Protein AF-A0A925AHK9-F1 (afdb_monomer)

Sequence (657 aa):
MMTKLSAFVFCALLFSAISLSAQVKKGFKLLDKKEYDKAFACFQKDANSPDKSIAAGYGSLKAAAGASERSSWIEALGGYEKTLKDYNAADKKAQKKLLSEYKITKSAIEQAYNNLFSKTLVSIEKSKSPGAIRDSFVEAATVIPKQYKGRFNKLMILQSSPIAAPREKMDVSKKSNKKPVYVERTPPAGSKLEVVKGINTKGSESIPVLSSDGKIMYFVGSSRDDNFAGEDVFYTERNADGSWTEPKLEEFLSGYSNEAVMSISADGNNLILFISGEPHLSTRTVTGWSEPARIVLQKKFDWVCMANITRNGEALIFEAKETASSDIDLYIALRKKNGGWDMPFEIGSPLNTNSDERTPFLHSDFKTLYFSSSGHGGQGSLDVFKTTRLDDTWKNWSPPENLGKGVNTPKDEYGFCIPPSGNVAYLATRIDGLHDLDIMRIPLDSAAQPDAQVIITGTLMDGSGKTMSGEIIVEDADSKKVVQTVATRPDGKYSFSVSKTAKINYYATGDSLISTKKTFVDASTYKNEVAEEKVAIVTVKEAEQEHTSIELSLFFDFAKYDLRPDGKSELQRIYADIKGYNWAIEIGGHTDNVGTEQSNLELSTRRAQAVRDFFVEQGYPAEKISFKGYGQSKPLDVNDTESGRAKNRRVEIKVKK

Secondary structure (DSSP, 8-state):
--SSHHHHHHHGGG--SS---HHHHHHHTTS-HHHHHHHHHHHHHHHT-HHHHHHHHHHHHHHHHH-S-SHHHHHHHHTHHHHHHHHHHS-HHHHHHHHHHH---HHHHHHHHHHHHHHHHHHHHT-S-HHHHHHHHHHH--S--GGGHHHHHHHHSTTS----PPPPP---TTS--SPP--EEP-PPTT---EE-TTT--SSEEEEEEE-TTSSEEEEEEES-TT-SSSEEEEEEEB-TTSPBPPPEE-TTT--SSBEEEEEE-TTS-EEEEEETTEEEEEEEETTEEPPPEEP--SS--SEEEEEEE-TTSSEEEEEEE-TT-SS-EEEEEEBPTTSSBPPPEE--TTT--SS-EEEEEE-TTSSEEEEEESSS--SSSBEEEEEEB-STTSS-BPPPEE--BTTB-SSB-EEEE--TTSSEEEEEE--TTS-SSEEEEEEPPTTT----EEEEEEEEE-TTS-B---EEEEEETTT--EEEEEEPPTTSEEEEEEETT-EEEEEEESTTEE---PEEEEGGG-SSSEEEEEEE-EEHHHHHHHT-EEEE--SS-TT--SPPHHHHHHHHHHHHHHTTS--EEEEEEE--SSS-HHHHHHHHHHHHHHHHHHHHHTT--GGGEEEEE-TTSS-SS-TTSHHHHHHHSEEEEEEE-

Nearest PDB structures (foldseek):
  6jfw-assembly2_B  TM=9.572E-01  e=8.705E-10  Pseudomonas aeruginosa PAO1
  6ikj-assembly1_B  TM=9.535E-01  e=2.413E-08  Pseudomonas aeruginosa PAO1
  5wtp-assembly2_B  TM=8.897E-01  e=1.678E-08  Capnocytophaga gingivalis ATCC 33624
  4g4x-assembly1_A  TM=9.238E-01  e=7.179E-08  Acinetobacter baumannii TCDC-AB0715
  5jir-assembly3_A  TM=8.476E-01  e=2.628E-07  Treponema pallidum subsp. pallidum str. Nichols

Solvent-accessible surface area (backbone atoms only — not comparable to full-atom values): 35352 Å² total; per-residue (Å²): 131,89,74,67,65,65,60,56,57,61,66,58,74,72,81,81,87,91,65,83,49,74,66,54,55,50,59,52,68,74,43,57,74,69,59,36,54,51,52,50,52,53,46,56,56,47,67,69,32,70,54,54,43,34,51,49,40,48,47,38,26,51,49,27,60,71,50,90,57,65,71,49,40,35,57,30,46,48,41,43,64,59,29,53,51,51,54,72,70,45,52,75,68,45,48,50,44,32,36,73,78,69,67,46,47,73,67,55,47,54,50,34,46,51,55,33,51,53,53,51,52,56,51,45,77,71,42,97,62,44,65,75,57,45,56,55,41,58,77,17,50,86,73,73,57,76,94,45,41,68,67,51,51,56,67,70,60,81,79,81,74,84,78,86,78,85,87,79,90,75,82,84,88,85,72,78,90,65,78,71,61,63,46,86,43,81,51,67,92,83,50,50,67,38,77,45,69,60,68,60,63,83,18,29,28,34,37,47,32,58,38,49,86,49,43,35,38,35,27,25,36,26,77,39,95,82,50,88,44,60,27,20,22,30,34,29,44,49,46,96,88,70,48,53,41,72,64,42,76,38,70,88,70,29,71,82,44,43,22,31,60,41,24,51,18,47,51,63,45,35,36,29,29,37,50,71,63,38,47,22,40,24,42,57,52,91,90,43,73,44,82,71,40,74,59,71,64,74,59,82,57,78,34,47,45,41,36,29,49,36,59,77,59,49,37,36,40,26,24,35,25,46,77,82,53,94,41,30,36,44,32,40,27,43,47,40,96,88,59,63,48,39,73,58,42,70,51,44,73,68,77,39,61,93,29,41,31,39,39,51,29,72,42,90,65,79,34,37,36,33,32,18,26,46,48,76,57,76,65,26,60,22,22,48,27,40,32,38,51,74,59,92,80,76,65,47,61,48,63,31,29,38,55,24,67,38,76,34,45,76,38,49,53,37,24,51,38,63,45,51,70,28,49,42,38,36,30,12,33,58,49,94,92,63,54,48,34,34,44,29,33,31,69,45,54,80,87,74,33,57,71,44,34,28,32,43,30,36,45,34,23,35,80,88,68,49,59,35,65,40,32,36,43,32,21,37,57,84,82,61,47,76,74,48,68,41,72,32,36,80,70,5,39,35,38,52,67,43,50,32,80,38,48,31,30,34,36,54,41,46,94,59,38,40,55,61,63,69,48,74,44,60,39,65,74,54,90,57,46,67,44,84,46,79,52,80,31,42,30,48,70,51,30,56,72,67,54,39,70,34,70,45,56,76,33,50,57,90,99,47,48,61,74,36,72,72,29,49,55,52,50,51,50,53,45,68,62,46,70,90,53,90,47,34,37,40,24,40,8,28,23,38,77,81,73,53,71,67,59,27,30,52,49,11,29,46,36,14,44,46,54,51,51,49,44,38,74,77,65,44,64,62,93,35,53,48,64,43,42,51,6,50,79,71,57,82,45,59,66,91,40,71,72,25,25,50,63,14,28,26,34,35,42,30,39,34,103

Foldseek 3Di:
DPDPLVVVVLVQLQDDDDDRPPVNVVSLVVDDPVRSVVVVVVVVVQCPDLLSVLLSLLVLLQVLLVDPDLVSLLSSLLSLVVSLVSQVVDDPVSVVCSCPPVVDDSVSSVVSNVSSLVVLLVVLVPDPDNVVSLVSNVVRNPDDDPVCPLSNVLSVPVPPDDDDDDDDDDDDPDADPDAQDAAEDDFPPPWAWDFQPQEDDQWAWFQWEAAQQRFKTKIWTAPDPPDPAGIFIWMWGADPVRHTHHIDTPVLQGDQHHKGQLYAQNFRFWTFMDHPQFTWIWGAAPVGTDRTHTADAPADFPGKGSWYAYNQRFKIWTWTHHVNQPEIFIWMWGADPVGHTDHIDTLGPSQDDSHYKANWDQDQANFKIKIWAQRNDAQARTFIWIWTDPDDPSNDIDRTYGQHPNRGHNWHWHNWDDHLQQFKIWTWTDDPPGHHTGIIMTTGDPVSGDQRKAKEKEFEAAPVRQGDWFKKFKAQPPVRDGPHIWTAHRSRITMGMDGQQTWIWMFTDDDFWDQLDTDIDGSVPDPDSYDYDYRYTHGNVNLAPPQDKRKFQPQADVLDQDGDPVNLVVLVSRCVRDVVDPKAKEKEFFAAPPDDQVSQQVSRQSNSVNSLVSSVVVPDDSVSYHYGYPGHVDQPADRPDPVSRSSRGIMMMTIYD

Structure (mmCIF, N/CA/C/O backbone):
data_AF-A0A925AHK9-F1
#
_entry.id   AF-A0A925AHK9-F1
#
loop_
_atom_site.group_PDB
_atom_site.id
_atom_site.type_symbol
_atom_site.label_atom_id
_atom_site.label_alt_id
_atom_site.label_comp_id
_atom_site.label_asym_id
_atom_site.label_entity_id
_atom_site.label_seq_id
_atom_site.pdbx_PDB_ins_code
_atom_site.Cartn_x
_atom_site.Cartn_y
_atom_site.Cartn_z
_atom_site.occupancy
_atom_site.B_iso_or_equiv
_atom_site.auth_seq_id
_atom_site.auth_comp_id
_atom_site.auth_asym_id
_atom_site.auth_atom_id
_atom_site.pdbx_PDB_model_num
ATOM 1 N N . MET A 1 1 ? 73.274 -14.540 23.935 1.00 32.12 1 MET A N 1
ATOM 2 C CA . MET A 1 1 ? 72.616 -15.765 23.410 1.00 32.12 1 MET A CA 1
ATOM 3 C C . MET A 1 1 ? 71.094 -15.766 23.593 1.00 32.12 1 MET A C 1
ATOM 5 O O . MET A 1 1 ? 70.412 -16.472 22.866 1.00 32.12 1 MET A O 1
ATOM 9 N N . MET A 1 2 ? 70.544 -14.927 24.480 1.00 35.97 2 MET A N 1
ATOM 10 C CA . MET A 1 2 ? 69.160 -14.443 24.419 1.00 35.97 2 MET A CA 1
ATOM 11 C C . MET A 1 2 ? 69.010 -13.452 23.256 1.00 35.97 2 MET A C 1
ATOM 13 O O . MET A 1 2 ? 69.664 -12.422 23.315 1.00 35.97 2 MET A O 1
ATOM 17 N N . THR A 1 3 ? 68.213 -13.769 22.229 1.00 41.66 3 THR A N 1
ATOM 18 C CA . THR A 1 3 ? 67.483 -12.795 21.367 1.00 41.66 3 THR A CA 1
ATOM 19 C C . THR A 1 3 ? 66.724 -13.451 20.206 1.00 41.66 3 THR A C 1
ATOM 21 O O . THR A 1 3 ? 65.855 -12.807 19.635 1.00 41.66 3 THR A O 1
ATOM 24 N N . LYS A 1 4 ? 66.952 -14.730 19.871 1.00 36.25 4 LYS A N 1
ATOM 25 C CA . LYS A 1 4 ? 66.174 -15.417 18.811 1.00 36.25 4 LYS A CA 1
ATOM 26 C C . LYS A 1 4 ? 65.188 -16.480 19.312 1.00 36.25 4 LYS A C 1
ATOM 28 O O . LYS A 1 4 ? 64.191 -16.734 18.647 1.00 36.25 4 LYS A O 1
ATOM 33 N N . LEU A 1 5 ? 65.399 -17.038 20.508 1.00 32.28 5 LEU A N 1
ATOM 34 C CA . LEU A 1 5 ? 64.505 -18.054 21.085 1.00 32.28 5 LEU A CA 1
ATOM 35 C C . LEU A 1 5 ? 63.239 -17.440 21.715 1.00 32.28 5 LEU A C 1
ATOM 37 O O . LEU A 1 5 ? 62.159 -18.015 21.632 1.00 32.28 5 LEU A O 1
ATOM 41 N N . SER A 1 6 ? 63.346 -16.228 22.267 1.00 36.75 6 SER A N 1
ATOM 42 C CA . SER A 1 6 ? 62.234 -15.494 22.885 1.00 36.75 6 SER A CA 1
ATOM 43 C C . SER A 1 6 ? 61.168 -15.074 21.870 1.00 36.75 6 SER A C 1
ATOM 45 O O . SER A 1 6 ? 59.987 -15.105 22.190 1.00 36.75 6 SER A O 1
ATOM 47 N N . ALA A 1 7 ? 61.563 -14.749 20.635 1.00 35.31 7 ALA A N 1
ATOM 48 C CA . ALA A 1 7 ? 60.625 -14.419 19.561 1.00 35.31 7 ALA A CA 1
ATOM 49 C C . ALA A 1 7 ? 59.839 -15.653 19.080 1.00 35.31 7 ALA A C 1
ATOM 51 O O . ALA A 1 7 ? 58.661 -15.550 18.757 1.00 35.31 7 ALA A O 1
ATOM 52 N N . PHE A 1 8 ? 60.459 -16.838 19.105 1.00 34.56 8 PHE A N 1
ATOM 53 C CA . PHE A 1 8 ? 59.808 -18.085 18.696 1.00 34.56 8 PHE A CA 1
ATOM 54 C C . PHE A 1 8 ? 58.818 -18.600 19.754 1.00 34.56 8 PHE A C 1
ATOM 56 O O . PHE A 1 8 ? 57.746 -19.095 19.417 1.00 34.56 8 PHE A O 1
ATOM 63 N N . VAL A 1 9 ? 59.139 -18.419 21.041 1.00 37.44 9 VAL A N 1
ATOM 64 C CA . VAL A 1 9 ? 58.234 -18.732 22.162 1.00 37.44 9 VAL A CA 1
ATOM 65 C C . VAL A 1 9 ? 57.074 -17.733 22.246 1.00 37.44 9 VAL A C 1
ATOM 67 O O . VAL A 1 9 ? 55.969 -18.120 22.610 1.00 37.44 9 VAL A O 1
ATOM 70 N N . PHE A 1 10 ? 57.273 -16.476 21.836 1.00 39.69 10 PHE A N 1
ATOM 71 C CA . PHE A 1 10 ? 56.188 -15.492 21.773 1.00 39.69 10 PHE A CA 1
ATOM 72 C C . PHE A 1 10 ? 55.195 -15.784 20.634 1.00 39.69 10 PHE A C 1
ATOM 74 O O . PHE A 1 10 ? 54.000 -15.578 20.802 1.00 39.69 10 PHE A O 1
ATOM 81 N N . CYS A 1 11 ? 55.647 -16.362 19.514 1.00 36.28 11 CYS A N 1
ATOM 82 C CA . CYS A 1 11 ? 54.742 -16.877 18.476 1.00 36.28 11 CYS A CA 1
ATOM 83 C C . CYS A 1 11 ? 54.014 -18.173 18.890 1.00 36.28 11 CYS A C 1
ATOM 85 O O . CYS A 1 11 ? 52.968 -18.491 18.333 1.00 36.28 11 CYS A O 1
ATOM 87 N N . ALA A 1 12 ? 54.521 -18.911 19.885 1.00 37.38 12 ALA A N 1
ATOM 88 C CA . ALA A 1 12 ? 53.872 -20.113 20.420 1.00 37.38 12 ALA A CA 1
ATOM 89 C C . ALA A 1 12 ? 52.673 -19.814 21.350 1.00 37.38 12 ALA A C 1
ATOM 91 O O . ALA A 1 12 ? 52.011 -20.746 21.805 1.00 37.38 12 ALA A O 1
ATOM 92 N N . LEU A 1 13 ? 52.369 -18.534 21.603 1.00 44.50 13 LEU A N 1
ATOM 93 C CA . LEU A 1 13 ? 51.263 -18.056 22.447 1.00 44.50 13 LEU A CA 1
ATOM 94 C C . LEU A 1 13 ? 49.856 -18.213 21.826 1.00 44.50 13 LEU A C 1
ATOM 96 O O . LEU A 1 13 ? 48.895 -17.702 22.394 1.00 44.50 13 LEU A O 1
ATOM 100 N N . LEU A 1 14 ? 49.707 -18.901 20.688 1.00 44.06 14 LEU A N 1
ATOM 101 C CA . LEU A 1 14 ? 48.459 -18.905 19.910 1.00 44.06 14 LEU A CA 1
ATOM 102 C C . LEU A 1 14 ? 47.452 -20.034 20.211 1.00 44.06 14 LEU A C 1
ATOM 104 O O . LEU A 1 14 ? 46.272 -19.862 19.947 1.00 44.06 14 LEU A O 1
ATOM 108 N N . PHE A 1 15 ? 47.822 -21.155 20.833 1.00 41.03 15 PHE A N 1
ATOM 109 C CA . PHE A 1 15 ? 46.914 -22.315 20.850 1.00 41.03 15 PHE A CA 1
ATOM 110 C C . PHE A 1 15 ? 46.147 -22.486 22.168 1.00 41.03 15 PHE A C 1
ATOM 112 O O . PHE A 1 15 ? 46.667 -23.073 23.120 1.00 41.03 15 PHE A O 1
ATOM 119 N N . SER A 1 16 ? 44.875 -22.072 22.203 1.00 35.50 16 SER A N 1
ATOM 120 C CA . SER A 1 16 ? 43.916 -22.548 23.211 1.00 35.50 16 SER A CA 1
ATOM 121 C C . SER A 1 16 ? 42.854 -23.471 22.604 1.00 35.50 16 SER A C 1
ATOM 123 O O . SER A 1 16 ? 42.163 -23.085 21.670 1.00 35.50 16 SER A O 1
ATOM 125 N N . ALA A 1 17 ? 42.726 -24.644 23.239 1.00 37.31 17 ALA A N 1
ATOM 126 C CA . ALA A 1 17 ? 41.745 -25.728 23.086 1.00 37.31 17 ALA A CA 1
ATOM 127 C C . ALA A 1 17 ? 41.925 -26.717 21.902 1.00 37.31 17 ALA A C 1
ATOM 129 O O . ALA A 1 17 ? 41.330 -26.596 20.844 1.00 37.31 17 ALA A O 1
ATOM 130 N N . ILE A 1 18 ? 42.678 -27.793 22.196 1.00 43.94 18 ILE A N 1
ATOM 131 C CA . ILE A 1 18 ? 42.718 -29.119 21.530 1.00 43.94 18 ILE A CA 1
ATOM 132 C C . ILE A 1 18 ? 43.387 -29.188 20.140 1.00 43.94 18 ILE A C 1
ATOM 134 O O . ILE A 1 18 ? 42.858 -29.707 19.171 1.00 43.94 18 ILE A O 1
ATOM 138 N N . SER A 1 19 ? 44.648 -28.775 20.060 1.00 38.31 19 SER A N 1
ATOM 139 C CA . SER A 1 19 ? 45.795 -29.666 19.803 1.00 38.31 19 SER A CA 1
ATOM 140 C C . SER A 1 19 ? 47.042 -28.783 19.759 1.00 38.31 19 SER A C 1
ATOM 142 O O . SER A 1 19 ? 47.069 -27.773 19.065 1.00 38.31 19 SER A O 1
ATOM 144 N N . LEU A 1 20 ? 48.083 -29.104 20.536 1.00 47.12 20 LEU A N 1
ATOM 145 C CA . LEU A 1 20 ? 49.363 -28.409 20.371 1.00 47.12 20 LEU A CA 1
ATOM 146 C C . LEU A 1 20 ? 49.789 -28.573 18.902 1.00 47.12 20 LEU A C 1
ATOM 148 O O . LEU A 1 20 ? 49.971 -29.717 18.461 1.00 47.12 20 LEU A O 1
ATOM 152 N N . SER A 1 21 ? 49.967 -27.466 18.176 1.00 45.84 21 SER A N 1
ATOM 153 C CA . SER A 1 21 ? 50.405 -27.524 16.783 1.00 45.84 21 SER A CA 1
ATOM 154 C C . SER A 1 21 ? 51.722 -28.298 16.673 1.00 45.84 21 SER A C 1
ATOM 156 O O . SER A 1 21 ? 52.558 -28.307 17.588 1.00 45.84 21 SER A O 1
ATOM 158 N N . ALA A 1 22 ? 51.919 -28.988 15.549 1.00 42.94 22 ALA A N 1
ATOM 159 C CA . ALA A 1 22 ? 53.095 -29.829 15.341 1.00 42.94 22 ALA A CA 1
ATOM 160 C C . ALA A 1 22 ? 54.417 -29.052 15.512 1.00 42.94 22 ALA A C 1
ATOM 162 O O . ALA A 1 22 ? 55.408 -29.632 15.955 1.00 42.94 22 ALA A O 1
ATOM 163 N N . GLN A 1 23 ? 54.421 -27.743 15.231 1.00 42.34 23 GLN A N 1
ATOM 164 C CA . GLN A 1 23 ? 55.571 -26.850 15.400 1.00 42.34 23 GLN A CA 1
ATOM 165 C C . GLN A 1 23 ? 55.857 -26.506 16.869 1.00 42.34 23 GLN A C 1
ATOM 167 O O . GLN A 1 23 ? 57.018 -26.542 17.274 1.00 42.34 23 GLN A O 1
ATOM 172 N N . VAL A 1 24 ? 54.828 -26.271 17.694 1.00 47.16 24 VAL A N 1
ATOM 173 C CA . VAL A 1 24 ? 54.991 -26.021 19.139 1.00 47.16 24 VAL A CA 1
ATOM 174 C C . VAL A 1 24 ? 55.505 -27.280 19.843 1.00 47.16 24 VAL A C 1
ATOM 176 O O . VAL A 1 24 ? 56.465 -27.211 20.610 1.00 47.16 24 VAL A O 1
ATOM 179 N N . LYS A 1 25 ? 54.973 -28.465 19.498 1.00 48.03 25 LYS A N 1
ATOM 180 C CA . LYS A 1 25 ? 55.530 -29.747 19.981 1.00 48.03 25 LYS A CA 1
ATOM 181 C C . LYS A 1 25 ? 56.986 -29.935 19.556 1.00 48.03 25 LYS A C 1
ATOM 183 O O . LYS A 1 25 ? 57.762 -30.508 20.313 1.00 48.03 25 LYS A O 1
ATOM 188 N N . LYS A 1 26 ? 57.367 -29.470 18.361 1.00 47.72 26 LYS A N 1
ATOM 189 C CA . LYS A 1 26 ? 58.750 -29.534 17.863 1.00 47.72 26 LYS A CA 1
ATOM 190 C C . LYS A 1 26 ? 59.685 -28.615 18.653 1.00 47.72 26 LYS A C 1
ATOM 192 O O . LYS A 1 26 ? 60.773 -29.053 18.992 1.00 47.72 26 LYS A O 1
ATOM 197 N N . GLY A 1 27 ? 59.249 -27.396 18.982 1.00 52.19 27 GLY A N 1
ATOM 198 C CA . GLY A 1 27 ? 60.026 -26.432 19.771 1.00 52.19 27 GLY A CA 1
ATOM 199 C C . GLY A 1 27 ? 60.267 -26.892 21.208 1.00 52.19 27 GLY A C 1
ATOM 200 O O . GLY A 1 27 ? 61.386 -26.831 21.702 1.00 52.19 27 GLY A O 1
ATOM 201 N N . PHE A 1 28 ? 59.243 -27.448 21.852 1.00 49.78 28 PHE A N 1
ATOM 202 C CA . PHE A 1 28 ? 59.375 -28.010 23.194 1.00 49.78 28 PHE A CA 1
ATOM 203 C C . PHE A 1 28 ? 60.218 -29.297 23.248 1.00 49.78 28 PHE A C 1
ATOM 205 O O . PHE A 1 28 ? 60.887 -29.539 24.245 1.00 49.78 28 PHE A O 1
ATOM 212 N N . LYS A 1 29 ? 60.230 -30.104 22.176 1.00 50.97 29 LYS A N 1
ATOM 213 C CA . LYS A 1 29 ? 61.096 -31.293 22.046 1.00 50.97 29 LYS A CA 1
ATOM 214 C C . LYS A 1 29 ? 62.593 -30.964 21.926 1.00 50.97 29 LYS A C 1
ATOM 216 O O . LYS A 1 29 ? 63.398 -31.888 21.965 1.00 50.97 29 LYS A O 1
ATOM 221 N N . LEU A 1 30 ? 62.955 -29.690 21.748 1.00 51.91 30 LEU A N 1
ATOM 222 C CA . LEU A 1 30 ? 64.346 -29.220 21.721 1.00 51.91 30 LEU A CA 1
ATOM 223 C C . LEU A 1 30 ? 64.876 -28.837 23.112 1.00 51.91 30 LEU A C 1
ATOM 225 O O . LEU A 1 30 ? 66.060 -28.539 23.233 1.00 51.91 30 LEU A O 1
ATOM 229 N N . LEU A 1 31 ? 64.019 -28.823 24.138 1.00 53.59 31 LEU A N 1
ATOM 230 C CA . LEU A 1 31 ? 64.399 -28.548 25.522 1.00 53.59 31 LEU A CA 1
ATOM 231 C C . LEU A 1 31 ? 64.732 -29.853 26.244 1.00 53.59 31 LEU A C 1
ATOM 233 O O . LEU A 1 31 ? 64.122 -30.892 25.974 1.00 53.59 31 LEU A O 1
ATOM 237 N N . ASP A 1 32 ? 65.661 -29.801 27.198 1.00 67.81 32 ASP A N 1
ATOM 238 C CA . ASP A 1 32 ? 65.817 -30.922 28.118 1.00 67.81 32 ASP A CA 1
ATOM 239 C C . ASP A 1 32 ? 64.561 -31.075 29.001 1.00 67.81 32 ASP A C 1
ATOM 241 O O . ASP A 1 32 ? 63.747 -30.158 29.144 1.00 67.81 32 ASP A O 1
ATOM 245 N N . LYS A 1 33 ? 64.373 -32.256 29.600 1.00 56.22 33 LYS A N 1
ATOM 246 C CA . LYS A 1 33 ? 63.152 -32.583 30.356 1.00 56.22 33 LYS A CA 1
ATOM 247 C C . LYS A 1 33 ? 62.873 -31.592 31.500 1.00 56.22 33 LYS A C 1
ATOM 249 O O . LYS A 1 33 ? 61.720 -31.279 31.773 1.00 56.22 33 LYS A O 1
ATOM 254 N N . LYS A 1 34 ? 63.916 -31.066 32.147 1.00 60.50 34 LYS A N 1
ATOM 255 C CA . LYS A 1 34 ? 63.802 -30.170 33.306 1.00 60.50 34 LYS A CA 1
ATOM 256 C C . LYS A 1 34 ? 63.459 -28.742 32.880 1.00 60.50 34 LYS A C 1
ATOM 258 O O . LYS A 1 34 ? 62.723 -28.047 33.583 1.00 60.50 34 LYS A O 1
ATOM 263 N N . GLU A 1 35 ? 63.987 -28.301 31.745 1.00 54.44 35 GLU A N 1
ATOM 264 C CA . GLU A 1 35 ? 63.652 -27.024 31.117 1.00 54.44 35 GLU A CA 1
ATOM 265 C C . GLU A 1 35 ? 62.243 -27.042 30.521 1.00 54.44 35 GLU A C 1
ATOM 267 O O . GLU A 1 35 ? 61.499 -26.074 30.696 1.00 54.44 35 GLU A O 1
ATOM 272 N N . TYR A 1 36 ? 61.842 -28.163 29.914 1.00 60.56 36 TYR A N 1
ATOM 273 C CA . TYR A 1 36 ? 60.478 -28.396 29.444 1.00 60.56 36 TYR A CA 1
ATOM 274 C C . TYR A 1 36 ? 59.467 -28.279 30.590 1.00 60.56 36 TYR A C 1
ATOM 276 O O . TYR A 1 36 ? 58.547 -27.467 30.504 1.00 60.56 36 TYR A O 1
ATOM 284 N N . ASP A 1 37 ? 59.670 -29.012 31.690 1.00 54.66 37 ASP A N 1
ATOM 285 C CA . ASP A 1 37 ? 58.734 -29.032 32.822 1.00 54.66 37 ASP A CA 1
ATOM 286 C C . ASP A 1 37 ? 58.587 -27.642 33.471 1.00 54.66 37 ASP A C 1
ATOM 288 O O . ASP A 1 37 ? 57.481 -27.216 33.809 1.00 54.66 37 ASP A O 1
ATOM 292 N N . LYS A 1 38 ? 59.685 -26.878 33.589 1.00 61.19 38 LYS A N 1
ATOM 293 C CA . LYS A 1 38 ? 59.654 -25.499 34.110 1.00 61.19 38 LYS A CA 1
ATOM 294 C C . LYS A 1 38 ? 58.958 -24.524 33.166 1.00 61.19 38 LYS A C 1
ATOM 296 O O . LYS A 1 38 ? 58.155 -23.708 33.622 1.00 61.19 38 LYS A O 1
ATOM 301 N N . ALA A 1 39 ? 59.268 -24.586 31.873 1.00 53.31 39 ALA A N 1
ATOM 302 C CA . ALA A 1 39 ? 58.641 -23.732 30.872 1.00 53.31 39 ALA A CA 1
ATOM 303 C C . ALA A 1 39 ? 57.137 -24.025 30.771 1.00 53.31 39 ALA A C 1
ATOM 305 O O . ALA A 1 39 ? 56.330 -23.098 30.726 1.00 53.31 39 ALA A O 1
ATOM 306 N N . PHE A 1 40 ? 56.757 -25.302 30.831 1.00 52.06 40 PHE A N 1
ATOM 307 C CA . PHE A 1 40 ? 55.370 -25.747 30.803 1.00 52.06 40 PHE A CA 1
ATOM 308 C C . PHE A 1 40 ? 54.597 -25.352 32.072 1.00 52.06 40 PHE A C 1
ATOM 310 O O . PHE A 1 40 ? 53.474 -24.867 31.970 1.00 52.06 40 PHE A O 1
ATOM 317 N N . ALA A 1 41 ? 55.201 -25.454 33.262 1.00 58.53 41 ALA A N 1
ATOM 318 C CA . ALA A 1 41 ? 54.579 -25.002 34.511 1.00 58.53 41 ALA A CA 1
ATOM 319 C C . ALA A 1 41 ? 54.391 -23.473 34.564 1.00 58.53 41 ALA A C 1
ATOM 321 O O . ALA A 1 41 ? 53.356 -22.985 35.020 1.00 58.53 41 ALA A O 1
ATOM 322 N N . CYS A 1 42 ? 55.367 -22.701 34.070 1.00 57.62 42 CYS A N 1
ATOM 323 C CA . CYS A 1 42 ? 55.248 -21.244 33.958 1.00 57.62 42 CYS A CA 1
ATOM 324 C C . CYS A 1 42 ? 54.157 -20.854 32.946 1.00 57.62 42 CYS A C 1
ATOM 326 O O . CYS A 1 42 ? 53.336 -19.981 33.220 1.00 57.62 42 CYS A O 1
ATOM 328 N N . PHE A 1 43 ? 54.087 -21.574 31.822 1.00 55.97 43 PHE A N 1
ATOM 329 C CA . PHE A 1 43 ? 53.034 -21.434 30.819 1.00 55.97 43 PHE A CA 1
ATOM 330 C C . PHE A 1 43 ? 51.641 -21.728 31.392 1.00 55.97 43 PHE A C 1
ATOM 332 O O . PHE A 1 43 ? 50.741 -20.912 31.232 1.00 55.97 43 PHE A O 1
ATOM 339 N N . GLN A 1 44 ? 51.458 -22.838 32.115 1.00 49.56 44 GLN A N 1
ATOM 340 C CA . GLN A 1 44 ? 50.180 -23.161 32.761 1.00 49.56 44 GLN A CA 1
ATOM 341 C C . GLN A 1 44 ? 49.770 -22.100 33.789 1.00 49.56 44 GLN A C 1
ATOM 343 O O . GLN A 1 44 ? 48.600 -21.732 33.870 1.00 49.56 44 GLN A O 1
ATOM 348 N N . LYS A 1 45 ? 50.728 -21.578 34.561 1.00 61.00 45 LYS A N 1
ATOM 349 C CA . LYS A 1 45 ? 50.478 -20.512 35.536 1.00 61.00 45 LYS A CA 1
ATOM 350 C C . LYS A 1 45 ? 50.021 -19.214 34.865 1.00 61.00 45 LYS A C 1
ATOM 352 O O . LYS A 1 45 ? 49.088 -18.581 35.352 1.00 61.00 45 LYS A O 1
ATOM 357 N N . ASP A 1 46 ? 50.648 -18.835 33.756 1.00 60.66 46 ASP A N 1
ATOM 358 C CA . ASP A 1 46 ? 50.319 -17.609 33.027 1.00 60.66 46 ASP A CA 1
ATOM 359 C C . ASP A 1 46 ? 49.033 -17.739 32.197 1.00 60.66 46 ASP A C 1
ATOM 361 O O . ASP A 1 46 ? 48.256 -16.787 32.144 1.00 60.66 46 ASP A O 1
ATOM 365 N N . ALA A 1 47 ? 48.751 -18.923 31.643 1.00 52.53 47 ALA A N 1
ATOM 366 C CA . ALA A 1 47 ? 47.500 -19.238 30.949 1.00 52.53 47 ALA A CA 1
ATOM 367 C C . ALA A 1 47 ? 46.269 -19.181 31.874 1.00 52.53 47 ALA A C 1
ATOM 369 O O . ALA A 1 47 ? 45.168 -18.883 31.420 1.00 52.53 47 ALA A O 1
ATOM 370 N N . ASN A 1 48 ? 46.461 -19.418 33.175 1.00 58.44 48 ASN A N 1
ATOM 371 C CA . ASN A 1 48 ? 45.407 -19.356 34.189 1.00 58.44 48 ASN A CA 1
ATOM 372 C C . ASN A 1 48 ? 45.245 -17.961 34.831 1.00 58.44 48 ASN A C 1
ATOM 374 O O . ASN A 1 48 ? 44.397 -17.796 35.706 1.00 58.44 48 ASN A O 1
ATOM 378 N N . SER A 1 49 ? 46.039 -16.958 34.432 1.00 71.25 49 SER A N 1
ATOM 379 C CA . SER A 1 49 ? 45.935 -15.582 34.940 1.00 71.25 49 SER A CA 1
ATOM 380 C C . SER A 1 49 ? 44.968 -14.769 34.063 1.00 71.25 49 SER A C 1
ATOM 382 O O . SER A 1 49 ? 45.289 -14.525 32.895 1.00 71.25 49 SER A O 1
ATOM 384 N N . PRO A 1 50 ? 43.806 -14.315 34.579 1.00 69.25 50 PRO A N 1
ATOM 385 C CA . PRO A 1 50 ? 42.781 -13.663 33.756 1.00 69.25 50 PRO A CA 1
ATOM 386 C C . PRO A 1 50 ? 43.286 -12.412 33.022 1.00 69.25 50 PRO A C 1
ATOM 388 O O . PRO A 1 50 ? 43.051 -12.248 31.829 1.00 69.25 50 PRO A O 1
ATOM 391 N N . ASP A 1 51 ? 44.056 -11.563 33.706 1.00 73.62 51 ASP A N 1
ATOM 392 C CA . ASP A 1 51 ? 44.678 -10.356 33.149 1.00 73.62 51 ASP A CA 1
ATOM 393 C C . ASP A 1 51 ? 45.676 -10.668 32.020 1.00 73.62 51 ASP A C 1
ATOM 395 O O . ASP A 1 51 ? 45.652 -10.016 30.977 1.00 73.62 51 ASP A O 1
ATOM 399 N N . LYS A 1 52 ? 46.520 -11.693 32.178 1.00 76.06 52 LYS A N 1
ATOM 400 C CA . LYS A 1 52 ? 47.485 -12.085 31.139 1.00 76.06 52 LYS A CA 1
ATOM 401 C C . LYS A 1 52 ? 46.809 -12.731 29.932 1.00 76.06 52 LYS A C 1
ATOM 403 O O . LYS A 1 52 ? 47.210 -12.445 28.808 1.00 76.06 52 LYS A O 1
ATOM 408 N N . SER A 1 53 ? 45.765 -13.537 30.142 1.00 75.62 53 SER A N 1
ATOM 409 C CA . SER A 1 53 ? 44.968 -14.117 29.051 1.00 75.62 53 SER A CA 1
ATOM 410 C C . SER A 1 53 ? 44.272 -13.030 28.223 1.00 75.62 53 SER A C 1
ATOM 412 O O . SER A 1 53 ? 44.293 -13.078 26.995 1.00 75.62 53 SER A O 1
ATOM 414 N N . ILE A 1 54 ? 43.697 -12.014 28.875 1.00 80.56 54 ILE A N 1
ATOM 415 C CA . ILE A 1 54 ? 43.070 -10.868 28.196 1.00 80.56 54 ILE A CA 1
ATOM 416 C C . ILE A 1 54 ? 44.116 -10.043 27.435 1.00 80.56 54 ILE A C 1
ATOM 418 O O . ILE A 1 54 ? 43.890 -9.657 26.286 1.00 80.56 54 ILE A O 1
ATOM 422 N N . ALA A 1 55 ? 45.275 -9.786 28.053 1.00 78.06 55 ALA A N 1
ATOM 423 C CA . ALA A 1 55 ? 46.362 -9.056 27.410 1.00 78.06 55 ALA A CA 1
ATOM 424 C C . ALA A 1 55 ? 46.918 -9.792 26.183 1.00 78.06 55 ALA A C 1
ATOM 426 O O . ALA A 1 55 ? 47.199 -9.155 25.167 1.00 78.06 55 ALA A O 1
ATOM 427 N N . ALA A 1 56 ? 47.011 -11.122 26.250 1.00 73.88 56 ALA A N 1
ATOM 428 C CA . ALA A 1 56 ? 47.392 -11.962 25.123 1.00 73.88 56 ALA A CA 1
ATOM 429 C C . ALA A 1 56 ? 46.361 -11.888 23.986 1.00 73.88 56 ALA A C 1
ATOM 431 O O . ALA A 1 56 ? 46.742 -11.610 22.853 1.00 73.88 56 ALA A O 1
ATOM 432 N N . GLY A 1 57 ? 45.063 -12.033 24.282 1.00 74.94 57 GLY A N 1
ATOM 433 C CA . GLY A 1 57 ? 43.996 -11.930 23.278 1.00 74.94 57 GLY A CA 1
ATOM 434 C C . GLY A 1 57 ? 43.965 -10.574 22.562 1.00 74.94 57 GLY A C 1
ATOM 435 O O . GLY A 1 57 ? 43.915 -10.507 21.333 1.00 74.94 57 GLY A O 1
ATOM 436 N N . TYR A 1 58 ? 44.102 -9.477 23.313 1.00 77.81 58 TYR A N 1
ATOM 437 C CA . TYR A 1 58 ? 44.233 -8.134 22.738 1.00 77.81 58 TYR A CA 1
ATOM 438 C C . TYR A 1 58 ? 45.509 -7.975 21.893 1.00 77.81 58 TYR A C 1
ATOM 440 O O . TYR A 1 58 ? 45.473 -7.390 20.808 1.00 77.81 58 TYR A O 1
ATOM 448 N N . GLY A 1 59 ? 46.636 -8.517 22.366 1.00 72.75 59 GLY A N 1
ATOM 449 C CA . GLY A 1 59 ? 47.898 -8.542 21.630 1.00 72.75 59 GLY A CA 1
ATOM 450 C C . GLY A 1 59 ? 47.786 -9.278 20.295 1.00 72.75 59 GLY A C 1
ATOM 451 O O . GLY A 1 59 ? 48.254 -8.756 19.283 1.00 72.75 59 GLY A O 1
ATOM 452 N N . SER A 1 60 ? 47.103 -10.425 20.268 1.00 73.69 60 SER A N 1
ATOM 453 C CA . SER A 1 60 ? 46.855 -11.214 19.056 1.00 73.69 60 SER A CA 1
ATOM 454 C C . SER A 1 60 ? 46.040 -10.441 18.021 1.00 73.69 60 SER A C 1
ATOM 456 O O . SER A 1 60 ? 46.434 -10.404 16.857 1.00 73.69 60 SER A O 1
ATOM 458 N N . LEU A 1 61 ? 44.976 -9.738 18.432 1.00 74.38 61 LEU A N 1
ATOM 459 C CA . LEU A 1 61 ? 44.186 -8.885 17.531 1.00 74.38 61 LEU A CA 1
ATOM 460 C C . LEU A 1 61 ? 45.050 -7.803 16.862 1.00 74.38 61 LEU A C 1
ATOM 462 O O . LEU A 1 61 ? 44.970 -7.591 15.650 1.00 74.38 61 LEU A O 1
ATOM 466 N N . LYS A 1 62 ? 45.926 -7.140 17.631 1.00 76.88 62 LYS A N 1
ATOM 467 C CA . LYS A 1 62 ? 46.824 -6.104 17.091 1.00 76.88 62 LYS A CA 1
ATOM 468 C C . LYS A 1 62 ? 47.937 -6.677 16.218 1.00 76.88 62 LYS A C 1
ATOM 470 O O . LYS A 1 62 ? 48.258 -6.086 15.188 1.00 76.88 62 LYS A O 1
ATOM 475 N N . ALA A 1 63 ? 48.535 -7.796 16.620 1.00 69.44 63 ALA A N 1
ATOM 476 C CA . ALA A 1 63 ? 49.613 -8.438 15.875 1.00 69.44 63 ALA A CA 1
ATOM 477 C C . ALA A 1 63 ? 49.109 -8.978 14.530 1.00 69.44 63 ALA A C 1
ATOM 479 O O . ALA A 1 63 ? 49.728 -8.728 13.496 1.00 69.44 63 ALA A O 1
ATOM 480 N N . ALA A 1 64 ? 47.940 -9.623 14.521 1.00 73.38 64 ALA A N 1
ATOM 481 C CA . ALA A 1 64 ? 47.289 -10.094 13.305 1.00 73.38 64 ALA A CA 1
ATOM 482 C C . ALA A 1 64 ? 46.976 -8.940 12.340 1.00 73.38 64 ALA A C 1
ATOM 484 O O . ALA A 1 64 ? 47.222 -9.055 11.139 1.00 73.38 64 ALA A O 1
ATOM 485 N N . ALA A 1 65 ? 46.550 -7.781 12.853 1.00 68.44 65 ALA A N 1
ATOM 486 C CA . ALA A 1 65 ? 46.325 -6.597 12.023 1.00 68.44 65 ALA A CA 1
ATOM 487 C C . ALA A 1 65 ? 47.602 -6.112 11.302 1.00 68.44 65 ALA A C 1
ATOM 489 O O . ALA A 1 65 ? 47.502 -5.523 10.224 1.00 68.44 65 ALA A O 1
ATOM 490 N N . GLY A 1 66 ? 48.795 -6.404 11.833 1.00 66.00 66 GLY A N 1
ATOM 491 C CA . GLY A 1 66 ? 50.092 -6.131 11.199 1.00 66.00 66 GLY A CA 1
ATOM 492 C C . GLY A 1 66 ? 50.662 -7.280 10.355 1.00 66.00 66 GLY A C 1
ATOM 493 O O . GLY A 1 66 ? 51.578 -7.054 9.569 1.00 66.00 66 GLY A O 1
ATOM 494 N N . ALA A 1 67 ? 50.127 -8.497 10.476 1.00 70.12 67 ALA A N 1
ATOM 495 C CA . ALA A 1 67 ? 50.644 -9.678 9.790 1.00 70.12 67 ALA A CA 1
ATOM 496 C C . ALA A 1 67 ? 50.250 -9.723 8.302 1.00 70.12 67 ALA A C 1
ATOM 498 O O . ALA A 1 67 ? 49.193 -9.217 7.906 1.00 70.12 67 ALA A O 1
ATOM 499 N N . SER A 1 68 ? 51.096 -10.364 7.489 1.00 66.25 68 SER A N 1
ATOM 500 C CA . SER A 1 68 ? 50.845 -10.686 6.075 1.00 66.25 68 SER A CA 1
ATOM 501 C C . SER A 1 68 ? 50.174 -12.052 5.877 1.00 66.25 68 SER A C 1
ATOM 503 O O . SER A 1 68 ? 49.562 -12.286 4.835 1.00 66.25 68 SER A O 1
ATOM 505 N N . GLU A 1 69 ? 50.268 -12.946 6.865 1.00 69.06 69 GLU A N 1
ATOM 506 C CA . GLU A 1 69 ? 49.696 -14.293 6.818 1.00 69.06 69 GLU A CA 1
ATOM 507 C C . GLU A 1 69 ? 48.222 -14.299 7.242 1.00 69.06 69 GLU A C 1
ATOM 509 O O . GLU A 1 69 ? 47.863 -13.831 8.322 1.00 69.06 69 GLU A O 1
ATOM 514 N N . ARG A 1 70 ? 47.362 -14.857 6.381 1.00 66.75 70 ARG A N 1
ATOM 515 C CA . ARG A 1 70 ? 45.898 -14.856 6.554 1.00 66.75 70 ARG A CA 1
ATOM 516 C C . ARG A 1 70 ? 45.408 -15.799 7.655 1.00 66.75 70 ARG A C 1
ATOM 518 O O . ARG A 1 70 ? 44.412 -15.494 8.303 1.00 66.75 70 ARG A O 1
ATOM 525 N N . SER A 1 71 ? 46.103 -16.913 7.886 1.00 64.75 71 SER A N 1
ATOM 526 C CA . SER A 1 71 ? 45.809 -17.852 8.983 1.00 64.75 71 SER A CA 1
ATOM 527 C C . SER A 1 71 ? 45.819 -17.149 10.340 1.00 6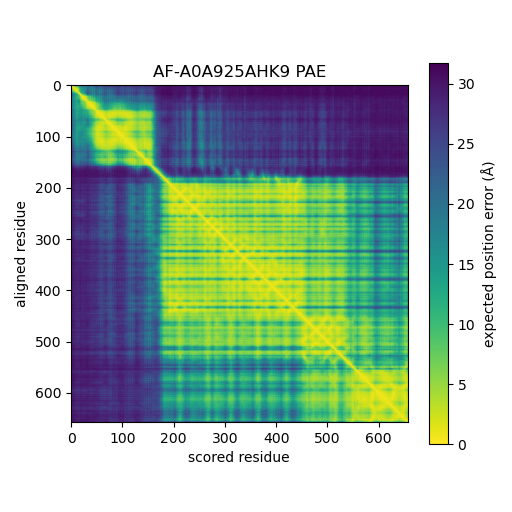4.75 71 SER A C 1
ATOM 529 O O . SER A 1 71 ? 44.933 -17.369 11.160 1.00 64.75 71 SER A O 1
ATOM 531 N N . SER A 1 72 ? 46.753 -16.214 10.521 1.00 66.31 72 SER A N 1
ATOM 532 C CA . SER A 1 72 ? 46.896 -15.414 11.737 1.00 66.31 72 SER A CA 1
ATOM 533 C C . SER A 1 72 ? 45.736 -14.436 11.954 1.00 66.31 72 SER A C 1
ATOM 535 O O . SER A 1 72 ? 45.492 -14.020 13.082 1.00 66.31 72 SER A O 1
ATOM 537 N N . TRP A 1 73 ? 45.014 -14.045 10.897 1.00 73.75 73 TRP A N 1
ATOM 538 C CA . TRP A 1 73 ? 43.846 -13.161 11.004 1.00 73.75 73 TRP A CA 1
ATOM 539 C C . TRP A 1 73 ? 42.612 -13.930 11.468 1.00 73.75 73 TRP A C 1
ATOM 541 O O . TRP A 1 73 ? 41.915 -13.476 12.368 1.00 73.75 73 TRP A O 1
ATOM 551 N N . ILE A 1 74 ? 42.382 -15.106 10.879 1.00 69.50 74 ILE A N 1
ATOM 552 C CA . ILE A 1 74 ? 41.256 -15.997 11.189 1.00 69.50 74 ILE A CA 1
ATOM 553 C C . ILE A 1 74 ? 41.312 -16.427 12.659 1.00 69.50 74 ILE A C 1
ATOM 555 O O . ILE A 1 74 ? 40.350 -16.248 13.399 1.00 69.50 74 ILE A O 1
ATOM 559 N N . GLU A 1 75 ? 42.470 -16.902 13.114 1.00 68.62 75 GLU A N 1
ATOM 560 C CA . GLU A 1 75 ? 42.665 -17.328 14.503 1.00 68.62 75 GLU A CA 1
ATOM 561 C C . GLU A 1 75 ? 42.447 -16.177 15.504 1.00 68.62 75 GLU A C 1
ATOM 563 O O . GLU A 1 75 ? 41.784 -16.344 16.529 1.00 68.62 75 GLU A O 1
ATOM 568 N N . ALA A 1 76 ? 42.933 -14.973 15.181 1.00 76.25 76 ALA A N 1
ATOM 569 C CA . ALA A 1 76 ? 42.762 -13.802 16.036 1.00 76.25 76 ALA A CA 1
ATOM 570 C C . ALA A 1 76 ? 41.305 -13.308 16.103 1.00 76.25 76 ALA A C 1
ATOM 572 O O . ALA A 1 76 ? 40.870 -12.866 17.167 1.00 76.25 76 ALA A O 1
ATOM 573 N N . LEU A 1 77 ? 40.542 -13.401 15.006 1.00 78.50 77 LEU A N 1
ATOM 574 C CA . LEU A 1 77 ? 39.113 -13.068 14.989 1.00 78.50 77 LEU A CA 1
ATOM 575 C C . LEU A 1 77 ? 38.299 -14.032 15.864 1.00 78.50 77 LEU A C 1
ATOM 577 O O . LEU A 1 77 ? 37.511 -13.564 16.684 1.00 78.50 77 LEU A O 1
ATOM 581 N N . GLY A 1 78 ? 38.560 -15.342 15.780 1.00 73.19 78 GLY A N 1
ATOM 582 C CA . GLY A 1 78 ? 37.893 -16.349 16.621 1.00 73.19 78 GLY A CA 1
ATOM 583 C C . GLY A 1 78 ? 38.177 -16.191 18.120 1.00 73.19 78 GLY A C 1
ATOM 584 O O . GLY A 1 78 ? 37.353 -16.541 18.964 1.00 73.19 78 GLY A O 1
ATOM 585 N N . GLY A 1 79 ? 39.319 -15.597 18.479 1.00 77.00 79 GLY A N 1
ATOM 586 C CA . GLY A 1 79 ? 39.679 -15.297 19.868 1.00 77.00 79 GLY A CA 1
ATOM 587 C C . GLY A 1 79 ? 38.988 -14.067 20.479 1.00 77.00 79 GLY A C 1
ATOM 588 O O . GLY A 1 79 ? 39.091 -13.851 21.694 1.00 77.00 79 GLY A O 1
ATOM 589 N N . TYR A 1 80 ? 38.294 -13.245 19.681 1.00 83.81 80 TYR A N 1
ATOM 590 C CA . TYR A 1 80 ? 37.719 -11.972 20.134 1.00 83.81 80 TYR A CA 1
ATOM 591 C C . TYR A 1 80 ? 36.650 -12.147 21.216 1.00 83.81 80 TYR A C 1
ATOM 593 O O . TYR A 1 80 ? 36.749 -11.522 22.274 1.00 83.81 80 TYR A O 1
ATOM 601 N N . GLU A 1 81 ? 35.658 -13.014 20.992 1.00 78.38 81 GLU A N 1
ATOM 602 C CA . GLU A 1 81 ? 34.552 -13.210 21.940 1.00 78.38 81 GLU A CA 1
ATOM 603 C C . GLU A 1 81 ? 35.042 -13.650 23.309 1.00 78.38 81 GLU A C 1
ATOM 605 O O . GLU A 1 81 ? 34.626 -13.102 24.331 1.00 78.38 81 GLU A O 1
ATOM 610 N N . LYS A 1 82 ? 35.967 -14.614 23.330 1.00 81.62 82 LYS A N 1
ATOM 611 C CA . LYS A 1 82 ? 36.579 -15.085 24.567 1.00 81.62 82 LYS A CA 1
ATOM 612 C C . LYS A 1 82 ? 37.297 -13.939 25.278 1.00 81.62 82 LYS A C 1
ATOM 614 O O . LYS A 1 82 ? 37.088 -13.739 26.468 1.00 81.62 82 LYS A O 1
ATOM 619 N N . THR A 1 83 ? 38.079 -13.146 24.547 1.00 82.88 83 THR A N 1
ATOM 620 C CA . THR A 1 83 ? 38.817 -12.001 25.106 1.00 82.88 83 THR A CA 1
ATOM 621 C C . THR A 1 83 ? 37.875 -10.960 25.714 1.00 82.88 83 THR A C 1
ATOM 623 O O . THR A 1 83 ? 38.119 -10.465 26.815 1.00 82.88 83 THR A O 1
ATOM 626 N N . LEU A 1 84 ? 36.774 -10.641 25.029 1.00 85.19 84 LEU A N 1
ATOM 627 C CA . LEU A 1 84 ? 35.786 -9.678 25.510 1.00 85.19 84 LEU A CA 1
ATOM 628 C C . LEU A 1 84 ? 34.998 -10.217 26.713 1.00 85.19 84 LEU A C 1
ATOM 630 O O . LEU A 1 84 ? 34.758 -9.484 27.675 1.00 85.19 84 LEU A O 1
ATOM 634 N N . LYS A 1 85 ? 34.617 -11.498 26.681 1.00 83.56 85 LYS A N 1
ATOM 635 C CA . LYS A 1 85 ? 33.944 -12.187 27.788 1.00 83.56 85 LYS A CA 1
ATOM 636 C C . LYS A 1 85 ? 34.823 -12.213 29.035 1.00 83.56 85 LYS A C 1
ATOM 638 O O . LYS A 1 85 ? 34.353 -11.832 30.105 1.00 83.56 85 LYS A O 1
ATOM 643 N N . ASP A 1 86 ? 36.091 -12.585 28.883 1.00 84.00 86 ASP A N 1
ATOM 644 C CA . ASP A 1 86 ? 37.067 -12.623 29.972 1.00 84.00 86 ASP A CA 1
ATOM 645 C C . ASP A 1 86 ? 37.294 -11.209 30.544 1.00 84.00 86 ASP A C 1
ATOM 647 O O . ASP A 1 86 ? 37.311 -11.037 31.762 1.00 84.00 86 ASP A O 1
ATOM 651 N N . TYR A 1 87 ? 37.365 -10.170 29.695 1.00 88.50 87 TYR A N 1
ATOM 652 C CA . TYR A 1 87 ? 37.460 -8.772 30.144 1.00 88.50 87 TYR A CA 1
ATOM 653 C C . TYR A 1 87 ? 36.247 -8.331 30.974 1.00 88.50 87 TYR A C 1
ATOM 655 O O . TYR A 1 87 ? 36.408 -7.708 32.026 1.00 88.50 87 TYR A O 1
ATOM 663 N N . ASN A 1 88 ? 35.033 -8.662 30.524 1.00 88.50 88 ASN A N 1
ATOM 664 C CA . ASN A 1 88 ? 33.801 -8.307 31.233 1.00 88.50 88 ASN A CA 1
ATOM 665 C C . ASN A 1 88 ? 33.637 -9.083 32.551 1.00 88.50 88 ASN A C 1
ATOM 667 O O . ASN A 1 88 ? 33.035 -8.561 33.486 1.00 88.50 88 ASN A O 1
ATOM 671 N N . ALA A 1 89 ? 34.173 -10.305 32.632 1.00 85.75 89 ALA A N 1
ATOM 672 C CA . ALA A 1 89 ? 34.157 -11.133 33.837 1.00 85.75 89 ALA A CA 1
ATOM 673 C C . ALA A 1 89 ? 35.283 -10.793 34.834 1.00 85.75 89 ALA A C 1
ATOM 675 O O . ALA A 1 89 ? 35.219 -11.204 35.993 1.00 85.75 89 ALA A O 1
ATOM 676 N N . ALA A 1 90 ? 36.315 -10.058 34.405 1.00 85.94 90 ALA A N 1
ATOM 677 C CA . ALA A 1 90 ? 37.433 -9.668 35.255 1.00 85.94 90 ALA A CA 1
ATOM 678 C C . ALA A 1 90 ? 37.002 -8.681 36.353 1.00 85.94 90 ALA A C 1
ATOM 680 O O . ALA A 1 90 ? 36.258 -7.730 36.110 1.00 85.94 90 ALA A O 1
ATOM 681 N N . ASP A 1 91 ? 37.521 -8.871 37.567 1.00 88.69 91 ASP A N 1
ATOM 682 C CA . ASP A 1 91 ? 37.243 -7.964 38.679 1.00 88.69 91 ASP A CA 1
ATOM 683 C C . ASP A 1 91 ? 37.881 -6.569 38.483 1.00 88.69 91 ASP A C 1
ATOM 685 O O . ASP A 1 91 ? 38.755 -6.341 37.637 1.00 88.69 91 ASP A O 1
ATOM 689 N N . LYS A 1 92 ? 37.471 -5.602 39.314 1.00 87.06 92 LYS A N 1
ATOM 690 C CA . LYS A 1 92 ? 37.963 -4.214 39.238 1.00 87.06 92 LYS A CA 1
ATOM 691 C C . LYS A 1 92 ? 39.482 -4.097 39.427 1.00 87.06 92 LYS A C 1
ATOM 693 O O . LYS A 1 92 ? 40.086 -3.161 38.902 1.00 87.06 92 LYS A O 1
ATOM 698 N N . LYS A 1 93 ? 40.114 -5.009 40.176 1.00 87.38 93 LYS A N 1
ATOM 699 C CA . LYS A 1 93 ? 41.564 -4.997 40.423 1.00 87.38 93 LYS A CA 1
ATOM 700 C C . LYS A 1 93 ? 42.315 -5.447 39.169 1.00 87.38 93 LYS A C 1
ATOM 702 O O . LYS A 1 93 ? 43.277 -4.789 38.775 1.00 87.38 93 LYS A O 1
ATOM 707 N N . ALA A 1 94 ? 41.839 -6.500 38.512 1.00 82.25 94 ALA A N 1
ATOM 708 C CA . ALA A 1 94 ? 42.355 -6.999 37.245 1.00 82.25 94 ALA A CA 1
ATOM 709 C C . ALA A 1 94 ? 42.150 -5.987 36.106 1.00 82.25 94 ALA A C 1
ATOM 711 O O . ALA A 1 94 ? 43.096 -5.693 35.378 1.00 82.25 94 ALA A O 1
ATOM 712 N N . GLN A 1 95 ? 40.971 -5.363 35.998 1.00 87.25 95 GLN A N 1
ATOM 713 C CA . GLN A 1 95 ? 40.713 -4.316 34.998 1.00 87.25 95 GLN A CA 1
ATOM 714 C C . GLN A 1 95 ? 41.592 -3.072 35.205 1.00 87.25 95 GLN A C 1
ATOM 716 O O . GLN A 1 95 ? 42.118 -2.517 34.238 1.00 87.25 95 GLN A O 1
ATOM 721 N N . LYS A 1 96 ? 41.824 -2.651 36.459 1.00 87.88 96 LYS A N 1
ATOM 722 C CA . LYS A 1 96 ? 42.739 -1.538 36.763 1.00 87.88 96 LYS A CA 1
ATOM 723 C C . LYS A 1 96 ? 44.175 -1.863 36.352 1.00 87.88 96 LYS A C 1
ATOM 725 O O . LYS A 1 96 ? 44.850 -0.993 35.810 1.00 87.88 96 LYS A O 1
ATOM 730 N N . LYS A 1 97 ? 44.613 -3.108 36.561 1.00 87.12 97 LYS A N 1
ATOM 731 C CA . LYS A 1 97 ? 45.934 -3.594 36.145 1.00 87.12 97 LYS A CA 1
ATOM 732 C C . LYS A 1 97 ? 46.075 -3.658 34.619 1.00 87.12 97 LYS A C 1
ATOM 734 O O . LYS A 1 97 ? 47.058 -3.158 34.078 1.00 87.12 97 LYS A O 1
ATOM 739 N N . LEU A 1 98 ? 45.062 -4.182 33.921 1.00 85.94 98 LEU A N 1
ATOM 740 C CA . LEU A 1 98 ? 44.957 -4.172 32.454 1.00 85.94 98 LEU A CA 1
ATOM 741 C C . LEU A 1 98 ? 45.093 -2.758 31.878 1.00 85.94 98 LEU A C 1
ATOM 743 O O . LEU A 1 98 ? 45.837 -2.542 30.921 1.00 85.94 98 LEU A O 1
ATOM 747 N N . LEU A 1 99 ? 44.439 -1.779 32.503 1.00 88.62 99 LEU A N 1
ATOM 748 C CA . LEU A 1 99 ? 44.559 -0.379 32.116 1.00 88.62 99 LEU A CA 1
ATOM 749 C C . LEU A 1 99 ? 45.943 0.203 32.440 1.00 88.62 99 LEU A C 1
ATOM 751 O O . LEU A 1 99 ? 46.535 0.865 31.591 1.00 88.62 99 LEU A O 1
ATOM 755 N N . SER A 1 100 ? 46.473 0.005 33.649 1.00 82.69 100 SER A N 1
ATOM 756 C CA . SER A 1 100 ? 47.705 0.677 34.079 1.00 82.69 100 SER A CA 1
ATOM 757 C C . SER A 1 100 ? 48.957 0.117 33.409 1.00 82.69 100 SER A C 1
ATOM 759 O O . SER A 1 100 ? 49.779 0.906 32.934 1.00 82.69 100 SER A O 1
ATOM 761 N N . GLU A 1 101 ? 49.079 -1.212 33.348 1.00 83.25 101 GLU A N 1
ATOM 762 C CA . GLU A 1 101 ? 50.270 -1.924 32.862 1.00 83.25 101 GLU A CA 1
ATOM 763 C C . GLU A 1 101 ? 50.220 -2.178 31.353 1.00 83.25 101 GLU A C 1
ATOM 765 O O . GLU A 1 101 ? 51.220 -1.984 30.668 1.00 83.25 101 GLU A O 1
ATOM 770 N N . TYR A 1 102 ? 49.052 -2.550 30.819 1.00 79.25 102 TYR A N 1
ATOM 771 C CA . TYR A 1 102 ? 48.917 -2.980 29.422 1.00 79.25 102 TYR A CA 1
ATOM 772 C C . TYR A 1 102 ? 48.186 -1.966 28.529 1.00 79.25 102 TYR A C 1
ATOM 774 O O . TYR A 1 102 ? 48.131 -2.146 27.313 1.00 79.25 102 TYR A O 1
ATOM 782 N N . LYS A 1 103 ? 47.638 -0.886 29.110 1.00 86.81 103 LYS A N 1
ATOM 783 C CA . LYS A 1 103 ? 46.821 0.130 28.414 1.00 86.81 103 LYS A CA 1
ATOM 784 C C . LYS A 1 103 ? 45.602 -0.469 27.696 1.00 86.81 103 LYS A C 1
ATOM 786 O O . LYS A 1 103 ? 45.224 -0.012 26.619 1.00 86.81 103 LYS A O 1
ATOM 791 N N . ILE A 1 104 ? 44.986 -1.493 28.290 1.00 87.44 104 ILE A N 1
ATOM 792 C CA . ILE A 1 104 ? 43.857 -2.226 27.704 1.00 87.44 104 ILE A CA 1
ATOM 793 C C . ILE A 1 104 ? 42.543 -1.767 28.330 1.00 87.44 104 ILE A C 1
ATOM 795 O O . ILE A 1 104 ? 42.339 -1.867 29.541 1.00 87.44 104 ILE A O 1
ATOM 799 N N . THR A 1 105 ? 41.625 -1.314 27.480 1.00 91.12 105 THR A N 1
ATOM 800 C CA . THR A 1 105 ? 40.224 -1.035 27.818 1.00 91.12 105 THR A CA 1
ATOM 801 C C . THR A 1 105 ? 39.299 -1.882 26.950 1.00 91.12 105 THR A C 1
ATOM 803 O O . THR A 1 105 ? 39.710 -2.364 25.894 1.00 91.12 105 THR A O 1
ATOM 806 N N . LYS A 1 106 ? 38.027 -2.009 27.347 1.00 89.25 106 LYS A N 1
ATOM 807 C CA . LYS A 1 106 ? 36.988 -2.622 26.504 1.00 89.25 106 LYS A CA 1
ATOM 808 C C . LYS A 1 106 ? 36.949 -2.005 25.098 1.00 89.25 106 LYS A C 1
ATOM 810 O O . LYS A 1 106 ? 37.020 -2.726 24.109 1.00 89.25 106 LYS A O 1
ATOM 815 N N . SER A 1 107 ? 36.938 -0.671 25.023 1.00 85.38 107 SER A N 1
ATOM 816 C CA . SER A 1 107 ? 36.924 0.059 23.750 1.00 85.38 107 SER A CA 1
ATOM 817 C C . SER A 1 107 ? 38.175 -0.210 22.906 1.00 85.38 107 SER A C 1
ATOM 819 O O . SER A 1 107 ? 38.070 -0.347 21.691 1.00 85.38 107 SER A O 1
ATOM 821 N N . ALA A 1 108 ? 39.349 -0.361 23.529 1.00 83.38 108 ALA A N 1
ATOM 822 C CA . ALA A 1 108 ? 40.569 -0.705 22.803 1.00 83.38 108 ALA A CA 1
ATOM 823 C C . ALA A 1 108 ? 40.481 -2.105 22.166 1.00 83.38 108 ALA A C 1
ATOM 825 O O . ALA A 1 108 ? 40.899 -2.281 21.022 1.00 83.38 108 ALA A O 1
ATOM 826 N N . ILE A 1 109 ? 39.900 -3.084 22.871 1.00 83.69 109 ILE A N 1
ATOM 827 C CA . ILE A 1 109 ? 39.671 -4.444 22.352 1.00 83.69 109 ILE A CA 1
ATOM 828 C C . ILE A 1 109 ? 38.697 -4.410 21.163 1.00 83.69 109 ILE A C 1
ATOM 830 O O . ILE A 1 109 ? 38.982 -4.993 20.119 1.00 83.69 109 ILE A O 1
ATOM 834 N N . GLU A 1 110 ? 37.586 -3.681 21.286 1.00 86.19 110 GLU A N 1
ATOM 835 C CA . GLU A 1 110 ? 36.593 -3.504 20.213 1.00 86.19 110 GLU A CA 1
ATOM 836 C C . GLU A 1 110 ? 37.182 -2.794 18.983 1.00 86.19 110 GLU A C 1
ATOM 838 O O . GLU A 1 110 ? 36.945 -3.204 17.847 1.00 86.19 110 GLU A O 1
ATOM 843 N N . GLN A 1 111 ? 38.009 -1.765 19.184 1.00 82.50 111 GLN A N 1
ATOM 844 C CA . GLN A 1 111 ? 38.672 -1.056 18.090 1.00 82.50 111 GLN A CA 1
ATOM 845 C C . GLN A 1 111 ? 39.691 -1.947 17.364 1.00 82.50 111 GLN A C 1
ATOM 847 O O . GLN A 1 111 ? 39.757 -1.933 16.133 1.00 82.50 111 GLN A O 1
ATOM 852 N N . ALA A 1 112 ? 40.470 -2.743 18.104 1.00 79.81 112 ALA A N 1
ATOM 853 C CA . ALA A 1 112 ? 41.408 -3.697 17.515 1.00 79.81 112 ALA A CA 1
ATOM 854 C C . ALA A 1 112 ? 40.682 -4.759 16.674 1.00 79.81 112 ALA A C 1
ATOM 856 O O . ALA A 1 112 ? 41.125 -5.066 15.566 1.00 79.81 112 ALA A O 1
ATOM 857 N N . TYR A 1 113 ? 39.538 -5.250 17.159 1.00 84.69 113 TYR A N 1
ATOM 858 C CA . TYR A 1 113 ? 38.671 -6.159 16.415 1.00 84.69 113 TYR A CA 1
ATOM 859 C C . TYR A 1 113 ? 38.138 -5.530 15.124 1.00 84.69 113 TYR A C 1
ATOM 861 O O . TYR A 1 113 ? 38.320 -6.096 14.050 1.00 84.69 113 TYR A O 1
ATOM 869 N N . ASN A 1 114 ? 37.564 -4.325 15.200 1.00 80.88 114 ASN A N 1
ATOM 870 C CA . ASN A 1 114 ? 37.021 -3.623 14.033 1.00 80.88 114 ASN A CA 1
ATOM 871 C C . ASN A 1 114 ? 38.077 -3.391 12.943 1.00 80.88 114 ASN A C 1
ATOM 873 O O . ASN A 1 114 ? 37.798 -3.578 11.758 1.00 80.88 114 ASN A O 1
ATOM 877 N N . ASN A 1 115 ? 39.301 -3.028 13.335 1.00 79.00 115 ASN A N 1
ATOM 878 C CA . ASN A 1 115 ? 40.406 -2.829 12.400 1.00 79.00 115 ASN A CA 1
ATOM 879 C C . ASN A 1 115 ? 40.799 -4.134 11.691 1.00 79.00 115 ASN A C 1
ATOM 881 O O . ASN A 1 115 ? 40.976 -4.145 10.470 1.00 79.00 115 ASN A O 1
ATOM 885 N N . LEU A 1 116 ? 40.910 -5.239 12.437 1.00 80.25 116 LEU A N 1
ATOM 886 C CA . LEU A 1 116 ? 41.229 -6.551 11.872 1.00 80.25 116 LEU A CA 1
ATOM 887 C C . LEU A 1 116 ? 40.097 -7.076 10.975 1.00 80.25 116 LEU A C 1
ATOM 889 O O . LEU A 1 116 ? 40.362 -7.570 9.877 1.00 80.25 116 LEU A O 1
ATOM 893 N N . PHE A 1 117 ? 38.844 -6.918 11.405 1.00 82.88 117 PHE A N 1
ATOM 894 C CA . PHE A 1 117 ? 37.654 -7.313 10.652 1.00 82.88 117 PHE A CA 1
ATOM 895 C C . PHE A 1 117 ? 37.578 -6.569 9.315 1.00 82.88 117 PHE A C 1
ATOM 897 O O . PHE A 1 117 ? 37.475 -7.195 8.263 1.00 82.88 117 PHE A O 1
ATOM 904 N N . SER A 1 118 ? 37.732 -5.241 9.338 1.00 80.25 118 SER A N 1
ATOM 905 C CA . SER A 1 118 ? 37.752 -4.395 8.137 1.00 80.25 118 SER A CA 1
ATOM 906 C C . SER A 1 118 ? 38.859 -4.803 7.156 1.00 80.25 118 SER A C 1
ATOM 908 O O . SER A 1 118 ? 38.609 -4.976 5.962 1.00 80.25 118 SER A O 1
ATOM 910 N N . LYS A 1 119 ? 40.082 -5.040 7.654 1.00 78.00 119 LYS A N 1
ATOM 911 C CA . LYS A 1 119 ? 41.215 -5.489 6.827 1.00 78.00 119 LYS A CA 1
ATOM 912 C C . LYS A 1 119 ? 40.945 -6.847 6.173 1.00 78.00 119 LYS A C 1
ATOM 914 O O . LYS A 1 119 ? 41.259 -7.041 4.997 1.00 78.00 119 LYS A O 1
ATOM 919 N N . THR A 1 120 ? 40.358 -7.772 6.926 1.00 73.69 120 THR A N 1
ATOM 920 C CA . THR A 1 120 ? 40.029 -9.115 6.434 1.00 73.69 120 THR A CA 1
ATOM 921 C C . THR A 1 120 ? 38.955 -9.046 5.352 1.00 73.69 120 THR A C 1
ATOM 923 O O . THR A 1 120 ? 39.124 -9.639 4.289 1.00 73.69 120 THR A O 1
ATOM 926 N N . LEU A 1 121 ? 37.926 -8.222 5.563 1.00 74.75 121 LEU A N 1
ATOM 927 C CA . LEU A 1 121 ? 36.853 -7.969 4.604 1.00 74.75 121 LEU A CA 1
ATOM 928 C C . LEU A 1 121 ? 37.394 -7.447 3.261 1.00 74.75 121 LEU A C 1
ATOM 930 O O . LEU A 1 121 ? 37.127 -8.035 2.216 1.00 74.75 121 LEU A O 1
ATOM 934 N N . VAL A 1 122 ? 38.265 -6.429 3.295 1.00 74.12 122 VAL A N 1
ATOM 935 C CA . VAL A 1 122 ? 38.925 -5.874 2.096 1.00 74.12 122 VAL A CA 1
ATOM 936 C C . VAL A 1 122 ? 39.795 -6.914 1.379 1.00 74.12 122 VAL A C 1
ATOM 938 O O . VAL A 1 122 ? 39.901 -6.906 0.152 1.00 74.12 122 VAL A O 1
ATOM 941 N N . SER A 1 123 ? 40.438 -7.824 2.115 1.00 70.69 123 SER A N 1
ATOM 942 C CA . SER A 1 123 ? 41.232 -8.895 1.501 1.00 70.69 123 SER A CA 1
ATOM 943 C C . SER A 1 123 ? 40.377 -9.969 0.831 1.00 70.69 123 SER A C 1
ATOM 945 O O . SER A 1 123 ? 40.852 -10.571 -0.133 1.00 70.69 123 SER A O 1
ATOM 947 N N . ILE A 1 124 ? 39.173 -10.248 1.337 1.00 68.44 124 ILE A N 1
ATOM 948 C CA . ILE A 1 124 ? 38.239 -11.191 0.706 1.00 68.44 124 ILE A CA 1
ATOM 949 C C . ILE A 1 124 ? 37.711 -10.581 -0.592 1.00 68.44 124 ILE A C 1
ATOM 951 O O . ILE A 1 124 ? 37.780 -11.227 -1.636 1.00 68.44 124 ILE A O 1
ATOM 955 N N . GLU A 1 125 ? 37.291 -9.315 -0.543 1.00 66.31 125 GLU A N 1
ATOM 956 C CA . GLU A 1 125 ? 36.796 -8.553 -1.699 1.00 66.31 125 GLU A CA 1
ATOM 957 C C . GLU A 1 125 ? 37.819 -8.493 -2.853 1.00 66.31 125 GLU A C 1
ATOM 959 O O . GLU A 1 125 ? 37.440 -8.475 -4.019 1.00 66.31 125 GLU A O 1
ATOM 964 N N . LYS A 1 126 ? 39.125 -8.506 -2.549 1.00 65.00 126 LYS A N 1
ATOM 965 C CA . LYS A 1 126 ? 40.217 -8.468 -3.544 1.00 65.00 126 LYS A CA 1
ATOM 966 C C . LYS A 1 126 ? 40.747 -9.849 -3.966 1.00 65.00 126 LYS A C 1
ATOM 968 O O . LYS A 1 126 ? 41.715 -9.924 -4.727 1.00 65.00 126 LYS A O 1
ATOM 973 N N . SER A 1 127 ? 40.191 -10.948 -3.450 1.00 62.88 127 SER A N 1
ATOM 974 C CA . SER A 1 127 ? 40.692 -12.304 -3.717 1.00 62.88 127 SER A CA 1
ATOM 975 C C . SER A 1 127 ? 40.246 -12.841 -5.081 1.00 62.88 127 SER A C 1
ATOM 977 O O . SER A 1 127 ? 39.085 -12.722 -5.455 1.00 62.88 127 SER A O 1
ATOM 979 N N . LYS A 1 128 ? 41.146 -13.546 -5.784 1.00 54.88 128 LYS A N 1
ATOM 980 C CA . LYS A 1 128 ? 40.822 -14.311 -7.008 1.00 54.88 128 LYS A CA 1
ATOM 981 C C . LYS A 1 128 ? 40.045 -15.611 -6.730 1.00 54.88 128 LYS A C 1
ATOM 983 O O . LYS A 1 128 ? 39.543 -16.234 -7.658 1.00 54.88 128 LYS A O 1
ATOM 988 N N . SER A 1 129 ? 39.968 -16.033 -5.466 1.00 54.25 129 SER A N 1
ATOM 989 C CA . SER A 1 129 ? 39.247 -17.233 -5.015 1.00 54.25 129 SER A CA 1
ATOM 990 C C . SER A 1 129 ? 38.511 -16.929 -3.702 1.00 54.25 129 SER A C 1
ATOM 992 O O . SER A 1 129 ? 39.004 -17.271 -2.625 1.00 54.25 129 SER A O 1
ATOM 994 N N . PRO A 1 130 ? 37.374 -16.216 -3.759 1.00 55.69 130 PRO A N 1
ATOM 995 C CA . PRO A 1 130 ? 36.691 -15.712 -2.567 1.00 55.69 130 PRO A CA 1
ATOM 996 C C . PRO A 1 130 ? 36.063 -16.815 -1.693 1.00 55.69 130 PRO A C 1
ATOM 998 O O . PRO A 1 130 ? 36.035 -16.657 -0.478 1.00 55.69 130 PRO A O 1
ATOM 1001 N N . GLY A 1 131 ? 35.648 -17.954 -2.267 1.00 52.72 131 GLY A N 1
ATOM 1002 C CA . GLY A 1 131 ? 34.937 -19.028 -1.546 1.00 52.72 131 GLY A CA 1
ATOM 1003 C C . GLY A 1 131 ? 35.719 -19.661 -0.385 1.00 52.72 131 GLY A C 1
ATOM 1004 O O . GLY A 1 131 ? 35.258 -19.633 0.749 1.00 52.72 131 GLY A O 1
ATOM 1005 N N . ALA A 1 132 ? 36.941 -20.147 -0.629 1.00 53.25 132 ALA A N 1
ATOM 1006 C CA . ALA A 1 132 ? 37.743 -20.816 0.407 1.00 53.25 132 ALA A CA 1
ATOM 1007 C C . ALA A 1 132 ? 38.172 -19.879 1.554 1.00 53.25 132 ALA A C 1
ATOM 1009 O O . ALA A 1 132 ? 38.364 -20.319 2.681 1.00 53.25 132 ALA A O 1
ATOM 1010 N N . ILE A 1 133 ? 38.330 -18.581 1.272 1.00 55.09 133 ILE A N 1
ATOM 1011 C CA . ILE A 1 133 ? 38.714 -17.578 2.277 1.00 55.09 133 ILE A CA 1
ATOM 1012 C C . ILE A 1 133 ? 37.490 -17.135 3.088 1.00 55.09 133 ILE A C 1
ATOM 1014 O O . ILE A 1 133 ? 37.602 -16.909 4.291 1.00 55.09 133 ILE A O 1
ATOM 1018 N N . ARG A 1 134 ? 36.323 -17.040 2.441 1.00 62.09 134 ARG A N 1
ATOM 1019 C CA . ARG A 1 134 ? 35.042 -16.745 3.086 1.00 62.09 134 ARG A CA 1
ATOM 1020 C C . ARG A 1 134 ? 34.676 -17.822 4.103 1.00 62.09 134 ARG A C 1
ATOM 1022 O O . ARG A 1 134 ? 34.357 -17.466 5.227 1.00 62.09 134 ARG A O 1
ATOM 1029 N N . ASP A 1 135 ? 34.763 -19.103 3.751 1.00 60.75 135 ASP A N 1
ATOM 1030 C CA . ASP A 1 135 ? 34.305 -20.188 4.634 1.00 60.75 135 ASP A CA 1
ATOM 1031 C C . ASP A 1 135 ? 35.110 -20.235 5.945 1.00 60.75 135 ASP A C 1
ATOM 1033 O O . ASP A 1 135 ? 34.529 -20.282 7.027 1.00 60.75 135 ASP A O 1
ATOM 1037 N N . SER A 1 136 ? 36.436 -20.070 5.875 1.00 59.06 136 SER A N 1
ATOM 1038 C CA . SER A 1 136 ? 37.277 -19.963 7.076 1.00 59.06 136 SER A CA 1
ATOM 1039 C C . SER A 1 136 ? 37.072 -18.657 7.859 1.00 59.06 136 SER A C 1
ATOM 1041 O O . SER A 1 136 ? 37.293 -18.623 9.066 1.00 59.06 136 SER A O 1
ATOM 1043 N N . PHE A 1 137 ? 36.659 -17.569 7.202 1.00 65.75 137 PHE A N 1
ATOM 1044 C CA . PHE A 1 137 ? 36.335 -16.301 7.864 1.00 65.75 137 PHE A CA 1
ATOM 1045 C C . PHE A 1 137 ? 34.980 -16.351 8.582 1.00 65.75 137 PHE A C 1
ATOM 1047 O O . PHE A 1 137 ? 34.864 -15.814 9.677 1.00 65.75 137 PHE A O 1
ATOM 1054 N N . VAL A 1 138 ? 33.983 -17.028 8.008 1.00 63.09 138 VAL A N 1
ATOM 1055 C CA . VAL A 1 138 ? 32.649 -17.230 8.600 1.00 63.09 138 VAL A CA 1
ATOM 1056 C C . VAL A 1 138 ? 32.722 -18.109 9.841 1.00 63.09 138 VAL A C 1
ATOM 1058 O O . VAL A 1 138 ? 32.082 -17.803 10.840 1.00 63.09 138 VAL A O 1
ATOM 1061 N N . GLU A 1 139 ? 33.536 -19.164 9.801 1.00 62.22 139 GLU A N 1
ATOM 1062 C CA . GLU A 1 139 ? 33.743 -20.048 10.951 1.00 62.22 139 GLU A CA 1
ATOM 1063 C C . GLU A 1 139 ? 34.426 -19.325 12.128 1.00 62.22 139 GLU A C 1
ATOM 1065 O O . GLU A 1 139 ? 34.178 -19.647 13.288 1.00 62.22 139 GLU A O 1
ATOM 1070 N N . ALA A 1 140 ? 35.247 -18.306 11.846 1.00 59.75 140 ALA A N 1
ATOM 1071 C CA . ALA A 1 140 ? 35.995 -17.568 12.861 1.00 59.75 140 ALA A CA 1
ATOM 1072 C C . ALA A 1 140 ? 35.342 -16.255 13.331 1.00 59.75 140 ALA A C 1
ATOM 1074 O O . ALA A 1 140 ? 35.567 -15.832 14.463 1.00 59.75 140 ALA A O 1
ATOM 1075 N N . ALA A 1 141 ? 34.566 -15.572 12.490 1.00 66.19 141 ALA A N 1
ATOM 1076 C CA . ALA A 1 141 ? 33.956 -14.285 12.814 1.00 66.19 141 ALA A CA 1
ATOM 1077 C C . ALA A 1 141 ? 32.567 -14.466 13.444 1.00 66.19 141 ALA A C 1
ATOM 1079 O O . ALA A 1 141 ? 31.538 -14.330 12.785 1.00 66.19 141 ALA A O 1
ATOM 1080 N N . THR A 1 142 ? 32.536 -14.741 14.744 1.00 62.62 142 THR A N 1
ATOM 1081 C CA . THR A 1 142 ? 31.295 -15.032 15.481 1.00 62.62 142 THR A CA 1
ATOM 1082 C C . THR A 1 142 ? 30.443 -13.785 15.789 1.00 62.62 142 THR A C 1
ATOM 1084 O O . THR A 1 142 ? 29.232 -13.896 15.974 1.00 62.62 142 THR A O 1
ATOM 1087 N N . VAL A 1 143 ? 31.033 -12.576 15.768 1.00 68.88 143 VAL A N 1
ATOM 1088 C CA . VAL A 1 143 ? 30.329 -11.284 15.939 1.00 68.88 143 VAL A CA 1
ATOM 1089 C C . VAL A 1 143 ? 30.615 -10.341 14.777 1.00 68.88 143 VAL A C 1
ATOM 1091 O O . VAL A 1 143 ? 31.736 -9.878 14.607 1.00 68.88 143 VAL A O 1
ATOM 1094 N N . ILE A 1 144 ? 29.601 -9.947 14.013 1.00 71.06 144 ILE A N 1
ATOM 1095 C CA . ILE A 1 144 ? 29.783 -9.002 12.901 1.00 71.06 144 ILE A CA 1
ATOM 1096 C C . ILE A 1 144 ? 29.563 -7.568 13.407 1.00 71.06 144 ILE A C 1
ATOM 1098 O O . ILE A 1 144 ? 28.464 -7.265 13.886 1.00 71.06 144 ILE A O 1
ATOM 1102 N N . PRO A 1 145 ? 30.546 -6.648 13.301 1.00 73.56 145 PRO A N 1
ATOM 1103 C CA . PRO A 1 145 ? 30.322 -5.256 13.676 1.00 73.56 145 PRO A CA 1
ATOM 1104 C C . PRO A 1 145 ? 29.189 -4.651 12.844 1.00 73.56 145 PRO A C 1
ATOM 1106 O O . PRO A 1 145 ? 29.184 -4.775 11.619 1.00 73.56 145 PRO A O 1
ATOM 1109 N N . LYS A 1 146 ? 28.247 -3.957 13.497 1.00 64.62 146 LYS A N 1
ATOM 1110 C CA . LYS A 1 146 ? 27.019 -3.427 12.870 1.00 64.62 146 LYS A CA 1
ATOM 1111 C C . LYS A 1 146 ? 27.292 -2.657 11.570 1.00 64.62 146 LYS A C 1
ATOM 1113 O O . LYS A 1 146 ? 26.618 -2.883 10.573 1.00 64.62 146 LYS A O 1
ATOM 1118 N N . GLN A 1 147 ? 28.325 -1.815 11.568 1.00 61.78 147 GLN A N 1
ATOM 1119 C CA . GLN A 1 147 ? 28.749 -1.001 10.419 1.00 61.78 147 GLN A CA 1
ATOM 1120 C C . GLN A 1 147 ? 29.287 -1.804 9.220 1.00 61.78 147 GLN A C 1
ATOM 1122 O O . GLN A 1 147 ? 29.394 -1.271 8.122 1.00 61.78 147 GLN A O 1
ATOM 1127 N N . TYR A 1 148 ? 29.635 -3.078 9.412 1.00 68.50 148 TYR A N 1
ATOM 1128 C CA . TYR A 1 148 ? 30.100 -3.973 8.351 1.00 68.50 148 TYR A CA 1
ATOM 1129 C C . TYR A 1 148 ? 29.089 -5.074 8.018 1.00 68.50 148 TYR A C 1
ATOM 1131 O O . TYR A 1 148 ? 29.365 -5.875 7.131 1.00 68.50 148 TYR A O 1
ATOM 1139 N N . LYS A 1 149 ? 27.920 -5.112 8.675 1.00 60.31 149 LYS A N 1
ATOM 1140 C CA . LYS A 1 149 ? 26.917 -6.175 8.494 1.00 60.31 149 LYS A CA 1
ATOM 1141 C C . LYS A 1 149 ? 26.420 -6.263 7.048 1.00 60.31 149 LYS A C 1
ATOM 1143 O O . LYS A 1 149 ? 26.408 -7.352 6.492 1.00 60.31 149 LYS A O 1
ATOM 1148 N N . GLY A 1 150 ? 26.129 -5.129 6.405 1.00 53.88 150 GLY A N 1
ATOM 1149 C CA . GLY A 1 150 ? 25.744 -5.097 4.985 1.00 53.88 150 GLY A CA 1
ATOM 1150 C C . GLY A 1 150 ? 26.845 -5.621 4.053 1.00 53.88 150 GLY A C 1
ATOM 1151 O O . GLY A 1 150 ? 26.608 -6.508 3.237 1.00 53.88 150 GLY A O 1
ATOM 1152 N N . ARG A 1 151 ? 28.093 -5.163 4.241 1.00 64.94 151 ARG A N 1
ATOM 1153 C CA . ARG A 1 151 ? 29.256 -5.635 3.461 1.00 64.94 151 ARG A CA 1
ATOM 1154 C C . ARG A 1 151 ? 29.585 -7.112 3.703 1.00 64.94 151 ARG A C 1
ATOM 1156 O O . ARG A 1 151 ? 30.018 -7.801 2.787 1.00 64.94 151 ARG A O 1
ATOM 1163 N N . PHE A 1 152 ? 29.385 -7.604 4.922 1.00 62.97 152 PHE A N 1
ATOM 1164 C CA . PHE A 1 152 ? 29.536 -9.017 5.256 1.00 62.97 152 PHE A CA 1
ATOM 1165 C C . PHE A 1 152 ? 28.443 -9.858 4.586 1.00 62.97 152 PHE A C 1
ATOM 1167 O O . PHE A 1 152 ? 28.757 -10.843 3.926 1.00 62.97 152 PHE A O 1
ATOM 1174 N N . ASN A 1 153 ? 27.178 -9.434 4.665 1.00 56.72 153 ASN A N 1
ATOM 1175 C CA . ASN A 1 153 ? 26.055 -10.111 4.012 1.00 56.72 153 ASN A CA 1
ATOM 1176 C C . ASN A 1 153 ? 26.253 -10.205 2.486 1.00 56.72 153 ASN A C 1
ATOM 1178 O O . ASN A 1 153 ? 26.011 -11.261 1.905 1.00 56.72 153 ASN A O 1
ATOM 1182 N N . LYS A 1 154 ? 26.810 -9.159 1.856 1.00 54.00 154 LYS A N 1
ATOM 1183 C CA . LYS A 1 154 ? 27.229 -9.148 0.440 1.00 54.00 154 LYS A CA 1
ATOM 1184 C C . LYS A 1 154 ? 28.198 -10.288 0.076 1.00 54.00 154 LYS A C 1
ATOM 1186 O O . LYS A 1 154 ? 28.095 -10.852 -1.008 1.00 54.00 154 LYS A O 1
ATOM 1191 N N . LEU A 1 155 ? 29.117 -10.669 0.970 1.00 57.47 155 LEU A N 1
ATOM 1192 C CA . LEU A 1 155 ? 30.049 -11.790 0.749 1.00 57.47 155 LEU A CA 1
ATOM 1193 C C . LEU A 1 155 ? 29.390 -13.168 0.910 1.00 57.47 155 LEU A C 1
ATOM 1195 O O . LEU A 1 155 ? 29.865 -14.149 0.333 1.00 57.47 155 LEU A O 1
ATOM 1199 N N . MET A 1 156 ? 28.309 -13.252 1.686 1.00 54.84 156 MET A N 1
ATOM 1200 C CA . MET A 1 156 ? 27.617 -14.510 1.983 1.00 54.84 156 MET A CA 1
ATOM 1201 C C . MET A 1 156 ? 26.700 -14.975 0.848 1.00 54.84 156 MET A C 1
ATOM 1203 O O . MET A 1 156 ? 26.499 -16.176 0.690 1.00 54.84 156 MET A O 1
ATOM 1207 N N . ILE A 1 157 ? 26.189 -14.047 0.034 1.00 50.72 157 ILE A N 1
ATOM 1208 C CA . ILE A 1 157 ? 25.139 -14.304 -0.969 1.00 50.72 157 ILE A CA 1
ATOM 1209 C C . ILE A 1 157 ? 25.703 -14.700 -2.354 1.00 50.72 157 ILE A C 1
ATOM 1211 O O . ILE A 1 157 ? 24.974 -15.212 -3.197 1.00 50.72 157 ILE A O 1
ATOM 1215 N N . LEU A 1 158 ? 27.020 -14.592 -2.584 1.00 45.84 158 LEU A N 1
ATOM 1216 C CA . LEU A 1 158 ? 27.703 -14.916 -3.857 1.00 45.84 158 LEU A CA 1
ATOM 1217 C C . LEU A 1 158 ? 27.658 -16.407 -4.298 1.00 45.84 158 LEU A C 1
ATOM 1219 O O . LEU A 1 158 ? 28.482 -16.829 -5.107 1.00 45.84 158 LEU A O 1
ATOM 1223 N N . GLN A 1 159 ? 26.737 -17.230 -3.787 1.00 43.50 159 GLN A N 1
ATOM 1224 C CA . GLN A 1 159 ? 26.673 -18.668 -4.078 1.00 43.50 159 GLN A CA 1
ATOM 1225 C C . GLN A 1 159 ? 25.334 -19.211 -4.598 1.00 43.50 159 GLN A C 1
ATOM 1227 O O . GLN A 1 159 ? 25.216 -20.427 -4.730 1.00 43.50 159 GLN A O 1
ATOM 1232 N N . SER A 1 160 ? 24.349 -18.383 -4.958 1.00 36.09 160 SER A N 1
ATOM 1233 C CA . SER A 1 160 ? 23.045 -18.908 -5.405 1.00 36.09 160 SER A CA 1
ATOM 1234 C C . SER A 1 160 ? 22.466 -18.287 -6.675 1.00 36.09 160 SER A C 1
ATOM 1236 O O . SER A 1 160 ? 21.255 -18.121 -6.757 1.00 36.09 160 SER A O 1
ATOM 1238 N N . SER A 1 161 ? 23.291 -18.039 -7.695 1.00 31.08 161 SER A N 1
ATOM 1239 C CA . SER A 1 161 ? 22.773 -17.836 -9.057 1.00 31.08 161 SER A CA 1
ATOM 1240 C C . SER A 1 161 ? 23.576 -18.664 -10.061 1.00 31.08 161 SER A C 1
ATOM 1242 O O . SER A 1 161 ? 24.764 -18.391 -10.258 1.00 31.08 161 SER A O 1
ATOM 1244 N N . PRO A 1 162 ? 22.981 -19.687 -10.703 1.00 29.53 162 PRO A N 1
ATOM 1245 C CA . PRO A 1 162 ? 23.589 -20.288 -11.873 1.00 29.53 162 PRO A CA 1
ATOM 1246 C C . PRO A 1 162 ? 23.616 -19.257 -13.004 1.00 29.53 162 PRO A C 1
ATOM 1248 O O . PRO A 1 162 ? 22.610 -18.636 -13.340 1.00 29.53 162 PRO A O 1
ATOM 1251 N N . ILE A 1 163 ? 24.805 -19.093 -13.575 1.00 31.27 163 ILE A N 1
ATOM 1252 C CA . ILE A 1 163 ? 25.065 -18.356 -14.809 1.00 31.27 163 ILE A CA 1
ATOM 1253 C C . ILE A 1 163 ? 24.164 -18.922 -15.918 1.00 31.27 163 ILE A C 1
ATOM 1255 O O . ILE A 1 163 ? 24.039 -20.139 -16.061 1.00 31.27 163 ILE A O 1
ATOM 1259 N N . ALA A 1 164 ? 23.542 -18.019 -16.677 1.00 28.14 164 ALA A N 1
ATOM 1260 C CA . ALA A 1 164 ? 22.621 -18.301 -17.771 1.00 28.14 164 ALA A CA 1
ATOM 1261 C C . ALA A 1 164 ? 23.119 -19.417 -18.713 1.00 28.14 164 ALA A C 1
ATOM 1263 O O . ALA A 1 164 ? 24.228 -19.349 -19.245 1.00 28.14 164 ALA A O 1
ATOM 1264 N N . ALA A 1 165 ? 22.269 -20.419 -18.951 1.00 26.84 165 ALA A N 1
ATOM 1265 C CA . ALA A 1 165 ? 22.457 -21.407 -20.010 1.00 26.84 165 ALA A CA 1
ATOM 1266 C C . ALA A 1 165 ? 21.936 -20.861 -21.361 1.00 26.84 165 ALA A C 1
ATOM 1268 O O . ALA A 1 165 ? 20.990 -20.066 -21.378 1.00 26.84 165 ALA A O 1
ATOM 1269 N N . PRO A 1 166 ? 22.538 -21.255 -22.499 1.00 28.58 166 PRO A N 1
ATOM 1270 C CA . PRO A 1 166 ? 22.155 -20.759 -23.816 1.00 28.58 166 PRO A CA 1
ATOM 1271 C C . PRO A 1 166 ? 20.794 -21.305 -24.276 1.00 28.58 166 PRO A C 1
ATOM 1273 O O . PRO A 1 166 ? 20.409 -22.429 -23.966 1.00 28.58 166 PRO A O 1
ATOM 1276 N N . ARG A 1 167 ? 20.085 -20.463 -25.037 1.00 28.81 167 ARG A N 1
ATOM 1277 C CA . ARG A 1 167 ? 18.718 -20.653 -25.545 1.00 28.81 167 ARG A CA 1
ATOM 1278 C C . ARG A 1 167 ? 18.593 -21.887 -26.450 1.00 28.81 167 ARG A C 1
ATOM 1280 O O . ARG A 1 167 ? 19.182 -21.903 -27.529 1.00 28.81 167 ARG A O 1
ATOM 1287 N N . GLU A 1 168 ? 17.718 -22.822 -26.092 1.00 27.91 168 GLU A N 1
ATOM 1288 C CA . GLU A 1 168 ? 17.068 -23.722 -27.053 1.00 27.91 168 GLU A CA 1
ATOM 1289 C C . GLU A 1 168 ? 15.658 -23.207 -27.370 1.00 27.91 168 GLU A C 1
ATOM 1291 O O . GLU A 1 168 ? 14.950 -22.700 -26.501 1.00 27.91 168 GLU A O 1
ATOM 1296 N N . LYS A 1 169 ? 15.264 -23.290 -28.646 1.00 33.44 169 LYS A N 1
ATOM 1297 C CA . LYS A 1 169 ? 13.913 -22.947 -29.108 1.00 33.44 169 LYS A CA 1
ATOM 1298 C C . LYS A 1 169 ? 12.988 -24.132 -28.856 1.00 33.44 169 LYS A C 1
ATOM 1300 O O . LYS A 1 169 ? 13.265 -25.209 -29.377 1.00 33.44 169 LYS A O 1
ATOM 1305 N N . MET A 1 170 ? 11.864 -23.919 -28.173 1.00 30.89 170 MET A N 1
ATOM 1306 C CA . MET A 1 170 ? 10.774 -24.895 -28.150 1.00 30.89 170 MET A CA 1
ATOM 1307 C C . MET A 1 170 ? 9.377 -24.261 -28.026 1.00 30.89 170 MET A C 1
ATOM 1309 O O . MET A 1 170 ? 9.236 -23.079 -27.740 1.00 30.89 170 MET A O 1
ATOM 1313 N N . ASP A 1 171 ? 8.410 -25.111 -28.370 1.00 32.62 171 ASP A N 1
ATOM 1314 C CA . ASP A 1 171 ? 7.027 -24.987 -28.864 1.00 32.62 171 ASP A CA 1
ATOM 1315 C C . ASP A 1 171 ? 6.053 -23.978 -28.196 1.00 32.62 171 ASP A C 1
ATOM 1317 O O . ASP A 1 171 ? 5.921 -23.931 -26.978 1.00 32.62 171 ASP A O 1
ATOM 1321 N N . VAL A 1 172 ? 5.292 -23.238 -29.024 1.00 34.75 172 VAL A N 1
ATOM 1322 C CA . VAL A 1 172 ? 4.386 -22.107 -28.682 1.00 34.75 172 VAL A CA 1
ATOM 1323 C C . VAL A 1 172 ? 2.898 -22.506 -28.753 1.00 34.75 172 VAL A C 1
ATOM 1325 O O . VAL A 1 172 ? 2.024 -21.728 -29.137 1.00 34.75 172 VAL A O 1
ATOM 1328 N N . SER A 1 173 ? 2.555 -23.751 -28.446 1.00 36.09 173 SER A N 1
ATOM 1329 C CA . SER A 1 173 ? 1.196 -24.258 -28.670 1.00 36.09 173 SER A CA 1
ATOM 1330 C C . SER A 1 173 ? 0.313 -24.206 -27.421 1.00 36.09 173 SER A C 1
ATOM 1332 O O . SER A 1 173 ? -0.092 -25.253 -26.921 1.00 36.09 173 SER A O 1
ATOM 1334 N N . LYS A 1 174 ? -0.035 -23.002 -26.920 1.00 42.06 174 LYS A N 1
ATOM 1335 C CA . LYS A 1 174 ? -1.186 -22.846 -25.991 1.00 42.06 174 LYS A CA 1
ATOM 1336 C C . LYS A 1 174 ? -1.753 -21.442 -25.727 1.00 42.06 174 LYS A C 1
ATOM 1338 O O . LYS A 1 174 ? -2.494 -21.284 -24.761 1.00 42.06 174 LYS A O 1
ATOM 1343 N N . LYS A 1 175 ? -1.529 -20.450 -26.591 1.00 49.38 175 LYS A N 1
ATOM 1344 C CA . LYS A 1 175 ? -2.233 -19.158 -26.502 1.00 49.38 175 LYS A CA 1
ATOM 1345 C C . LYS A 1 175 ? -3.017 -18.864 -27.787 1.00 49.38 175 LYS A C 1
ATOM 1347 O O . LYS A 1 175 ? -2.676 -19.324 -28.874 1.00 49.38 175 LYS A O 1
ATOM 1352 N N . SER A 1 176 ? -4.169 -18.217 -27.638 1.00 42.75 176 SER A N 1
ATOM 1353 C CA . SER A 1 176 ? -5.179 -18.072 -28.695 1.00 42.75 176 SER A CA 1
ATOM 1354 C C . SER A 1 176 ? -4.645 -17.272 -29.899 1.00 42.75 176 SER A C 1
ATOM 1356 O O . SER A 1 176 ? -4.193 -16.148 -29.734 1.00 42.75 176 SER A O 1
ATOM 1358 N N . ASN A 1 177 ? -4.810 -17.792 -31.123 1.00 44.62 177 ASN A N 1
ATOM 1359 C CA . ASN A 1 177 ? -4.501 -17.102 -32.393 1.00 44.62 177 ASN A CA 1
ATOM 1360 C C . ASN A 1 177 ? -5.463 -15.938 -32.745 1.00 44.62 177 ASN A C 1
ATOM 1362 O O . ASN A 1 177 ? -5.475 -15.463 -33.884 1.00 44.62 177 ASN A O 1
ATOM 1366 N N . LYS A 1 178 ? -6.329 -15.492 -31.825 1.00 47.59 178 LYS A N 1
ATOM 1367 C CA . LYS A 1 178 ? -7.197 -14.330 -32.071 1.00 47.59 178 LYS A CA 1
ATOM 1368 C C . LYS A 1 178 ? -6.372 -13.049 -31.971 1.00 47.59 178 LYS A C 1
ATOM 1370 O O . LYS A 1 178 ? -5.616 -12.886 -31.020 1.00 47.59 178 LYS A O 1
ATOM 1375 N N . LYS A 1 179 ? -6.553 -12.136 -32.936 1.00 51.28 179 LYS A N 1
ATOM 1376 C CA . LYS A 1 179 ? -5.983 -10.784 -32.864 1.00 51.28 179 LYS A CA 1
ATOM 1377 C C . LYS A 1 179 ? -6.350 -10.152 -31.510 1.00 51.28 179 LYS A C 1
ATOM 1379 O O . LYS A 1 179 ? -7.527 -10.246 -31.142 1.00 51.28 179 LYS A O 1
ATOM 1384 N N . PRO A 1 180 ? -5.392 -9.540 -30.796 1.00 58.31 180 PRO A N 1
ATOM 1385 C CA . PRO A 1 180 ? -5.684 -8.839 -29.556 1.00 58.31 180 PRO A CA 1
ATOM 1386 C C . PRO A 1 180 ? -6.766 -7.786 -29.801 1.00 58.31 180 PRO A C 1
ATOM 1388 O O . PRO A 1 180 ? -6.747 -7.080 -30.812 1.00 58.31 180 PRO A O 1
ATOM 1391 N N . VAL A 1 181 ? -7.751 -7.735 -28.906 1.00 64.75 181 VAL A N 1
ATOM 1392 C CA . VAL A 1 181 ? -8.837 -6.754 -28.955 1.00 64.75 181 VAL A CA 1
ATOM 1393 C C . VAL A 1 181 ? -8.484 -5.664 -27.959 1.00 64.75 181 VAL A C 1
ATOM 1395 O O . VAL A 1 181 ? -8.654 -5.856 -26.758 1.00 64.75 181 VAL A O 1
ATOM 1398 N N . TYR A 1 182 ? -7.998 -4.537 -28.469 1.00 75.06 182 TYR A N 1
ATOM 1399 C CA . TYR A 1 182 ? -7.791 -3.322 -27.691 1.00 75.06 182 TYR A CA 1
ATOM 1400 C C . TYR A 1 182 ? -8.577 -2.164 -28.308 1.00 75.06 182 TYR A C 1
ATOM 1402 O O . TYR A 1 182 ? -8.963 -2.203 -29.481 1.00 75.06 182 TYR A O 1
ATOM 1410 N N . VAL A 1 183 ? -8.822 -1.131 -27.509 1.00 78.69 183 VAL A N 1
ATOM 1411 C CA . VAL A 1 183 ? -9.437 0.120 -27.962 1.00 78.69 183 VAL A CA 1
ATOM 1412 C C . VAL A 1 183 ? -8.341 1.168 -28.127 1.00 78.69 183 VAL A C 1
ATOM 1414 O O . VAL A 1 183 ? -7.620 1.466 -27.177 1.00 78.69 183 VAL A O 1
ATOM 1417 N N . GLU A 1 184 ? -8.189 1.726 -29.328 1.00 76.31 184 GLU A N 1
ATOM 1418 C CA . GLU A 1 184 ? -7.249 2.826 -29.565 1.00 76.31 184 GLU A CA 1
ATOM 1419 C C . GLU A 1 184 ? -7.857 4.151 -29.090 1.00 76.31 184 GLU A C 1
ATOM 1421 O O . GLU A 1 184 ? -8.953 4.530 -29.512 1.00 76.31 184 GLU A O 1
ATOM 1426 N N . ARG A 1 185 ? -7.144 4.872 -28.216 1.00 78.81 185 ARG A N 1
ATOM 1427 C CA . ARG A 1 185 ? -7.548 6.209 -27.767 1.00 78.81 185 ARG A CA 1
ATOM 1428 C C . ARG A 1 185 ? -6.799 7.285 -28.543 1.00 78.81 185 ARG A C 1
ATOM 1430 O O . ARG A 1 185 ? -5.629 7.139 -28.885 1.00 78.81 185 ARG A O 1
ATOM 1437 N N . THR A 1 186 ? -7.476 8.408 -28.775 1.00 74.25 186 THR A N 1
ATOM 1438 C CA . THR A 1 186 ? -6.856 9.644 -29.270 1.00 74.25 186 THR A CA 1
ATOM 1439 C C . THR A 1 186 ? -6.809 10.653 -28.122 1.00 74.25 186 THR A C 1
ATOM 1441 O O . THR A 1 186 ? -7.856 11.210 -27.782 1.00 74.25 186 THR A O 1
ATOM 1444 N N . PRO A 1 187 ? -5.641 10.879 -27.492 1.00 73.31 187 PRO A N 1
ATOM 1445 C CA . PRO A 1 187 ? -5.512 11.862 -26.422 1.00 73.31 187 PRO A CA 1
ATOM 1446 C C . PRO A 1 187 ? -5.823 13.285 -26.907 1.00 73.31 187 PRO A C 1
ATOM 1448 O O . PRO A 1 187 ? -5.681 13.574 -28.102 1.00 73.31 187 PRO A O 1
ATOM 1451 N N . PRO A 1 188 ? -6.222 14.203 -26.007 1.00 73.06 188 PRO A N 1
ATOM 1452 C CA . PRO A 1 188 ? -6.413 15.605 -26.355 1.00 73.06 188 PRO A CA 1
ATOM 1453 C C . PRO A 1 188 ? -5.163 16.225 -26.993 1.00 73.06 188 PRO A C 1
ATOM 1455 O O . PRO A 1 188 ? -4.027 15.917 -26.625 1.00 73.06 188 PRO A O 1
ATOM 1458 N N . ALA A 1 189 ? -5.371 17.148 -27.935 1.00 64.31 189 ALA A N 1
ATOM 1459 C CA . ALA A 1 189 ? -4.279 17.857 -28.590 1.00 64.31 189 ALA A CA 1
ATOM 1460 C C . ALA A 1 189 ? -3.424 18.622 -27.561 1.00 64.31 189 ALA A C 1
ATOM 1462 O O . ALA A 1 189 ? -3.939 19.454 -26.816 1.00 64.31 189 ALA A O 1
ATOM 1463 N N . GLY A 1 190 ? -2.115 18.356 -27.546 1.00 63.47 190 GLY A N 1
ATOM 1464 C CA . GLY A 1 190 ? -1.154 19.013 -26.653 1.00 63.47 190 GLY A CA 1
ATOM 1465 C C . GLY A 1 190 ? -0.700 18.183 -25.447 1.00 63.47 190 GLY A C 1
ATOM 1466 O O . GLY A 1 190 ? 0.243 18.606 -24.777 1.00 63.47 190 GLY A O 1
ATOM 1467 N N . SER A 1 191 ? -1.286 17.006 -25.199 1.00 72.62 191 SER A N 1
ATOM 1468 C CA . SER A 1 191 ? -0.757 16.046 -24.220 1.00 72.62 191 SER A CA 1
ATOM 1469 C C . SER A 1 191 ? 0.625 15.559 -24.656 1.00 72.62 191 SER A C 1
ATOM 1471 O O . SER A 1 191 ? 0.759 14.846 -25.649 1.00 72.62 191 SER A O 1
ATOM 1473 N N . LYS A 1 192 ? 1.666 15.972 -23.931 1.00 83.62 192 LYS A N 1
ATOM 1474 C CA . LYS A 1 192 ? 3.059 15.618 -24.217 1.00 83.62 192 LYS A CA 1
ATOM 1475 C C . LYS A 1 192 ? 3.794 15.258 -22.936 1.00 83.62 192 LYS A C 1
ATOM 1477 O O . LYS A 1 192 ? 3.506 15.822 -21.880 1.00 83.62 192 LYS A O 1
ATOM 1482 N N . LEU A 1 193 ? 4.767 14.363 -23.061 1.00 90.06 193 LEU A N 1
ATOM 1483 C CA . LEU A 1 193 ? 5.702 14.060 -21.987 1.00 90.06 193 LEU A CA 1
ATOM 1484 C C . LEU A 1 193 ? 6.564 15.281 -21.666 1.00 90.06 193 LEU A C 1
ATOM 1486 O O . LEU A 1 193 ? 7.036 16.001 -22.551 1.00 90.06 193 LEU A O 1
ATOM 1490 N N . GLU A 1 194 ? 6.784 15.490 -20.377 1.00 93.12 194 GLU A N 1
ATOM 1491 C CA . GLU A 1 194 ? 7.627 16.544 -19.836 1.00 93.12 194 GLU A CA 1
ATOM 1492 C C . GLU A 1 194 ? 8.698 15.926 -18.942 1.00 93.12 194 GLU A C 1
ATOM 1494 O O . GLU A 1 194 ? 8.401 15.089 -18.092 1.00 93.12 194 GLU A O 1
ATOM 1499 N N . VAL A 1 195 ? 9.946 16.364 -19.108 1.00 92.19 195 VAL A N 1
ATOM 1500 C CA . VAL A 1 195 ? 11.058 15.919 -18.260 1.00 92.19 195 VAL A CA 1
ATOM 1501 C C . VAL A 1 195 ? 10.810 16.358 -16.819 1.00 92.19 195 VAL A C 1
ATOM 1503 O O . VAL A 1 195 ? 10.495 17.529 -16.557 1.00 92.19 195 VAL A O 1
ATOM 1506 N N . VAL A 1 196 ? 10.983 15.443 -15.865 1.00 92.50 196 VAL A N 1
ATOM 1507 C CA . VAL A 1 196 ? 10.890 15.786 -14.446 1.00 92.50 196 VAL A CA 1
ATOM 1508 C C . VAL A 1 196 ? 12.190 16.449 -13.995 1.00 92.50 196 VAL A C 1
ATOM 1510 O O . VAL A 1 196 ? 13.217 15.810 -13.783 1.00 92.50 196 VAL A O 1
ATOM 1513 N N . LYS A 1 197 ? 12.149 17.777 -13.855 1.00 89.06 197 LYS A N 1
ATOM 1514 C CA . LYS A 1 197 ? 13.310 18.576 -13.443 1.00 89.06 197 LYS A CA 1
ATOM 1515 C C . LYS A 1 197 ? 13.843 18.128 -12.078 1.00 89.06 197 LYS A C 1
ATOM 1517 O O . LYS A 1 197 ? 13.068 18.011 -11.133 1.00 89.06 197 LYS A O 1
ATOM 1522 N N . GLY A 1 198 ? 15.164 17.981 -11.986 1.00 87.50 198 GLY A N 1
ATOM 1523 C CA . GLY A 1 198 ? 15.884 17.716 -10.737 1.00 87.50 198 GLY A CA 1
ATOM 1524 C C . GLY A 1 198 ? 16.078 16.239 -10.396 1.00 87.50 198 GLY A C 1
ATOM 1525 O O . GLY A 1 198 ? 16.860 15.960 -9.499 1.00 87.50 198 GLY A O 1
ATOM 1526 N N . ILE A 1 199 ? 15.421 15.312 -11.103 1.00 93.06 199 ILE A N 1
ATOM 1527 C CA . ILE A 1 199 ? 15.569 13.866 -10.863 1.00 93.06 199 ILE A CA 1
ATOM 1528 C C . ILE A 1 199 ? 16.594 13.249 -11.815 1.00 93.06 199 ILE A C 1
ATOM 1530 O O . ILE A 1 199 ? 17.525 12.571 -11.372 1.00 93.06 199 ILE A O 1
ATOM 1534 N N . ASN A 1 200 ? 16.415 13.508 -13.112 1.00 93.94 200 ASN A N 1
ATOM 1535 C CA . ASN A 1 200 ? 17.193 12.833 -14.139 1.00 93.94 200 ASN A CA 1
ATOM 1536 C C . ASN A 1 200 ? 18.633 13.345 -14.209 1.00 93.94 200 ASN A C 1
ATOM 1538 O O . ASN A 1 200 ? 18.897 14.542 -14.037 1.00 93.94 200 ASN A O 1
ATOM 1542 N N . THR A 1 201 ? 19.554 12.435 -14.505 1.00 91.81 201 THR A N 1
ATOM 1543 C CA . THR A 1 201 ? 20.982 12.707 -14.676 1.00 91.81 201 THR A CA 1
ATOM 1544 C C . THR A 1 201 ? 21.449 12.250 -16.055 1.00 91.81 201 THR A C 1
ATOM 1546 O O . THR A 1 201 ? 20.645 12.081 -16.962 1.00 91.81 201 THR A O 1
ATOM 1549 N N . LYS A 1 202 ? 22.766 12.099 -16.245 1.00 88.75 202 LYS A N 1
ATOM 1550 C CA . LYS A 1 202 ? 23.322 11.471 -17.452 1.00 88.75 202 LYS A CA 1
ATOM 1551 C C . LYS A 1 202 ? 23.195 9.947 -17.448 1.00 88.75 202 LYS A C 1
ATOM 1553 O O . LYS A 1 202 ? 23.438 9.335 -18.486 1.00 88.75 202 LYS A O 1
ATOM 1558 N N . GLY A 1 203 ? 22.916 9.364 -16.282 1.00 89.56 203 GLY A N 1
ATOM 1559 C CA . GLY A 1 203 ? 22.648 7.944 -16.127 1.00 89.56 203 GLY A CA 1
ATOM 1560 C C . GLY A 1 203 ? 21.247 7.579 -16.611 1.00 89.56 203 GLY A C 1
ATOM 1561 O O . GLY A 1 203 ? 20.628 8.295 -17.395 1.00 89.56 203 GLY A O 1
ATOM 1562 N N . SER A 1 204 ? 20.774 6.432 -16.143 1.00 92.56 204 SER A N 1
ATOM 1563 C CA . SER A 1 204 ? 19.423 5.939 -16.370 1.00 92.56 204 SER A CA 1
ATOM 1564 C C . SER A 1 204 ? 18.623 6.062 -15.078 1.00 92.56 204 SER A C 1
ATOM 1566 O O . SER A 1 204 ? 19.015 5.516 -14.046 1.00 92.56 204 SER A O 1
ATOM 1568 N N . GLU A 1 205 ? 17.473 6.722 -15.151 1.00 95.38 205 GLU A N 1
ATOM 1569 C CA . GLU A 1 205 ? 16.462 6.782 -14.104 1.00 95.38 205 GLU A CA 1
ATOM 1570 C C . GLU A 1 205 ? 15.184 6.081 -14.575 1.00 95.38 205 GLU A C 1
ATOM 1572 O O . GLU A 1 205 ? 14.569 6.457 -15.573 1.00 95.38 205 GLU A O 1
ATOM 1577 N N . SER A 1 206 ? 14.775 5.031 -13.864 1.00 93.00 206 SER A N 1
ATOM 1578 C CA . SER A 1 206 ? 13.661 4.179 -14.284 1.00 93.00 206 SER A CA 1
ATOM 1579 C C . SER A 1 206 ? 12.775 3.726 -13.128 1.00 93.00 206 SER A C 1
ATOM 1581 O O . SER A 1 206 ? 13.115 3.914 -11.964 1.00 93.00 206 SER A O 1
ATOM 1583 N N . ILE A 1 207 ? 11.621 3.134 -13.454 1.00 92.62 207 ILE A N 1
ATOM 1584 C CA . ILE A 1 207 ? 10.684 2.531 -12.490 1.00 92.62 207 ILE A CA 1
ATOM 1585 C C . ILE A 1 207 ? 10.306 3.528 -11.372 1.00 92.62 207 ILE A C 1
ATOM 1587 O O . ILE A 1 207 ? 10.610 3.304 -10.198 1.00 92.62 207 ILE A O 1
ATOM 1591 N N . PRO A 1 208 ? 9.677 4.672 -11.708 1.00 95.56 208 PRO A N 1
ATOM 1592 C CA . PRO A 1 208 ? 9.184 5.576 -10.682 1.00 95.56 208 PRO A CA 1
ATOM 1593 C C . PRO A 1 208 ? 8.062 4.899 -9.882 1.00 95.56 208 PRO A C 1
ATOM 1595 O O . PRO A 1 208 ? 7.087 4.403 -10.444 1.00 95.56 208 PRO A O 1
ATOM 1598 N N . VAL A 1 209 ? 8.173 4.928 -8.557 1.00 93.94 209 VAL A N 1
ATOM 1599 C CA . VAL A 1 209 ? 7.157 4.446 -7.617 1.00 93.94 209 VAL A CA 1
ATOM 1600 C C . VAL A 1 209 ? 6.855 5.540 -6.609 1.00 93.94 209 VAL A C 1
ATOM 1602 O O . VAL A 1 209 ? 7.725 5.983 -5.862 1.00 93.94 209 VAL A O 1
ATOM 1605 N N . LEU A 1 210 ? 5.600 5.970 -6.558 1.00 90.75 210 LEU A N 1
ATOM 1606 C CA . LEU A 1 210 ? 5.154 7.003 -5.630 1.00 90.75 210 LEU A CA 1
ATOM 1607 C C . LEU A 1 210 ? 4.704 6.406 -4.298 1.00 90.75 210 LEU A C 1
ATOM 1609 O O . LEU A 1 210 ? 3.998 5.398 -4.266 1.00 90.75 210 LEU A O 1
ATOM 1613 N N . SER A 1 211 ? 5.047 7.079 -3.198 1.00 85.50 211 SER A N 1
ATOM 1614 C CA . SER A 1 211 ? 4.371 6.878 -1.921 1.00 85.50 211 SER A CA 1
ATOM 1615 C C . SER A 1 211 ? 2.886 7.157 -2.067 1.00 85.50 211 SER A C 1
ATOM 1617 O O . SER A 1 211 ? 2.446 7.917 -2.931 1.00 85.50 211 SER A O 1
ATOM 1619 N N . SER A 1 212 ? 2.100 6.554 -1.184 1.00 76.31 212 SER A N 1
ATOM 1620 C CA . SER A 1 212 ? 0.652 6.672 -1.253 1.00 76.31 212 SER A CA 1
ATOM 1621 C C . SER A 1 212 ? 0.166 8.106 -1.185 1.00 76.31 212 SER A C 1
ATOM 1623 O O . SER A 1 212 ? -0.739 8.449 -1.916 1.00 76.31 212 SER A O 1
ATOM 1625 N N . ASP A 1 213 ? 0.788 8.963 -0.385 1.00 76.81 213 ASP A N 1
ATOM 1626 C CA . ASP A 1 213 ? 0.475 10.391 -0.303 1.00 76.81 213 ASP A CA 1
ATOM 1627 C C . ASP A 1 213 ? 1.091 11.240 -1.433 1.00 76.81 213 ASP A C 1
ATOM 1629 O O . ASP A 1 213 ? 0.941 12.462 -1.432 1.00 76.81 213 ASP A O 1
ATOM 1633 N N . GLY A 1 214 ? 1.801 10.619 -2.381 1.00 83.38 214 GLY A N 1
ATOM 1634 C CA . GLY A 1 214 ? 2.475 11.278 -3.499 1.00 83.38 214 GLY A CA 1
ATOM 1635 C C . GLY A 1 214 ? 3.635 12.194 -3.093 1.00 83.38 214 GLY A C 1
ATOM 1636 O O . GLY A 1 214 ? 4.074 13.006 -3.910 1.00 83.38 214 GLY A O 1
ATOM 1637 N N . LYS A 1 215 ? 4.106 12.118 -1.839 1.00 86.19 215 LYS A N 1
ATOM 1638 C CA . LYS A 1 215 ? 5.168 12.990 -1.308 1.00 86.19 215 LYS A CA 1
ATOM 1639 C C . LYS A 1 215 ? 6.575 12.445 -1.513 1.00 86.19 215 LYS A C 1
ATOM 1641 O O . LYS A 1 215 ? 7.519 13.217 -1.421 1.00 86.19 215 LYS A O 1
ATOM 1646 N N . ILE A 1 216 ? 6.735 11.151 -1.758 1.00 91.44 216 ILE A N 1
ATOM 1647 C CA . ILE A 1 216 ? 8.029 10.514 -2.003 1.00 91.44 216 ILE A CA 1
ATOM 1648 C C . ILE A 1 216 ? 7.938 9.774 -3.331 1.00 91.44 216 ILE A C 1
ATOM 1650 O O . ILE A 1 216 ? 6.957 9.080 -3.583 1.00 91.44 216 ILE A O 1
ATOM 1654 N N . MET A 1 217 ? 8.960 9.905 -4.167 1.00 94.50 217 MET A N 1
ATOM 1655 C CA . MET A 1 217 ? 9.157 9.049 -5.329 1.00 94.50 217 MET A CA 1
ATOM 1656 C C . MET A 1 217 ? 10.408 8.219 -5.100 1.00 94.50 217 MET A C 1
ATOM 1658 O O . MET A 1 217 ? 11.483 8.782 -4.910 1.00 94.50 217 MET A O 1
ATOM 1662 N N . TYR A 1 218 ? 10.259 6.902 -5.129 1.00 95.31 218 TYR A N 1
ATOM 1663 C CA . TYR A 1 218 ? 11.359 5.966 -5.294 1.00 95.31 218 TYR A CA 1
ATOM 1664 C C . TYR A 1 218 ? 11.592 5.728 -6.781 1.00 95.31 218 TYR A C 1
ATOM 1666 O O . TYR A 1 218 ? 10.643 5.759 -7.562 1.00 95.31 218 TYR A O 1
ATOM 1674 N N . PHE A 1 219 ? 12.833 5.487 -7.175 1.00 95.94 219 PHE A N 1
ATOM 1675 C CA . PHE A 1 219 ? 13.168 5.096 -8.537 1.00 95.94 219 PHE A CA 1
ATOM 1676 C C . PHE A 1 219 ? 14.489 4.332 -8.574 1.00 95.94 219 PHE A C 1
ATOM 1678 O O . PHE A 1 219 ? 15.257 4.341 -7.610 1.00 95.94 219 PHE A O 1
ATOM 1685 N N . VAL A 1 220 ? 14.741 3.664 -9.692 1.00 94.81 220 VAL A N 1
ATOM 1686 C CA . VAL A 1 220 ? 15.984 2.944 -9.959 1.00 94.81 220 VAL A CA 1
ATOM 1687 C C . VAL A 1 220 ? 16.946 3.860 -10.693 1.00 94.81 220 VAL A C 1
ATOM 1689 O O . VAL A 1 220 ? 16.612 4.379 -11.758 1.00 94.81 220 VAL A O 1
ATOM 1692 N N . GLY A 1 221 ? 18.138 4.033 -10.133 1.00 92.81 221 GLY A N 1
ATOM 1693 C CA . GLY A 1 221 ? 19.254 4.706 -10.783 1.00 92.81 221 GLY A CA 1
ATOM 1694 C C . GLY A 1 221 ? 20.295 3.696 -11.248 1.00 92.81 221 GLY A C 1
ATOM 1695 O O . GLY A 1 221 ? 20.672 2.807 -10.482 1.00 92.81 221 GLY A O 1
ATOM 1696 N N . SER A 1 222 ? 20.791 3.835 -12.474 1.00 88.88 222 SER A N 1
ATOM 1697 C CA . SER A 1 222 ? 21.951 3.083 -12.960 1.00 88.88 222 SER A CA 1
ATOM 1698 C C . SER A 1 222 ? 22.878 3.969 -13.782 1.00 88.88 222 SER A C 1
ATOM 1700 O O . SER A 1 222 ? 22.455 4.930 -14.424 1.00 88.88 222 SER A O 1
ATOM 1702 N N . SER A 1 223 ? 24.177 3.666 -13.752 1.00 86.50 223 SER A N 1
ATOM 1703 C CA . SER A 1 223 ? 25.212 4.474 -14.421 1.00 86.50 223 SER A CA 1
ATOM 1704 C C . SER A 1 223 ? 25.239 5.958 -14.007 1.00 86.50 223 SER A C 1
ATOM 1706 O O . SER A 1 223 ? 25.727 6.795 -14.768 1.00 86.50 223 SER A O 1
ATOM 1708 N N . ARG A 1 224 ? 24.727 6.302 -12.819 1.00 86.75 224 ARG A N 1
ATOM 1709 C CA . ARG A 1 224 ? 24.846 7.641 -12.232 1.00 86.75 224 ARG A CA 1
ATOM 1710 C C . ARG A 1 224 ? 26.193 7.798 -11.527 1.00 86.75 224 ARG A C 1
ATOM 1712 O O . ARG A 1 224 ? 26.792 6.817 -11.089 1.00 86.75 224 ARG A O 1
ATOM 1719 N N . ASP A 1 225 ? 26.650 9.036 -11.358 1.00 85.19 225 ASP A N 1
ATOM 1720 C CA . ASP A 1 225 ? 27.906 9.326 -10.642 1.00 85.19 225 ASP A CA 1
ATOM 1721 C C . ASP A 1 225 ? 27.829 8.964 -9.142 1.00 85.19 225 ASP A C 1
ATOM 1723 O O . ASP A 1 225 ? 28.854 8.719 -8.505 1.00 85.19 225 ASP A O 1
ATOM 1727 N N . ASP A 1 226 ? 26.616 8.928 -8.584 1.00 83.88 226 ASP A N 1
ATOM 1728 C CA . ASP A 1 226 ? 26.286 8.604 -7.194 1.00 83.88 226 ASP A CA 1
ATOM 1729 C C . ASP A 1 226 ? 25.730 7.175 -7.010 1.00 83.88 226 ASP A C 1
ATOM 1731 O O . ASP A 1 226 ? 25.288 6.828 -5.913 1.00 83.88 226 ASP A O 1
ATOM 1735 N N . ASN A 1 227 ? 25.776 6.328 -8.049 1.00 78.69 227 ASN A N 1
ATOM 1736 C CA . ASN A 1 227 ? 25.466 4.902 -7.921 1.00 78.69 227 ASN A CA 1
ATOM 1737 C C . ASN A 1 227 ? 26.487 4.194 -7.018 1.00 78.69 227 ASN A C 1
ATOM 1739 O O . ASN A 1 227 ? 27.698 4.424 -7.078 1.00 78.69 227 ASN A O 1
ATOM 1743 N N . PHE A 1 228 ? 25.993 3.264 -6.213 1.00 69.50 228 PHE A N 1
ATOM 1744 C CA . PHE A 1 228 ? 26.794 2.407 -5.353 1.00 69.50 228 PHE A CA 1
ATOM 1745 C C . PHE A 1 228 ? 27.170 1.081 -6.040 1.00 69.50 228 PHE A C 1
ATOM 1747 O O . PHE A 1 228 ? 28.292 0.587 -5.871 1.00 69.50 228 PHE A O 1
ATOM 1754 N N . ALA A 1 229 ? 26.247 0.499 -6.807 1.00 67.06 229 ALA A N 1
ATOM 1755 C CA . ALA A 1 229 ? 26.398 -0.724 -7.591 1.00 67.06 229 ALA A CA 1
ATOM 1756 C C . ALA A 1 229 ? 25.550 -0.648 -8.881 1.00 67.06 229 ALA A C 1
ATOM 1758 O O . ALA A 1 229 ? 25.267 0.446 -9.352 1.00 67.06 229 ALA A O 1
ATOM 1759 N N . GLY A 1 230 ? 25.243 -1.791 -9.511 1.00 76.81 230 GLY A N 1
ATOM 1760 C CA . GLY A 1 230 ? 24.620 -1.867 -10.839 1.00 76.81 230 GLY A CA 1
ATOM 1761 C C . GLY A 1 230 ? 23.357 -1.014 -10.971 1.00 76.81 230 GLY A C 1
ATOM 1762 O O . GLY A 1 230 ? 23.381 0.009 -11.654 1.00 76.81 230 GLY A O 1
ATOM 1763 N N . GLU A 1 231 ? 22.280 -1.439 -10.315 1.00 83.62 231 GLU A N 1
ATOM 1764 C CA . GLU A 1 231 ? 21.029 -0.684 -10.200 1.00 83.62 231 GLU A CA 1
ATOM 1765 C C . GLU A 1 231 ? 20.731 -0.467 -8.717 1.00 83.62 231 GLU A C 1
ATOM 1767 O O . GLU A 1 231 ? 20.633 -1.438 -7.967 1.00 83.62 231 GLU A O 1
ATOM 1772 N N . ASP A 1 232 ? 20.590 0.789 -8.298 1.00 85.69 232 ASP A N 1
ATOM 1773 C CA . ASP A 1 232 ? 20.346 1.153 -6.901 1.00 85.69 232 ASP A CA 1
ATOM 1774 C C . ASP A 1 232 ? 19.017 1.896 -6.740 1.00 85.69 232 ASP A C 1
ATOM 1776 O O . ASP A 1 232 ? 18.503 2.523 -7.672 1.00 85.69 232 ASP A O 1
ATOM 1780 N N . VAL A 1 233 ? 18.483 1.871 -5.517 1.00 91.44 233 VAL A N 1
ATOM 1781 C CA . VAL A 1 233 ? 17.252 2.578 -5.165 1.00 91.44 233 VAL A CA 1
ATOM 1782 C C . VAL A 1 233 ? 17.584 3.997 -4.729 1.00 91.44 233 VAL A C 1
ATOM 1784 O O . VAL A 1 233 ? 18.264 4.224 -3.728 1.00 91.44 233 VAL A O 1
ATOM 1787 N N . PHE A 1 234 ? 17.016 4.962 -5.437 1.00 95.06 234 PHE A N 1
ATOM 1788 C CA . PHE A 1 234 ? 17.022 6.366 -5.059 1.00 95.06 234 PHE A CA 1
ATOM 1789 C C . PHE A 1 234 ? 15.633 6.793 -4.611 1.00 95.06 234 PHE A C 1
ATOM 1791 O O . PHE A 1 234 ? 14.621 6.187 -4.972 1.00 95.06 234 PHE A O 1
ATOM 1798 N N . TYR A 1 235 ? 15.579 7.867 -3.832 1.00 95.88 235 TYR A N 1
ATOM 1799 C CA . TYR A 1 235 ? 14.330 8.533 -3.515 1.00 95.88 235 TYR A CA 1
ATOM 1800 C C . TYR A 1 235 ? 14.459 10.052 -3.587 1.00 95.88 235 TYR A C 1
ATOM 1802 O O . TYR A 1 235 ? 15.528 10.625 -3.382 1.00 95.88 235 TYR A O 1
ATOM 1810 N N . THR A 1 236 ? 13.343 10.714 -3.862 1.00 96.50 236 THR A N 1
ATOM 1811 C CA . THR A 1 236 ? 13.203 12.169 -3.793 1.00 96.50 236 THR A CA 1
ATOM 1812 C C . THR A 1 236 ? 11.900 12.539 -3.092 1.00 96.50 236 THR A C 1
ATOM 1814 O O . THR A 1 236 ? 10.930 11.776 -3.106 1.00 96.50 236 THR A O 1
ATOM 1817 N N . GLU A 1 237 ? 11.883 13.701 -2.448 1.00 95.19 237 GLU A N 1
ATOM 1818 C CA . GLU A 1 237 ? 10.737 14.229 -1.721 1.00 95.19 237 GLU A CA 1
ATOM 1819 C C . GLU A 1 237 ? 10.086 15.368 -2.503 1.00 95.19 237 GLU A C 1
ATOM 1821 O O . GLU A 1 237 ? 10.744 16.146 -3.196 1.00 95.19 237 GLU A O 1
ATOM 1826 N N . ARG A 1 238 ? 8.765 15.475 -2.397 1.00 91.06 238 ARG A N 1
ATOM 1827 C CA . ARG A 1 238 ? 7.988 16.506 -3.068 1.00 91.06 238 ARG A CA 1
ATOM 1828 C C . ARG A 1 238 ? 7.872 17.734 -2.177 1.00 91.06 238 ARG A C 1
ATOM 1830 O O . ARG A 1 238 ? 7.316 17.677 -1.080 1.00 91.06 238 ARG A O 1
ATOM 1837 N N . ASN A 1 239 ? 8.354 18.861 -2.679 1.00 90.12 239 ASN A N 1
ATOM 1838 C CA . ASN A 1 239 ? 8.211 20.162 -2.047 1.00 90.12 239 ASN A CA 1
ATOM 1839 C C . ASN A 1 239 ? 6.752 20.642 -2.087 1.00 90.12 239 ASN A C 1
ATOM 1841 O O . ASN A 1 239 ? 5.942 20.202 -2.906 1.00 90.12 239 ASN A O 1
ATOM 1845 N N . ALA A 1 240 ? 6.424 21.612 -1.230 1.00 85.81 240 ALA A N 1
ATOM 1846 C CA . ALA A 1 240 ? 5.087 22.209 -1.168 1.00 85.81 240 ALA A CA 1
ATOM 1847 C C . ALA A 1 240 ? 4.665 22.917 -2.473 1.00 85.81 240 ALA A C 1
ATOM 1849 O O . ALA A 1 240 ? 3.473 23.033 -2.746 1.00 85.81 240 ALA A O 1
ATOM 1850 N N . ASP A 1 241 ? 5.625 23.364 -3.287 1.00 87.38 241 ASP A N 1
ATOM 1851 C CA . ASP A 1 241 ? 5.388 23.951 -4.614 1.00 87.38 241 ASP A CA 1
ATOM 1852 C C . ASP A 1 241 ? 5.197 22.896 -5.726 1.00 87.38 241 ASP A C 1
ATOM 1854 O O . ASP A 1 241 ? 4.988 23.238 -6.889 1.00 87.38 241 ASP A O 1
ATOM 1858 N N . GLY A 1 242 ? 5.261 21.607 -5.373 1.00 85.00 242 GLY A N 1
ATOM 1859 C CA . GLY A 1 242 ? 5.105 20.474 -6.276 1.00 85.00 242 GLY A CA 1
ATOM 1860 C C . GLY A 1 242 ? 6.382 20.039 -6.998 1.00 85.00 242 GLY A C 1
ATOM 1861 O O . GLY A 1 242 ? 6.318 19.042 -7.724 1.00 85.00 242 GLY A O 1
ATOM 1862 N N . SER A 1 243 ? 7.506 20.742 -6.809 1.00 90.69 243 SER A N 1
ATOM 1863 C CA . SER A 1 243 ? 8.825 20.333 -7.308 1.00 90.69 243 SER A CA 1
ATOM 1864 C C . SER A 1 243 ? 9.399 19.162 -6.504 1.00 90.69 243 SER A C 1
ATOM 1866 O O . SER A 1 243 ? 8.955 18.885 -5.392 1.00 90.69 243 SER A O 1
ATOM 1868 N N . TRP A 1 244 ? 10.386 18.468 -7.068 1.00 94.94 244 TRP A N 1
ATOM 1869 C CA . TRP A 1 244 ? 11.094 17.376 -6.401 1.00 94.94 244 TRP A CA 1
ATOM 1870 C C . TRP A 1 244 ? 12.434 17.865 -5.853 1.00 94.94 244 TRP A C 1
ATOM 1872 O O . TRP A 1 244 ? 13.095 18.700 -6.476 1.00 94.94 244 TRP A O 1
ATOM 1882 N N . THR A 1 245 ? 12.830 17.366 -4.685 1.00 96.19 245 THR A N 1
ATOM 1883 C CA . THR A 1 245 ? 14.161 17.611 -4.124 1.00 96.19 245 THR A CA 1
ATOM 1884 C C . THR A 1 245 ? 15.236 16.876 -4.922 1.00 96.19 245 THR A C 1
ATOM 1886 O O . THR A 1 245 ? 14.948 15.990 -5.728 1.00 96.19 245 THR A O 1
ATOM 1889 N N . GLU A 1 246 ? 16.499 17.198 -4.655 1.00 94.50 246 GLU A N 1
ATOM 1890 C CA . GLU A 1 246 ? 17.618 16.401 -5.158 1.00 94.50 246 GLU A CA 1
ATOM 1891 C C . GLU A 1 246 ? 17.480 14.933 -4.700 1.00 94.50 246 GLU A C 1
ATOM 1893 O O . GLU A 1 246 ? 17.159 14.699 -3.523 1.00 94.50 246 GLU A O 1
ATOM 1898 N N . PRO A 1 247 ? 17.661 13.954 -5.606 1.00 96.38 247 PRO A N 1
ATOM 1899 C CA . PRO A 1 247 ? 17.617 12.547 -5.256 1.00 96.38 247 PRO A CA 1
ATOM 1900 C C . PRO A 1 247 ? 18.670 12.153 -4.229 1.00 96.38 247 PRO A C 1
ATOM 1902 O O . PRO A 1 247 ? 19.787 12.663 -4.222 1.00 96.38 247 PRO A O 1
ATOM 1905 N N . LYS A 1 248 ? 18.313 11.195 -3.381 1.00 94.62 248 LYS A N 1
ATOM 1906 C CA . LYS A 1 248 ? 19.197 10.600 -2.383 1.00 94.62 248 LYS A CA 1
ATOM 1907 C C . LYS A 1 248 ? 19.218 9.094 -2.568 1.00 94.62 248 LYS A C 1
ATOM 1909 O O . LYS A 1 248 ? 18.171 8.485 -2.782 1.00 94.62 248 LYS A O 1
ATOM 1914 N N . LEU A 1 249 ? 20.403 8.505 -2.452 1.00 89.31 249 LEU A N 1
ATOM 1915 C CA . LEU A 1 249 ? 20.563 7.058 -2.399 1.00 89.31 249 LEU A CA 1
ATOM 1916 C C . LEU A 1 249 ? 19.872 6.517 -1.139 1.00 89.31 249 LEU A C 1
ATOM 1918 O O . LEU A 1 249 ? 20.144 6.975 -0.028 1.00 89.31 249 LEU A O 1
ATOM 1922 N N . GLU A 1 250 ? 19.000 5.527 -1.298 1.00 87.56 250 GLU A N 1
ATOM 1923 C CA . GLU A 1 250 ? 18.450 4.771 -0.176 1.00 87.56 250 GLU A CA 1
ATOM 1924 C C . GLU A 1 250 ? 19.418 3.633 0.164 1.00 87.56 250 GLU A C 1
ATOM 1926 O O . GLU A 1 250 ? 19.293 2.501 -0.311 1.00 87.56 250 GLU A O 1
ATOM 1931 N N . GLU A 1 251 ? 20.429 3.958 0.973 1.00 79.62 251 GLU A N 1
ATOM 1932 C CA . GLU A 1 251 ? 21.535 3.054 1.314 1.00 79.62 251 GLU A CA 1
ATOM 1933 C C . GLU A 1 251 ? 21.061 1.719 1.905 1.00 79.62 251 GLU A C 1
ATOM 1935 O O . GLU A 1 251 ? 21.713 0.694 1.718 1.00 79.62 251 GLU A O 1
ATOM 1940 N N . PHE A 1 252 ? 19.935 1.709 2.628 1.00 78.69 252 PHE A N 1
ATOM 1941 C CA . PHE A 1 252 ? 19.424 0.492 3.258 1.00 78.69 252 PHE A CA 1
ATOM 1942 C C . PHE A 1 252 ? 18.784 -0.479 2.254 1.00 78.69 252 PHE A C 1
ATOM 1944 O O . PHE A 1 252 ? 18.808 -1.695 2.469 1.00 78.69 252 PHE A O 1
ATOM 1951 N N . LEU A 1 253 ? 18.212 0.051 1.170 1.00 78.62 253 LEU A N 1
ATOM 1952 C CA . LEU A 1 253 ? 17.547 -0.730 0.125 1.00 78.62 253 LEU A CA 1
ATOM 1953 C C . LEU A 1 253 ? 18.461 -1.041 -1.067 1.00 78.62 253 LEU A C 1
ATOM 1955 O O . LEU A 1 253 ? 18.017 -1.736 -1.972 1.00 78.62 253 LEU A O 1
ATOM 1959 N N . SER A 1 254 ? 19.707 -0.560 -1.054 1.00 75.31 254 SER A N 1
ATOM 1960 C CA . SER A 1 254 ? 20.666 -0.663 -2.163 1.00 75.31 254 SER A CA 1
ATOM 1961 C C . SER A 1 254 ? 21.881 -1.535 -1.810 1.00 75.31 254 SER A C 1
ATOM 1963 O O . SER A 1 254 ? 22.158 -1.811 -0.640 1.00 75.31 254 SER A O 1
ATOM 1965 N N . GLY A 1 255 ? 22.646 -1.958 -2.821 1.00 63.66 255 GLY A N 1
ATOM 1966 C CA . GLY A 1 255 ? 23.937 -2.635 -2.664 1.00 63.66 255 GLY A CA 1
ATOM 1967 C C . GLY A 1 255 ? 23.917 -4.167 -2.708 1.00 63.66 255 GLY A C 1
ATOM 1968 O O . GLY A 1 255 ? 24.919 -4.792 -2.328 1.00 63.66 255 GLY A O 1
ATOM 1969 N N . TYR A 1 256 ? 22.830 -4.767 -3.198 1.00 59.66 256 TYR A N 1
ATOM 1970 C CA . TYR A 1 256 ? 22.670 -6.216 -3.383 1.00 59.66 256 TYR A CA 1
ATOM 1971 C C . TYR A 1 256 ? 22.958 -6.683 -4.831 1.00 59.66 256 TYR A C 1
ATOM 1973 O O . TYR A 1 256 ? 23.041 -7.891 -5.050 1.00 59.66 256 TYR A O 1
ATOM 1981 N N . SER A 1 257 ? 23.203 -5.746 -5.764 1.00 70.19 257 SER A N 1
ATOM 1982 C CA . SER A 1 257 ? 23.529 -5.836 -7.205 1.00 70.19 257 SER A CA 1
ATOM 1983 C C . SER A 1 257 ? 22.578 -4.986 -8.056 1.00 70.19 257 SER A C 1
ATOM 1985 O O . SER A 1 257 ? 22.993 -3.921 -8.513 1.00 70.19 257 SER A O 1
ATOM 1987 N N . ASN A 1 258 ? 21.355 -5.479 -8.260 1.00 73.62 258 ASN A N 1
ATOM 1988 C CA . ASN A 1 258 ? 20.266 -4.821 -8.962 1.00 73.62 258 ASN A CA 1
ATOM 1989 C C . ASN A 1 258 ? 19.038 -4.762 -8.049 1.00 73.62 258 ASN A C 1
ATOM 1991 O O . ASN A 1 258 ? 18.431 -5.803 -7.742 1.00 73.62 258 ASN A O 1
ATOM 1995 N N . GLU A 1 259 ? 18.675 -3.549 -7.641 1.00 84.38 259 GLU A N 1
ATOM 1996 C CA . GLU A 1 259 ? 17.594 -3.285 -6.704 1.00 84.38 259 GLU A CA 1
ATOM 1997 C C . GLU A 1 259 ? 16.549 -2.341 -7.286 1.00 84.38 259 GLU A C 1
ATOM 1999 O O . GLU A 1 259 ? 16.863 -1.323 -7.894 1.00 84.38 259 GLU A O 1
ATOM 2004 N N . ALA A 1 260 ? 15.281 -2.651 -7.024 1.00 88.25 260 ALA A N 1
ATOM 2005 C CA . ALA A 1 260 ? 14.181 -1.754 -7.339 1.00 88.25 260 ALA A CA 1
ATOM 2006 C C . ALA A 1 260 ? 13.142 -1.767 -6.227 1.00 88.25 260 ALA A C 1
ATOM 2008 O O . ALA A 1 260 ? 12.753 -2.830 -5.741 1.00 88.25 260 ALA A O 1
ATOM 2009 N N . VAL A 1 261 ? 12.615 -0.595 -5.881 1.00 90.31 261 VAL A N 1
ATOM 2010 C CA . VAL A 1 261 ? 11.288 -0.531 -5.269 1.00 90.31 261 VAL A CA 1
ATOM 2011 C C . VAL A 1 261 ? 10.286 -0.805 -6.383 1.00 90.31 261 VAL A C 1
ATOM 2013 O O . VAL A 1 261 ? 10.190 -0.034 -7.327 1.00 90.31 261 VAL A O 1
ATOM 2016 N N . MET A 1 262 ? 9.573 -1.925 -6.293 1.00 90.56 262 MET A N 1
ATOM 2017 C CA . MET A 1 262 ? 8.559 -2.317 -7.276 1.00 90.56 262 MET A CA 1
ATOM 2018 C C . MET A 1 262 ? 7.190 -1.736 -6.936 1.00 90.56 262 MET A C 1
ATOM 2020 O O . MET A 1 262 ? 6.436 -1.354 -7.822 1.00 90.56 262 MET A O 1
ATOM 2024 N N . SER A 1 263 ? 6.858 -1.674 -5.647 1.00 90.06 263 SER A N 1
ATOM 2025 C CA . SER A 1 263 ? 5.645 -1.016 -5.167 1.00 90.06 263 SER A CA 1
ATOM 2026 C C . SER A 1 263 ? 5.738 -0.687 -3.683 1.00 90.06 263 SER A C 1
ATOM 2028 O O . SER A 1 263 ? 6.541 -1.255 -2.939 1.00 90.06 263 SER A O 1
ATOM 2030 N N . ILE A 1 264 ? 4.872 0.224 -3.254 1.00 86.62 264 ILE A N 1
ATOM 2031 C CA . ILE A 1 264 ? 4.617 0.535 -1.854 1.00 86.62 264 ILE A CA 1
ATOM 2032 C C . ILE A 1 264 ? 3.131 0.320 -1.572 1.00 86.62 264 ILE A C 1
ATOM 2034 O O . ILE A 1 264 ? 2.273 0.763 -2.337 1.00 86.62 264 ILE A O 1
ATOM 2038 N N . SER A 1 265 ? 2.807 -0.371 -0.480 1.00 79.69 265 SER A N 1
ATOM 2039 C CA . SER A 1 265 ? 1.418 -0.512 -0.049 1.00 79.69 265 SER A CA 1
ATOM 2040 C C . SER A 1 265 ? 0.855 0.861 0.284 1.00 79.69 265 SER A C 1
ATOM 2042 O O . SER A 1 265 ? 1.558 1.724 0.810 1.00 79.69 265 SER A O 1
ATOM 2044 N N . ALA A 1 266 ? -0.423 1.100 -0.010 1.00 69.12 266 ALA A N 1
ATOM 2045 C CA . ALA A 1 266 ? -0.912 2.469 0.088 1.00 69.12 266 ALA A CA 1
ATOM 2046 C C . ALA A 1 266 ? -1.093 2.983 1.534 1.00 69.12 266 ALA A C 1
ATOM 2048 O O . ALA A 1 266 ? -1.311 4.174 1.741 1.00 69.12 266 ALA A O 1
ATOM 2049 N N . ASP A 1 267 ? -0.977 2.120 2.545 1.00 69.94 267 ASP A N 1
ATOM 2050 C CA . ASP A 1 267 ? -0.814 2.543 3.941 1.00 69.94 267 ASP A CA 1
ATOM 2051 C C . ASP A 1 267 ? 0.604 3.086 4.248 1.00 69.94 267 ASP A C 1
ATOM 2053 O O . ASP A 1 267 ? 0.836 3.662 5.311 1.00 69.94 267 ASP A O 1
ATOM 2057 N N . GLY A 1 268 ? 1.538 2.939 3.302 1.00 76.56 268 GLY A N 1
ATOM 2058 C CA . GLY A 1 268 ? 2.942 3.319 3.399 1.00 76.56 268 GLY A CA 1
ATOM 2059 C C . GLY A 1 268 ? 3.794 2.335 4.201 1.00 76.56 268 GLY A C 1
ATOM 2060 O O . GLY A 1 268 ? 4.935 2.665 4.526 1.00 76.56 268 GLY A O 1
ATOM 2061 N N . ASN A 1 269 ? 3.257 1.165 4.563 1.00 78.69 269 ASN A N 1
ATOM 2062 C CA . ASN A 1 269 ? 3.880 0.268 5.537 1.00 78.69 269 ASN A CA 1
ATOM 2063 C C . ASN A 1 269 ? 4.696 -0.860 4.930 1.00 78.69 269 ASN A C 1
ATOM 2065 O O . ASN A 1 269 ? 5.496 -1.446 5.648 1.00 78.69 269 ASN A O 1
ATOM 2069 N N . ASN A 1 270 ? 4.516 -1.184 3.657 1.00 85.56 270 ASN A N 1
ATOM 2070 C CA . ASN A 1 270 ? 5.186 -2.304 3.017 1.00 85.56 270 ASN A CA 1
ATOM 2071 C C . ASN A 1 270 ? 5.802 -1.857 1.697 1.00 85.56 270 ASN A C 1
ATOM 2073 O O . ASN A 1 270 ? 5.111 -1.281 0.863 1.00 85.56 270 ASN A O 1
ATOM 2077 N N . LEU A 1 271 ? 7.080 -2.162 1.503 1.00 89.75 271 LEU A N 1
ATOM 2078 C CA . LEU A 1 271 ? 7.749 -2.105 0.213 1.00 89.75 271 LEU A CA 1
ATOM 2079 C C . LEU A 1 271 ? 7.866 -3.504 -0.360 1.00 89.75 271 LEU A C 1
ATOM 2081 O O . LEU A 1 271 ? 8.287 -4.434 0.332 1.00 89.75 271 LEU A O 1
ATOM 2085 N N . ILE A 1 272 ? 7.551 -3.619 -1.642 1.00 91.94 272 ILE A N 1
ATOM 2086 C CA . ILE A 1 272 ? 7.913 -4.772 -2.447 1.00 91.94 272 ILE A CA 1
ATOM 2087 C C . ILE A 1 272 ? 9.173 -4.400 -3.217 1.00 91.94 272 ILE A C 1
ATOM 2089 O O . ILE A 1 272 ? 9.185 -3.428 -3.969 1.00 91.94 272 ILE A O 1
ATOM 2093 N N . LEU A 1 273 ? 10.242 -5.151 -2.984 1.00 91.00 273 LEU A N 1
ATOM 2094 C CA . LEU A 1 273 ? 11.575 -4.897 -3.513 1.00 91.00 273 LEU A CA 1
ATOM 2095 C C . LEU A 1 273 ? 11.955 -5.997 -4.492 1.00 91.00 273 LEU A C 1
ATOM 2097 O O . LEU A 1 273 ? 11.723 -7.174 -4.221 1.00 91.00 273 LEU A O 1
ATOM 2101 N N . PHE A 1 274 ? 12.561 -5.630 -5.609 1.00 87.44 274 PHE A N 1
ATOM 2102 C CA . PHE A 1 274 ? 13.317 -6.562 -6.429 1.00 87.44 274 PHE A CA 1
ATOM 2103 C C . PHE A 1 274 ? 14.737 -6.608 -5.886 1.00 87.44 274 PHE A C 1
ATOM 2105 O O . PHE A 1 274 ? 15.365 -5.562 -5.753 1.00 87.44 274 PHE A O 1
ATOM 2112 N N . ILE A 1 275 ? 15.227 -7.801 -5.555 1.00 82.56 275 ILE A N 1
ATOM 2113 C CA . ILE A 1 275 ? 16.612 -8.005 -5.133 1.00 82.56 275 ILE A CA 1
ATOM 2114 C C . ILE A 1 275 ? 17.139 -9.222 -5.883 1.00 82.56 275 ILE A C 1
ATOM 2116 O O . ILE A 1 275 ? 16.693 -10.345 -5.640 1.00 82.56 275 ILE A O 1
ATOM 2120 N N . SER A 1 276 ? 18.089 -9.002 -6.797 1.00 73.50 276 SER A N 1
ATOM 2121 C CA . SER A 1 276 ? 18.824 -10.077 -7.488 1.00 73.50 276 SER A CA 1
ATOM 2122 C C . SER A 1 276 ? 17.939 -11.148 -8.158 1.00 73.50 276 SER A C 1
ATOM 2124 O O . SER A 1 276 ? 18.262 -12.335 -8.122 1.00 73.50 276 SER A O 1
ATOM 2126 N N . GLY A 1 277 ? 16.821 -10.753 -8.777 1.00 73.88 277 GLY A N 1
ATOM 2127 C CA . GLY A 1 277 ? 15.918 -11.682 -9.477 1.00 73.88 277 GLY A CA 1
ATOM 2128 C C . GLY A 1 277 ? 14.710 -12.150 -8.669 1.00 73.88 277 GLY A C 1
ATOM 2129 O O . GLY A 1 277 ? 13.879 -12.877 -9.211 1.00 73.88 277 GLY A O 1
ATOM 2130 N N . GLU A 1 278 ? 14.596 -11.755 -7.397 1.00 82.19 278 GLU A N 1
ATOM 2131 C CA . GLU A 1 278 ? 13.550 -12.253 -6.507 1.00 82.19 278 GLU A CA 1
ATOM 2132 C C . GLU A 1 278 ? 12.787 -11.126 -5.786 1.00 82.19 278 GLU A C 1
ATOM 2134 O O . GLU A 1 278 ? 13.389 -10.147 -5.326 1.00 82.19 278 GLU A O 1
ATOM 2139 N N . PRO A 1 279 ? 11.458 -11.270 -5.618 1.00 89.44 279 PRO A N 1
ATOM 2140 C CA . PRO A 1 279 ? 10.651 -10.313 -4.882 1.00 89.44 279 PRO A CA 1
ATOM 2141 C C . PRO A 1 279 ? 10.852 -10.469 -3.370 1.00 89.44 279 PRO A C 1
ATOM 2143 O O . PRO A 1 279 ? 10.843 -11.576 -2.827 1.00 89.44 279 PRO A O 1
ATOM 2146 N N . HIS A 1 280 ? 10.984 -9.347 -2.679 1.00 90.00 280 HIS A N 1
ATOM 2147 C CA . 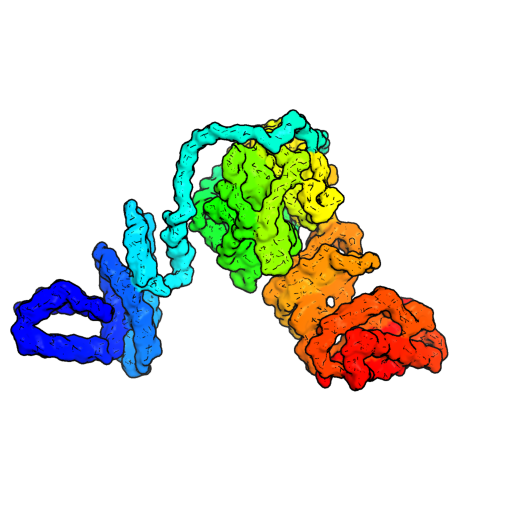HIS A 1 280 ? 11.150 -9.248 -1.235 1.00 90.00 280 HIS A CA 1
ATOM 2148 C C . HIS A 1 280 ? 10.139 -8.261 -0.650 1.00 90.00 280 HIS A C 1
ATOM 2150 O O . HIS A 1 280 ? 9.691 -7.340 -1.321 1.00 90.00 280 HIS A O 1
ATOM 2156 N N . LEU A 1 281 ? 9.783 -8.459 0.613 1.00 89.75 281 LEU A N 1
ATOM 2157 C CA . LEU A 1 281 ? 8.927 -7.594 1.408 1.00 89.75 281 LEU A CA 1
ATOM 2158 C C . LEU A 1 281 ? 9.777 -6.924 2.488 1.00 89.75 281 LEU A C 1
ATOM 2160 O O . LEU A 1 281 ? 10.437 -7.608 3.270 1.00 89.75 281 LEU A O 1
ATOM 2164 N N . SER A 1 282 ? 9.724 -5.601 2.569 1.00 87.69 282 SER A N 1
ATOM 2165 C CA . SER A 1 282 ? 10.235 -4.848 3.713 1.00 87.69 282 SER A CA 1
ATOM 2166 C C . SER A 1 282 ? 9.098 -4.068 4.356 1.00 87.69 282 SER A C 1
ATOM 2168 O O . SER A 1 282 ? 8.318 -3.414 3.669 1.00 87.69 282 SER A O 1
ATOM 2170 N N . THR A 1 283 ? 8.988 -4.136 5.679 1.00 85.94 283 THR A N 1
ATOM 2171 C CA . THR A 1 283 ? 7.914 -3.493 6.434 1.00 85.94 283 THR A CA 1
ATOM 2172 C C . THR A 1 283 ? 8.457 -2.311 7.227 1.00 85.94 283 THR A C 1
ATOM 2174 O O . THR A 1 283 ? 9.563 -2.340 7.767 1.00 85.94 283 THR A O 1
ATOM 2177 N N . ARG A 1 284 ? 7.673 -1.241 7.319 1.00 80.94 284 ARG A N 1
ATOM 2178 C CA . ARG A 1 284 ? 8.033 -0.029 8.043 1.00 80.94 284 ARG A CA 1
ATOM 2179 C C . ARG A 1 284 ? 8.015 -0.283 9.549 1.00 80.94 284 ARG A C 1
ATOM 2181 O O . ARG A 1 284 ? 7.026 -0.737 10.116 1.00 80.94 284 ARG A O 1
ATOM 2188 N N . THR A 1 285 ? 9.108 0.066 10.208 1.00 78.25 285 THR A N 1
ATOM 2189 C CA . THR A 1 285 ? 9.304 0.003 11.661 1.00 78.25 285 THR A CA 1
ATOM 2190 C C . THR A 1 285 ? 9.356 1.413 12.255 1.00 78.25 285 THR A C 1
ATOM 2192 O O . THR A 1 285 ? 9.310 2.416 11.537 1.00 78.25 285 THR A O 1
ATOM 2195 N N . VAL A 1 286 ? 9.485 1.510 13.581 1.00 67.50 286 VAL A N 1
ATOM 2196 C CA . VAL A 1 286 ? 9.673 2.797 14.273 1.00 67.50 286 VAL A CA 1
ATOM 2197 C C . VAL A 1 286 ? 10.976 3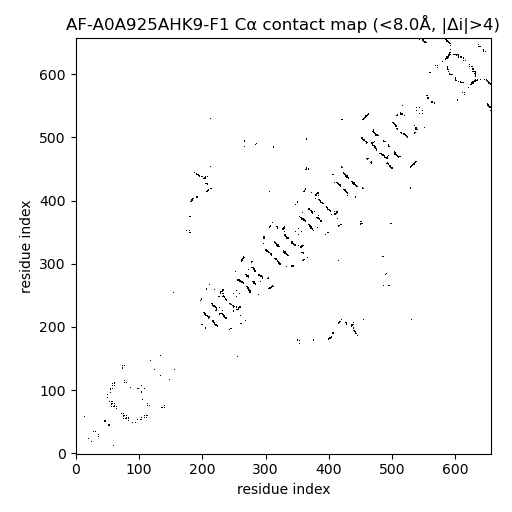.509 13.886 1.00 67.50 286 VAL A C 1
ATOM 2199 O O . VAL A 1 286 ? 11.041 4.729 13.986 1.00 67.50 286 VAL A O 1
ATOM 2202 N N . THR A 1 287 ? 11.999 2.778 13.427 1.00 71.31 287 THR A N 1
ATOM 2203 C CA . THR A 1 287 ? 13.320 3.331 13.072 1.00 71.31 287 THR A CA 1
ATOM 2204 C C . THR A 1 287 ? 13.611 3.361 11.569 1.00 71.31 287 THR A C 1
ATOM 2206 O O . THR A 1 287 ? 14.719 3.725 11.193 1.00 71.31 287 THR A O 1
ATOM 2209 N N . GLY A 1 288 ? 12.669 2.962 10.708 1.00 74.12 288 GLY A N 1
ATOM 2210 C CA . GLY A 1 288 ? 12.886 2.841 9.257 1.00 74.12 288 GLY A CA 1
ATOM 2211 C C . GLY A 1 288 ? 12.378 1.515 8.694 1.00 74.12 288 GLY A C 1
ATOM 2212 O O . GLY A 1 288 ? 11.562 0.852 9.328 1.00 74.12 288 GLY A O 1
ATOM 2213 N N . TRP A 1 289 ? 12.833 1.118 7.512 1.00 82.06 289 TRP A N 1
ATOM 2214 C CA . TRP A 1 289 ? 12.452 -0.149 6.878 1.00 82.06 289 TRP A CA 1
ATOM 2215 C C . TRP A 1 289 ? 13.080 -1.368 7.583 1.00 82.06 289 TRP A C 1
ATOM 2217 O O . TRP A 1 289 ? 14.172 -1.278 8.144 1.00 82.06 289 TRP A O 1
ATOM 2227 N N . SER A 1 290 ? 12.377 -2.504 7.612 1.00 81.56 290 SER A N 1
ATOM 2228 C CA . SER A 1 290 ? 12.898 -3.772 8.140 1.00 81.56 290 SER A CA 1
ATOM 2229 C C . SER A 1 290 ? 13.861 -4.429 7.151 1.00 81.56 290 SER A C 1
ATOM 2231 O O . SER A 1 290 ? 13.802 -4.150 5.955 1.00 81.56 290 SER A O 1
ATOM 2233 N N . GLU A 1 291 ? 14.696 -5.368 7.611 1.00 80.81 291 GLU A N 1
ATOM 2234 C CA . GLU A 1 291 ? 15.478 -6.206 6.685 1.00 80.81 291 GLU A CA 1
ATOM 2235 C C . GLU A 1 291 ? 14.529 -6.880 5.661 1.00 80.81 291 GLU A C 1
ATOM 2237 O O . GLU A 1 291 ? 13.487 -7.407 6.076 1.00 80.81 291 GLU A O 1
ATOM 2242 N N . PRO A 1 292 ? 14.824 -6.818 4.344 1.00 85.62 292 PRO A N 1
ATOM 2243 C CA . PRO A 1 292 ? 13.974 -7.414 3.317 1.00 85.62 292 PRO A CA 1
ATOM 2244 C C . PRO A 1 292 ? 13.841 -8.930 3.486 1.00 85.62 292 PRO A C 1
ATOM 2246 O O . PRO A 1 292 ? 14.832 -9.658 3.508 1.00 85.62 292 PRO A O 1
ATOM 2249 N N . ALA A 1 293 ? 12.606 -9.418 3.561 1.00 87.38 293 ALA A N 1
ATOM 2250 C CA . ALA A 1 293 ? 12.292 -10.839 3.622 1.00 87.38 293 ALA A CA 1
ATOM 2251 C C . ALA A 1 293 ? 11.784 -11.325 2.263 1.00 87.38 293 ALA A C 1
ATOM 2253 O O . ALA A 1 293 ? 10.859 -10.745 1.701 1.00 87.38 293 ALA A O 1
ATOM 2254 N N . ARG A 1 294 ? 12.356 -12.408 1.732 1.00 88.25 294 ARG A N 1
ATOM 2255 C CA . ARG A 1 294 ? 11.934 -12.981 0.447 1.00 88.25 294 ARG A CA 1
ATOM 2256 C C . ARG A 1 294 ? 10.439 -13.320 0.446 1.00 88.25 294 ARG A C 1
ATOM 2258 O O . ARG A 1 294 ? 9.939 -13.981 1.358 1.00 88.25 294 ARG A O 1
ATOM 2265 N N . ILE A 1 295 ? 9.743 -12.942 -0.623 1.00 89.38 295 ILE A N 1
ATOM 2266 C CA . ILE A 1 295 ? 8.369 -13.363 -0.890 1.00 89.38 295 ILE A CA 1
ATOM 2267 C C . ILE A 1 295 ? 8.401 -14.752 -1.530 1.00 89.38 295 ILE A C 1
ATOM 2269 O O . ILE A 1 295 ? 8.949 -14.955 -2.613 1.00 89.38 295 ILE A O 1
ATOM 2273 N N . VAL A 1 296 ? 7.799 -15.727 -0.851 1.00 89.00 296 VAL A N 1
ATOM 2274 C CA . VAL A 1 296 ? 7.706 -17.104 -1.344 1.00 89.00 296 VAL A CA 1
ATOM 2275 C C . VAL A 1 296 ? 6.411 -17.275 -2.135 1.00 89.00 296 VAL A C 1
ATOM 2277 O O . VAL A 1 296 ? 5.319 -17.244 -1.566 1.00 89.00 296 VAL A O 1
ATOM 2280 N N . LEU A 1 297 ? 6.545 -17.475 -3.447 1.00 88.94 297 LEU A N 1
ATOM 2281 C CA . LEU A 1 297 ? 5.453 -17.864 -4.340 1.00 88.94 297 LEU A CA 1
ATOM 2282 C C . LEU A 1 297 ? 5.431 -19.391 -4.487 1.00 88.94 297 LEU A C 1
ATOM 2284 O O . LEU A 1 297 ? 6.478 -20.027 -4.575 1.00 88.94 297 LEU A O 1
ATOM 2288 N N . GLN A 1 298 ? 4.236 -19.988 -4.509 1.00 86.88 298 GLN A N 1
ATOM 2289 C CA . GLN A 1 298 ? 4.092 -21.449 -4.626 1.00 86.88 298 GLN A CA 1
ATOM 2290 C C . GLN A 1 298 ? 4.423 -21.980 -6.029 1.00 86.88 298 GLN A C 1
ATOM 2292 O O . GLN A 1 298 ? 4.786 -23.146 -6.174 1.00 86.88 298 GLN A O 1
ATOM 2297 N N . LYS A 1 299 ? 4.308 -21.130 -7.056 1.00 87.62 299 LYS A N 1
ATOM 2298 C CA . LYS A 1 299 ? 4.712 -21.433 -8.431 1.00 87.62 299 LYS A CA 1
ATOM 2299 C C . LYS A 1 299 ? 6.154 -20.979 -8.649 1.00 87.62 299 LYS A C 1
ATOM 2301 O O . LYS A 1 299 ? 6.530 -19.890 -8.219 1.00 87.62 299 LYS A O 1
ATOM 2306 N N . LYS A 1 300 ? 6.951 -21.813 -9.320 1.00 85.88 300 LYS A N 1
ATOM 2307 C CA . LYS A 1 300 ? 8.312 -21.461 -9.731 1.00 85.88 300 LYS A CA 1
ATOM 2308 C C . LYS A 1 300 ? 8.264 -20.652 -11.026 1.00 85.88 300 LYS A C 1
ATOM 2310 O O . LYS A 1 300 ? 7.566 -21.031 -11.961 1.00 85.88 300 LYS A O 1
ATOM 2315 N N . PHE A 1 301 ? 9.049 -19.588 -11.066 1.00 86.94 301 PHE A N 1
ATOM 2316 C CA . PHE A 1 301 ? 9.268 -18.759 -12.243 1.00 86.94 301 PHE A CA 1
ATOM 2317 C C . PHE A 1 301 ? 10.772 -18.657 -12.496 1.00 86.94 301 PHE A C 1
ATOM 2319 O O . PHE A 1 301 ? 11.561 -18.752 -11.552 1.00 86.94 301 PHE A O 1
ATOM 2326 N N . ASP A 1 302 ? 11.159 -18.459 -13.752 1.00 85.06 302 ASP A N 1
ATOM 2327 C CA . ASP A 1 302 ? 12.548 -18.159 -14.112 1.00 85.06 302 ASP A CA 1
ATOM 2328 C C . ASP A 1 302 ? 12.910 -16.727 -13.706 1.00 85.06 302 ASP A C 1
ATOM 2330 O O . ASP A 1 302 ? 14.064 -16.429 -13.403 1.00 85.06 302 ASP A O 1
ATOM 2334 N N . TRP A 1 303 ? 11.909 -15.844 -13.692 1.00 83.50 303 TRP A N 1
ATOM 2335 C CA . TRP A 1 303 ? 12.050 -14.445 -13.324 1.00 83.50 303 TRP A CA 1
ATOM 2336 C C . TRP A 1 303 ? 10.715 -13.876 -12.833 1.00 83.50 303 TRP A C 1
ATOM 2338 O O . TRP A 1 303 ? 9.670 -14.187 -13.406 1.00 83.50 303 TRP A O 1
ATOM 2348 N N . VAL A 1 304 ? 10.751 -13.050 -11.786 1.00 87.56 304 VAL A N 1
ATOM 2349 C CA . VAL A 1 304 ? 9.596 -12.308 -11.254 1.00 87.56 304 VAL A CA 1
ATOM 2350 C C . VAL A 1 304 ? 10.029 -10.875 -11.002 1.00 87.56 304 VAL A C 1
ATOM 2352 O O . VAL A 1 304 ? 11.049 -10.650 -10.351 1.00 87.56 304 VAL A O 1
ATOM 2355 N N . CYS A 1 305 ? 9.249 -9.915 -11.482 1.00 85.19 305 CYS A N 1
ATOM 2356 C CA . CYS A 1 305 ? 9.550 -8.500 -11.318 1.00 85.19 305 CYS A CA 1
ATOM 2357 C C . CYS A 1 305 ? 8.267 -7.662 -11.222 1.00 85.19 305 CYS A C 1
ATOM 2359 O O . CYS A 1 305 ? 7.159 -8.202 -11.192 1.00 85.19 305 CYS A O 1
ATOM 2361 N N . MET A 1 306 ? 8.437 -6.342 -11.114 1.00 88.25 306 MET A N 1
ATOM 2362 C CA . MET A 1 306 ? 7.396 -5.305 -11.065 1.00 88.25 306 MET A CA 1
ATOM 2363 C C . MET A 1 306 ? 6.142 -5.708 -10.274 1.00 88.25 306 MET A C 1
ATOM 2365 O O . MET A 1 306 ? 5.005 -5.552 -10.719 1.00 88.25 306 MET A O 1
ATOM 2369 N N . ALA A 1 307 ? 6.355 -6.276 -9.088 1.00 90.69 307 ALA A N 1
ATOM 2370 C CA . ALA A 1 307 ? 5.285 -6.782 -8.250 1.00 90.69 307 ALA A CA 1
ATOM 2371 C C . ALA A 1 307 ? 4.613 -5.646 -7.462 1.00 90.69 307 ALA A C 1
ATOM 2373 O O . ALA A 1 307 ? 5.247 -4.937 -6.677 1.00 90.69 307 ALA A O 1
ATOM 2374 N N . ASN A 1 308 ? 3.305 -5.519 -7.653 1.00 89.06 308 ASN A N 1
ATOM 2375 C CA . ASN A 1 308 ? 2.419 -4.531 -7.062 1.00 89.06 308 ASN A CA 1
ATOM 2376 C C . ASN A 1 308 ? 1.550 -5.181 -5.996 1.00 89.06 308 ASN A C 1
ATOM 2378 O O . ASN A 1 308 ? 0.688 -6.007 -6.303 1.00 89.06 308 ASN A O 1
ATOM 2382 N N . ILE A 1 309 ? 1.771 -4.804 -4.738 1.00 87.19 309 ILE A N 1
ATOM 2383 C CA . ILE A 1 309 ? 0.897 -5.210 -3.641 1.00 87.19 309 ILE A CA 1
ATOM 2384 C C . ILE A 1 309 ? -0.314 -4.280 -3.568 1.00 87.19 309 ILE A C 1
ATOM 2386 O O . ILE A 1 309 ? -0.186 -3.056 -3.621 1.00 87.19 309 ILE A O 1
ATOM 2390 N N . THR A 1 310 ? -1.508 -4.848 -3.425 1.00 80.44 310 THR A N 1
ATOM 2391 C CA . THR A 1 310 ? -2.711 -4.049 -3.197 1.00 80.44 310 THR A CA 1
ATOM 2392 C C . THR A 1 310 ? -2.627 -3.311 -1.868 1.00 80.44 310 THR A C 1
ATOM 2394 O O . THR A 1 310 ? -1.972 -3.747 -0.922 1.00 80.44 310 THR A O 1
ATOM 2397 N N . ARG A 1 311 ? -3.349 -2.193 -1.750 1.00 68.56 311 ARG A N 1
ATOM 2398 C CA . ARG A 1 311 ? -3.339 -1.364 -0.535 1.00 68.56 311 ARG A CA 1
ATOM 2399 C C . ARG A 1 311 ? -3.704 -2.127 0.743 1.00 68.56 311 ARG A C 1
ATOM 2401 O O . ARG A 1 311 ? -3.124 -1.849 1.784 1.00 68.56 311 ARG A O 1
ATOM 2408 N N . ASN A 1 312 ? -4.644 -3.064 0.668 1.00 71.00 312 ASN A N 1
ATOM 2409 C CA . ASN A 1 312 ? -5.043 -3.911 1.797 1.00 71.00 312 ASN A CA 1
ATOM 2410 C C . ASN A 1 312 ? -4.130 -5.139 1.994 1.00 71.00 312 ASN A C 1
ATOM 2412 O O . ASN A 1 312 ? -4.369 -5.956 2.878 1.00 71.00 312 ASN A O 1
ATOM 2416 N N . GLY A 1 313 ? -3.096 -5.294 1.163 1.00 79.31 313 GLY A N 1
ATOM 2417 C CA . GLY A 1 313 ? -2.170 -6.419 1.198 1.00 79.31 313 GLY A CA 1
ATOM 2418 C C . GLY A 1 313 ? -2.770 -7.750 0.746 1.00 79.31 313 GLY A C 1
ATOM 2419 O O . GLY A 1 313 ? -2.131 -8.778 0.934 1.00 79.31 313 GLY A O 1
ATOM 2420 N N . GLU A 1 314 ? -3.983 -7.772 0.191 1.00 82.94 314 GLU A N 1
ATOM 2421 C CA . GLU A 1 314 ? -4.701 -9.011 -0.135 1.00 82.94 314 GLU A CA 1
ATOM 2422 C C . GLU A 1 314 ? -4.337 -9.623 -1.486 1.00 82.94 314 GLU A C 1
ATOM 2424 O O . GLU A 1 314 ? -4.571 -10.814 -1.682 1.00 82.94 314 GLU A O 1
ATOM 2429 N N . ALA A 1 315 ? -3.770 -8.858 -2.418 1.00 89.12 315 ALA A N 1
ATOM 2430 C CA . ALA A 1 315 ? -3.311 -9.395 -3.691 1.00 89.12 315 ALA A CA 1
ATOM 2431 C C . ALA A 1 315 ? -1.954 -8.818 -4.095 1.00 89.12 315 ALA A C 1
ATOM 2433 O O . ALA A 1 315 ? -1.591 -7.696 -3.739 1.00 89.12 315 ALA A O 1
ATOM 2434 N N . LEU A 1 316 ? -1.216 -9.616 -4.854 1.00 92.38 316 LEU A N 1
ATOM 2435 C CA . LEU A 1 316 ? 0.007 -9.243 -5.541 1.00 92.38 316 LEU A CA 1
ATOM 2436 C C . LEU A 1 316 ? -0.243 -9.410 -7.037 1.00 92.38 316 LEU A C 1
ATOM 2438 O O . LEU A 1 316 ? -0.571 -10.514 -7.468 1.00 92.38 316 LEU A O 1
ATOM 2442 N N . ILE A 1 317 ? -0.083 -8.342 -7.813 1.00 94.06 317 ILE A N 1
ATOM 2443 C CA . ILE A 1 317 ? -0.080 -8.385 -9.280 1.00 94.06 317 ILE A CA 1
ATOM 2444 C C . ILE A 1 317 ? 1.362 -8.215 -9.724 1.00 94.06 317 ILE A C 1
ATOM 2446 O O . ILE A 1 317 ? 2.020 -7.286 -9.272 1.00 94.06 317 ILE A O 1
ATOM 2450 N N . PHE A 1 318 ? 1.881 -9.087 -10.571 1.00 94.31 318 PHE A N 1
ATOM 2451 C CA . PHE A 1 318 ? 3.296 -9.053 -10.929 1.00 94.31 318 PHE A CA 1
ATOM 2452 C C . PHE A 1 318 ? 3.528 -9.551 -12.347 1.00 94.31 318 PHE A C 1
ATOM 2454 O O . PHE A 1 318 ? 2.712 -10.298 -12.883 1.00 94.31 318 PHE A O 1
ATOM 2461 N N . GLU A 1 319 ? 4.650 -9.146 -12.935 1.00 94.06 319 GLU A N 1
ATOM 2462 C CA . GLU A 1 319 ? 5.133 -9.732 -14.182 1.00 94.06 319 GLU A CA 1
ATOM 2463 C C . GLU A 1 319 ? 6.039 -10.922 -13.863 1.00 94.06 319 GLU A C 1
ATOM 2465 O O . GLU A 1 319 ? 6.834 -10.890 -12.914 1.00 94.06 319 GLU A O 1
ATOM 2470 N N . ALA A 1 320 ? 5.922 -11.992 -14.641 1.00 92.69 320 ALA A N 1
ATOM 2471 C CA . ALA A 1 320 ? 6.794 -13.141 -14.487 1.00 92.69 320 ALA A CA 1
ATOM 2472 C C . ALA A 1 320 ? 7.025 -13.879 -15.798 1.00 92.69 320 ALA A C 1
ATOM 2474 O O . ALA A 1 320 ? 6.180 -13.909 -16.690 1.00 92.69 320 ALA A O 1
ATOM 2475 N N . LYS A 1 321 ? 8.178 -14.541 -15.857 1.00 89.62 321 LYS A N 1
ATOM 2476 C CA . LYS A 1 321 ? 8.522 -15.486 -16.909 1.00 89.62 321 LYS A CA 1
ATOM 2477 C C . LYS A 1 321 ? 8.437 -16.906 -16.367 1.00 89.62 321 LYS A C 1
ATOM 2479 O O . LYS A 1 321 ? 9.227 -17.295 -15.503 1.00 89.62 321 LYS A O 1
ATOM 2484 N N . GLU A 1 322 ? 7.476 -17.680 -16.858 1.00 85.12 322 GLU A N 1
ATOM 2485 C CA . GLU A 1 322 ? 7.388 -19.105 -16.537 1.00 85.12 322 GLU A CA 1
ATOM 2486 C C . GLU A 1 322 ? 8.470 -19.903 -17.277 1.00 85.12 322 GLU A C 1
ATOM 2488 O O . GLU A 1 322 ? 8.863 -19.569 -18.397 1.00 85.12 322 GLU A O 1
ATOM 2493 N N . THR A 1 323 ? 8.952 -20.975 -16.644 1.00 74.50 323 THR A N 1
ATOM 2494 C CA . THR A 1 323 ? 9.916 -21.896 -17.249 1.00 74.50 323 THR A CA 1
ATOM 2495 C C . THR A 1 323 ? 9.352 -22.462 -18.555 1.00 74.50 323 THR A C 1
ATOM 2497 O O . THR A 1 323 ? 8.265 -23.031 -18.566 1.00 74.50 323 THR A O 1
ATOM 2500 N N . ALA A 1 324 ? 10.123 -22.328 -19.638 1.00 75.19 324 ALA A N 1
ATOM 2501 C CA . ALA A 1 324 ? 9.760 -22.655 -21.025 1.00 75.19 324 ALA A CA 1
ATOM 2502 C C . ALA A 1 324 ? 8.823 -21.667 -21.755 1.00 75.19 324 ALA A C 1
ATOM 2504 O O . ALA A 1 324 ? 8.561 -21.882 -22.938 1.00 75.19 324 ALA A O 1
ATOM 2505 N N . SER A 1 325 ? 8.400 -20.560 -21.129 1.00 77.44 325 SER A N 1
ATOM 2506 C CA . SER A 1 325 ? 7.749 -19.457 -21.854 1.00 77.44 325 SER A CA 1
ATOM 2507 C C . SER A 1 325 ? 8.780 -18.603 -22.590 1.00 77.44 325 SER A C 1
ATOM 2509 O O . SER A 1 325 ? 9.893 -18.369 -22.099 1.00 77.44 325 SER A O 1
ATOM 2511 N N . SER A 1 326 ? 8.430 -18.117 -23.779 1.00 78.75 326 SER A N 1
ATOM 2512 C CA . SER A 1 326 ? 9.258 -17.148 -24.508 1.00 78.75 326 SER A CA 1
ATOM 2513 C C . SER A 1 326 ? 9.004 -15.706 -24.075 1.00 78.75 326 SER A C 1
ATOM 2515 O O . SER A 1 326 ? 9.921 -14.893 -24.169 1.00 78.75 326 SER A O 1
ATOM 2517 N N . ASP A 1 327 ? 7.800 -15.440 -23.587 1.00 84.81 327 ASP A N 1
ATOM 2518 C CA . ASP A 1 327 ? 7.219 -14.154 -23.218 1.00 84.81 327 ASP A CA 1
ATOM 2519 C C . ASP A 1 327 ? 7.133 -13.961 -21.693 1.00 84.81 327 ASP A C 1
ATOM 2521 O O . ASP A 1 327 ? 7.311 -14.896 -20.902 1.00 84.81 327 ASP A O 1
ATOM 2525 N N . ILE A 1 328 ? 6.930 -12.708 -21.289 1.00 91.56 328 ILE A N 1
ATOM 2526 C CA . ILE A 1 328 ? 6.652 -12.292 -19.911 1.00 91.56 328 ILE A CA 1
ATOM 2527 C C . ILE A 1 328 ? 5.164 -11.968 -19.791 1.00 91.56 328 ILE A C 1
ATOM 2529 O O . ILE A 1 328 ? 4.643 -11.178 -20.568 1.00 91.56 328 ILE A O 1
ATOM 2533 N N . ASP A 1 329 ? 4.510 -12.538 -18.783 1.00 94.56 329 ASP A N 1
ATOM 2534 C CA . ASP A 1 329 ? 3.066 -12.434 -18.571 1.00 94.56 329 ASP A CA 1
ATOM 2535 C C . ASP A 1 329 ? 2.728 -11.787 -17.227 1.00 94.56 329 ASP A C 1
ATOM 2537 O O . ASP A 1 329 ? 3.512 -11.837 -16.271 1.00 94.56 329 ASP A O 1
ATOM 2541 N N . LEU A 1 330 ? 1.504 -11.262 -17.118 1.00 95.19 330 LEU A N 1
ATOM 2542 C CA . LEU A 1 330 ? 0.947 -10.792 -15.853 1.00 95.19 330 LEU A CA 1
ATOM 2543 C C . LEU A 1 330 ? 0.294 -11.933 -15.062 1.00 95.19 330 LEU A C 1
ATOM 2545 O O . LEU A 1 330 ? -0.502 -12.726 -15.581 1.00 95.19 330 LEU A O 1
ATOM 2549 N N . TYR A 1 331 ? 0.584 -11.958 -13.764 1.00 95.50 331 TYR A N 1
ATOM 2550 C CA . TYR A 1 331 ? 0.093 -12.931 -12.795 1.00 95.50 331 TYR A CA 1
ATOM 2551 C C . TYR A 1 331 ? -0.509 -12.250 -11.571 1.00 95.50 331 TYR A C 1
ATOM 2553 O O . TYR A 1 331 ? -0.150 -11.127 -11.213 1.00 95.50 331 TYR A O 1
ATOM 2561 N N . ILE A 1 332 ? -1.394 -12.978 -10.889 1.00 95.12 332 ILE A N 1
ATOM 2562 C CA . ILE A 1 332 ? -1.982 -12.579 -9.612 1.00 95.12 332 ILE A CA 1
ATOM 2563 C C . ILE A 1 332 ? -1.766 -13.678 -8.579 1.00 95.12 332 ILE A C 1
ATOM 2565 O O . ILE A 1 332 ? -2.019 -14.853 -8.841 1.00 95.12 332 ILE A O 1
ATOM 2569 N N . ALA A 1 333 ? -1.350 -13.288 -7.376 1.00 93.88 333 ALA A N 1
ATOM 2570 C CA . ALA A 1 333 ? -1.366 -14.136 -6.192 1.00 93.88 333 ALA A CA 1
ATOM 2571 C C . ALA A 1 333 ? -2.220 -13.487 -5.099 1.00 93.88 333 ALA A C 1
ATOM 2573 O O . ALA A 1 333 ? -2.038 -12.315 -4.779 1.00 93.88 333 ALA A O 1
ATOM 2574 N N . LEU A 1 334 ? -3.142 -14.248 -4.511 1.00 92.25 334 LEU A N 1
ATOM 2575 C CA . LEU A 1 334 ? -3.983 -13.776 -3.408 1.00 92.25 334 LEU A CA 1
ATOM 2576 C C . LEU A 1 334 ? -3.350 -14.137 -2.067 1.00 92.25 334 LEU A C 1
ATOM 2578 O O . LEU A 1 334 ? -2.689 -15.166 -1.939 1.00 92.25 334 LEU A O 1
ATOM 2582 N N . ARG A 1 335 ? -3.519 -13.293 -1.056 1.00 89.00 335 ARG A N 1
ATOM 2583 C CA . ARG A 1 335 ? -2.980 -13.531 0.281 1.00 89.00 335 ARG A CA 1
ATOM 2584 C C . ARG A 1 335 ? -3.861 -14.525 1.026 1.00 89.00 335 ARG A C 1
ATOM 2586 O O . ARG A 1 335 ? -5.080 -14.376 1.087 1.00 89.00 335 ARG A O 1
ATOM 2593 N N . LYS A 1 336 ? -3.242 -15.519 1.660 1.00 87.25 336 LYS A N 1
ATOM 2594 C CA . LYS A 1 336 ? -3.968 -16.469 2.509 1.00 87.25 336 LYS A CA 1
ATOM 2595 C C . LYS A 1 336 ? -4.343 -15.825 3.838 1.00 87.25 336 LYS A C 1
ATOM 2597 O O . LYS A 1 336 ? -3.575 -15.044 4.401 1.00 87.25 336 LYS A O 1
ATOM 2602 N N . LYS A 1 337 ? -5.467 -16.261 4.417 1.00 78.44 337 LYS A N 1
ATOM 2603 C CA . LYS A 1 337 ? -5.905 -15.832 5.761 1.00 78.44 337 LYS A CA 1
ATOM 2604 C C . LYS A 1 337 ? -4.869 -16.104 6.859 1.00 78.44 337 LYS A C 1
ATOM 2606 O O . LYS A 1 337 ? -4.800 -15.352 7.820 1.00 78.44 337 LYS A O 1
ATOM 2611 N N . ASN A 1 338 ? -4.066 -17.161 6.725 1.00 77.75 338 ASN A N 1
ATOM 2612 C CA . ASN A 1 338 ? -3.013 -17.531 7.678 1.00 77.75 338 ASN A CA 1
ATOM 2613 C C . ASN A 1 338 ? -1.620 -16.984 7.306 1.00 77.75 338 ASN A C 1
ATOM 2615 O O . ASN A 1 338 ? -0.626 -17.404 7.894 1.00 77.75 338 ASN A O 1
ATOM 2619 N N . GLY A 1 339 ? -1.543 -16.058 6.347 1.00 80.56 339 GLY A N 1
ATOM 2620 C CA . GLY A 1 339 ? -0.289 -15.509 5.842 1.00 80.56 339 GLY A CA 1
ATOM 2621 C C . GLY A 1 339 ? 0.302 -16.293 4.666 1.00 80.56 339 GLY A C 1
ATOM 2622 O O . GLY A 1 339 ? -0.045 -17.441 4.393 1.00 80.56 339 GLY A O 1
ATOM 2623 N N . GLY A 1 340 ? 1.211 -15.637 3.943 1.00 86.94 340 GLY A N 1
ATOM 2624 C CA . GLY A 1 340 ? 1.729 -16.127 2.665 1.00 86.94 340 GLY A CA 1
ATOM 2625 C C . GLY A 1 340 ? 0.741 -15.946 1.508 1.00 86.94 340 GLY A C 1
ATOM 2626 O O . GLY A 1 340 ? -0.311 -15.325 1.657 1.00 86.94 340 GLY A O 1
ATOM 2627 N N . TRP A 1 341 ? 1.101 -16.491 0.349 1.00 90.69 341 TRP A N 1
ATOM 2628 C CA . TRP A 1 341 ? 0.373 -16.307 -0.908 1.00 90.69 341 TRP A CA 1
ATOM 2629 C C . TRP A 1 341 ? -0.199 -17.632 -1.417 1.00 90.69 341 TRP A C 1
ATOM 2631 O O . TRP A 1 341 ? 0.431 -18.686 -1.282 1.00 90.69 341 TRP A O 1
ATOM 2641 N N . ASP A 1 342 ? -1.401 -17.593 -1.983 1.00 92.50 342 ASP A N 1
ATOM 2642 C CA . ASP A 1 342 ? -2.008 -18.684 -2.739 1.00 92.50 342 ASP A CA 1
ATOM 2643 C C . ASP A 1 342 ? -1.230 -18.984 -4.023 1.00 92.50 342 ASP A C 1
ATOM 2645 O O . ASP A 1 342 ? -0.294 -18.271 -4.391 1.00 92.50 342 ASP A O 1
ATOM 2649 N N . MET A 1 343 ? -1.581 -20.096 -4.675 1.00 93.00 343 MET A N 1
ATOM 2650 C CA . MET A 1 343 ? -0.998 -20.463 -5.964 1.00 93.00 343 MET A CA 1
ATOM 2651 C C . MET A 1 343 ? -1.263 -19.331 -6.969 1.00 93.00 343 MET A C 1
ATOM 2653 O O . MET A 1 343 ? -2.435 -19.044 -7.231 1.00 93.00 343 MET A O 1
ATOM 2657 N N . PRO A 1 344 ? -0.220 -18.688 -7.529 1.00 94.50 344 PRO A N 1
ATOM 2658 C CA . PRO A 1 344 ? -0.429 -17.626 -8.497 1.00 94.50 344 PRO A CA 1
ATOM 2659 C C . PRO A 1 344 ? -1.126 -18.149 -9.751 1.00 94.50 344 PRO A C 1
ATOM 2661 O O . PRO A 1 344 ? -0.816 -19.248 -10.221 1.00 94.50 344 PRO A O 1
ATOM 2664 N N . PHE A 1 345 ? -2.030 -17.352 -10.310 1.00 92.50 345 PHE A N 1
ATOM 2665 C CA . PHE A 1 345 ? -2.681 -17.636 -11.583 1.00 92.50 345 PHE A CA 1
ATOM 2666 C C . PHE A 1 345 ? -2.373 -16.536 -12.596 1.00 92.50 345 PHE A C 1
ATOM 2668 O O . PHE A 1 345 ? -2.235 -15.366 -12.246 1.00 92.50 345 PHE A O 1
ATOM 2675 N N . GLU A 1 346 ? -2.233 -16.940 -13.851 1.00 92.19 346 GLU A N 1
ATOM 2676 C CA . GLU A 1 346 ? -2.064 -16.032 -14.981 1.00 92.19 346 GLU A CA 1
ATOM 2677 C C . GLU A 1 346 ? -3.376 -15.269 -15.232 1.00 92.19 346 GLU A C 1
ATOM 2679 O O . GLU A 1 346 ? -4.453 -15.869 -15.149 1.00 92.19 346 GLU A O 1
ATOM 2684 N N . ILE A 1 347 ? -3.307 -13.966 -15.531 1.00 90.75 347 ILE A N 1
ATOM 2685 C CA . ILE A 1 347 ? -4.513 -13.163 -15.801 1.00 90.75 347 ILE A CA 1
ATOM 2686 C C . ILE A 1 347 ? -5.165 -13.575 -17.130 1.00 90.75 347 ILE A C 1
ATOM 2688 O O . ILE A 1 347 ? -6.392 -13.634 -17.225 1.00 90.75 347 ILE A O 1
ATOM 2692 N N . GLY A 1 348 ? -4.348 -13.931 -18.126 1.00 86.19 348 GLY A N 1
ATOM 2693 C CA . GLY A 1 348 ? -4.801 -14.424 -19.422 1.00 86.19 348 GLY A CA 1
ATOM 2694 C C . GLY A 1 348 ? -5.411 -13.340 -20.321 1.00 86.19 348 GLY A C 1
ATOM 2695 O O . GLY A 1 348 ? -5.298 -12.138 -20.079 1.00 86.19 348 GLY A O 1
ATOM 2696 N N . SER A 1 349 ? -6.056 -13.781 -21.401 1.00 84.50 349 SER A N 1
ATOM 2697 C CA . SER A 1 349 ? -6.687 -12.905 -22.400 1.00 84.50 349 SER A CA 1
ATOM 2698 C C . SER A 1 349 ? -7.910 -12.163 -21.818 1.00 84.50 349 SER A C 1
ATOM 2700 O O . SER A 1 349 ? -8.677 -12.779 -21.076 1.00 84.50 349 SER A O 1
ATOM 2702 N N . PRO A 1 350 ? -8.157 -10.882 -22.168 1.00 85.88 350 PRO A N 1
ATOM 2703 C CA . PRO A 1 350 ? -7.492 -10.106 -23.218 1.00 85.88 350 PRO A CA 1
ATOM 2704 C C . PRO A 1 350 ? -6.232 -9.357 -22.773 1.00 85.88 350 PRO A C 1
ATOM 2706 O O . PRO A 1 350 ? -5.708 -8.606 -23.580 1.00 85.88 350 PRO A O 1
ATOM 2709 N N . LEU A 1 351 ? -5.756 -9.510 -21.536 1.00 91.69 351 LEU A N 1
ATOM 2710 C CA . LEU A 1 351 ? -4.609 -8.743 -21.037 1.00 91.69 351 LEU A CA 1
ATOM 2711 C C . LEU A 1 351 ? -3.296 -9.346 -21.535 1.00 91.69 351 LEU A C 1
ATOM 2713 O O . LEU A 1 351 ? -2.570 -8.666 -22.258 1.00 91.69 351 LEU A O 1
ATOM 2717 N N . ASN A 1 352 ? -3.054 -10.621 -21.219 1.00 91.94 352 ASN A N 1
ATOM 2718 C CA . ASN A 1 352 ? -1.886 -11.340 -21.713 1.00 91.94 352 ASN A CA 1
ATOM 2719 C C . ASN A 1 352 ? -2.058 -11.734 -23.182 1.00 91.94 352 ASN A C 1
ATOM 2721 O O . ASN A 1 352 ? -3.132 -12.184 -23.614 1.00 91.94 352 ASN A O 1
ATOM 2725 N N . THR A 1 353 ? -0.977 -11.587 -23.933 1.00 89.31 353 THR A N 1
ATOM 2726 C CA . THR A 1 353 ? -0.870 -11.875 -25.358 1.00 89.31 353 THR A CA 1
ATOM 2727 C C . THR A 1 353 ? 0.176 -12.969 -25.602 1.00 89.31 353 THR A C 1
ATOM 2729 O O . THR A 1 353 ? 0.518 -13.727 -24.698 1.00 89.31 353 THR A O 1
ATOM 2732 N N . ASN A 1 354 ? 0.633 -13.110 -26.850 1.00 86.25 354 ASN A N 1
ATOM 2733 C CA . ASN A 1 354 ? 1.745 -13.996 -27.219 1.00 86.25 354 ASN A CA 1
ATOM 2734 C C . ASN A 1 354 ? 3.094 -13.246 -27.226 1.00 86.25 354 ASN A C 1
ATOM 2736 O O . ASN A 1 354 ? 4.046 -13.700 -27.865 1.00 86.25 354 ASN A O 1
ATOM 2740 N N . SER A 1 355 ? 3.126 -12.063 -26.615 1.00 88.69 355 SER A N 1
ATOM 2741 C CA . SER A 1 355 ? 4.276 -11.175 -26.499 1.00 88.69 355 SER A CA 1
ATOM 2742 C C . SER A 1 355 ? 4.412 -10.730 -25.038 1.00 88.69 355 SER A C 1
ATOM 2744 O O . SER A 1 355 ? 3.680 -11.199 -24.179 1.00 88.69 355 SER A O 1
ATOM 2746 N N . ASP A 1 356 ? 5.351 -9.833 -24.744 1.00 90.38 356 ASP A N 1
ATOM 2747 C CA . ASP A 1 356 ? 5.592 -9.381 -23.375 1.00 90.38 356 ASP A CA 1
ATOM 2748 C C . ASP A 1 356 ? 4.527 -8.383 -22.894 1.00 90.38 356 ASP A C 1
ATOM 2750 O O . ASP A 1 356 ? 4.322 -7.339 -23.528 1.00 90.38 356 ASP A O 1
ATOM 2754 N N . GLU A 1 357 ? 3.957 -8.658 -21.720 1.00 93.38 357 GLU A N 1
ATOM 2755 C CA . GLU A 1 357 ? 3.216 -7.729 -20.869 1.00 93.38 357 GLU A CA 1
ATOM 2756 C C . GLU A 1 357 ? 4.024 -7.401 -19.609 1.00 93.38 357 GLU A C 1
ATOM 2758 O O . GLU A 1 357 ? 4.501 -8.282 -18.892 1.00 93.38 357 GLU A O 1
ATOM 2763 N N . ARG A 1 358 ? 4.197 -6.105 -19.344 1.00 92.81 358 ARG A N 1
ATOM 2764 C CA . ARG A 1 358 ? 5.194 -5.584 -18.413 1.00 92.81 358 ARG A CA 1
ATOM 2765 C C . ARG A 1 358 ? 4.660 -4.472 -17.517 1.00 92.81 358 ARG A C 1
ATOM 2767 O O . ARG A 1 358 ? 3.647 -3.840 -17.801 1.00 92.81 358 ARG A O 1
ATOM 2774 N N . THR A 1 359 ? 5.391 -4.223 -16.437 1.00 92.12 359 THR A N 1
ATOM 2775 C CA . THR A 1 359 ? 5.245 -3.097 -15.506 1.00 92.12 359 THR A CA 1
ATOM 2776 C C . THR A 1 359 ? 3.789 -2.823 -15.103 1.00 92.12 359 THR A C 1
ATOM 2778 O O . THR A 1 359 ? 3.288 -1.721 -15.345 1.00 92.12 359 THR A O 1
ATOM 2781 N N . PRO A 1 360 ? 3.072 -3.811 -14.527 1.00 95.12 360 PRO A N 1
ATOM 2782 C CA . PRO A 1 360 ? 1.716 -3.575 -14.057 1.00 95.12 360 PRO A CA 1
ATOM 2783 C C . PRO A 1 360 ? 1.721 -2.497 -12.967 1.00 95.12 360 PRO A C 1
ATOM 2785 O O . PRO A 1 360 ? 2.641 -2.429 -12.160 1.00 95.12 360 PRO A O 1
ATOM 2788 N N . PHE A 1 361 ? 0.678 -1.682 -12.912 1.00 93.38 361 PHE A N 1
ATOM 2789 C CA . PHE A 1 361 ? 0.433 -0.700 -11.864 1.00 93.38 361 PHE A CA 1
ATOM 2790 C C . PHE A 1 361 ? -1.062 -0.655 -11.566 1.00 93.38 361 PHE A C 1
ATOM 2792 O O . PHE A 1 361 ? -1.868 -0.207 -12.386 1.00 93.38 361 PHE A O 1
ATOM 2799 N N . LEU A 1 362 ? -1.447 -1.141 -10.387 1.00 90.94 362 LEU A N 1
ATOM 2800 C CA . LEU A 1 362 ? -2.829 -1.068 -9.926 1.00 90.94 362 LEU A CA 1
ATOM 2801 C C . LEU A 1 362 ? -3.033 0.219 -9.134 1.00 90.94 362 LEU A C 1
ATOM 2803 O O . LEU A 1 362 ? -2.391 0.439 -8.107 1.00 90.94 362 LEU A O 1
ATOM 2807 N N . HIS A 1 363 ? -3.973 1.041 -9.582 1.00 88.56 363 HIS A N 1
ATOM 2808 C CA . HIS A 1 363 ? -4.311 2.274 -8.896 1.00 88.56 363 HIS A CA 1
ATOM 2809 C C . HIS A 1 363 ? -4.987 2.019 -7.534 1.00 88.56 363 HIS A C 1
ATOM 2811 O O . HIS A 1 363 ? -5.591 0.976 -7.268 1.00 88.56 363 HIS A O 1
ATOM 2817 N N . SER A 1 364 ? -4.930 3.026 -6.660 1.00 80.75 364 SER A N 1
ATOM 2818 C CA . SER A 1 364 ? -5.504 3.005 -5.307 1.00 80.75 364 SER A CA 1
ATOM 2819 C C . SER A 1 364 ? -7.040 2.908 -5.247 1.00 80.75 364 SER A C 1
ATOM 2821 O O . SER A 1 364 ? -7.599 2.778 -4.157 1.00 80.75 364 SER A O 1
ATOM 2823 N N . ASP A 1 365 ? -7.712 2.927 -6.403 1.00 85.00 365 ASP A N 1
ATOM 2824 C CA . ASP A 1 365 ? -9.142 2.640 -6.562 1.00 85.00 365 ASP A CA 1
ATOM 2825 C C . ASP A 1 365 ? -9.467 1.133 -6.585 1.00 85.00 365 ASP A C 1
ATOM 2827 O O . ASP A 1 365 ? -10.642 0.767 -6.626 1.00 85.00 365 ASP A O 1
ATOM 2831 N N . PHE A 1 366 ? -8.441 0.267 -6.551 1.00 84.38 366 PHE A N 1
ATOM 2832 C CA . PHE A 1 366 ? -8.524 -1.200 -6.617 1.00 84.38 366 PHE A CA 1
ATOM 2833 C C . PHE A 1 366 ? -9.182 -1.769 -7.884 1.00 84.38 366 PHE A C 1
ATOM 2835 O O . PHE A 1 366 ? -9.479 -2.965 -7.939 1.00 84.38 366 PHE A O 1
ATOM 2842 N N . LYS A 1 367 ? -9.401 -0.938 -8.903 1.00 89.31 367 LYS A N 1
ATOM 2843 C CA . LYS A 1 367 ? -10.119 -1.307 -10.125 1.00 89.31 367 LYS A CA 1
ATOM 2844 C C . LYS A 1 367 ? -9.294 -1.058 -11.372 1.00 89.31 367 LYS A C 1
ATOM 2846 O O . LYS A 1 367 ? -9.347 -1.870 -12.289 1.00 89.31 367 LYS A O 1
ATOM 2851 N N . THR A 1 368 ? -8.558 0.044 -11.425 1.00 93.56 368 THR A N 1
ATOM 2852 C CA . THR A 1 368 ? -7.873 0.467 -12.643 1.00 93.56 368 THR A CA 1
ATOM 2853 C C . THR A 1 368 ? -6.446 -0.062 -12.653 1.00 93.56 368 THR A C 1
ATOM 2855 O O . THR A 1 368 ? -5.637 0.299 -11.798 1.00 93.56 368 THR A O 1
ATOM 2858 N N . LEU A 1 369 ? -6.141 -0.920 -13.624 1.00 95.00 369 LEU A N 1
ATOM 2859 C CA . LEU A 1 369 ? -4.808 -1.454 -13.878 1.00 95.00 369 LEU A CA 1
ATOM 2860 C C . LEU A 1 369 ? -4.227 -0.780 -15.120 1.00 95.00 369 LEU A C 1
ATOM 2862 O O . LEU A 1 369 ? -4.880 -0.704 -16.160 1.00 95.00 369 LEU A O 1
ATOM 2866 N N . TYR A 1 370 ? -2.982 -0.341 -15.004 1.00 96.00 370 TYR A N 1
ATOM 2867 C CA . TYR A 1 370 ? -2.154 0.097 -16.116 1.00 96.00 370 TYR A CA 1
ATOM 2868 C C . TYR A 1 370 ? -1.044 -0.921 -16.324 1.00 96.00 370 TYR A C 1
ATOM 2870 O O . TYR A 1 370 ? -0.555 -1.496 -15.356 1.00 96.00 370 TYR A O 1
ATOM 2878 N N . PHE A 1 371 ? -0.664 -1.179 -17.565 1.00 96.25 371 PHE A N 1
ATOM 2879 C CA . PHE A 1 371 ? 0.430 -2.090 -17.891 1.00 96.25 371 PHE A CA 1
ATOM 2880 C C . PHE A 1 371 ? 0.994 -1.741 -19.264 1.00 96.25 371 PHE A C 1
ATOM 2882 O O . PHE A 1 371 ? 0.284 -1.165 -20.088 1.00 96.25 371 PHE A O 1
ATOM 2889 N N . SER A 1 372 ? 2.247 -2.099 -19.516 1.00 94.75 372 SER A N 1
ATOM 2890 C CA . SER A 1 372 ? 2.874 -1.950 -20.827 1.00 94.75 372 SER A CA 1
ATOM 2891 C C . SER A 1 372 ? 2.790 -3.262 -21.609 1.00 94.75 372 SER A C 1
ATOM 2893 O O . SER A 1 372 ? 2.891 -4.333 -21.015 1.00 94.75 372 SER A O 1
ATOM 2895 N N . SER A 1 373 ? 2.608 -3.226 -22.928 1.00 93.50 373 SER A N 1
ATOM 2896 C CA . SER A 1 373 ? 2.548 -4.442 -23.753 1.00 93.50 373 SER A CA 1
ATOM 2897 C C . SER A 1 373 ? 3.188 -4.263 -25.122 1.00 93.50 373 SER A C 1
ATOM 2899 O O . SER A 1 373 ? 3.091 -3.205 -25.744 1.00 93.50 373 SER A O 1
ATOM 2901 N N . SER A 1 374 ? 3.793 -5.353 -25.594 1.00 89.44 374 SER A N 1
ATOM 2902 C CA . SER A 1 374 ? 4.351 -5.516 -26.941 1.00 89.44 374 SER A CA 1
ATOM 2903 C C . SER A 1 374 ? 3.461 -6.328 -27.886 1.00 89.44 374 SER A C 1
ATOM 2905 O O . SER A 1 374 ? 3.776 -6.481 -29.068 1.00 89.44 374 SER A O 1
ATOM 2907 N N . GLY A 1 375 ? 2.345 -6.872 -27.394 1.00 86.62 375 GLY A N 1
ATOM 2908 C CA . GLY A 1 375 ? 1.471 -7.755 -28.170 1.00 86.62 375 GLY A CA 1
ATOM 2909 C C . GLY A 1 375 ? 0.180 -7.117 -28.657 1.00 86.62 375 GLY A C 1
ATOM 2910 O O . GLY A 1 375 ? -0.404 -7.596 -29.628 1.00 86.62 375 GLY A O 1
ATOM 2911 N N . HIS A 1 376 ? -0.248 -6.018 -28.038 1.00 85.50 376 HIS A N 1
ATOM 2912 C CA . HIS A 1 376 ? -1.438 -5.272 -28.458 1.00 85.50 376 HIS A CA 1
ATOM 2913 C C . HIS A 1 376 ? -1.174 -4.333 -29.648 1.00 85.50 376 HIS A C 1
ATOM 2915 O O . HIS A 1 376 ? -2.121 -3.839 -30.244 1.00 85.50 376 HIS A O 1
ATOM 2921 N N . GLY A 1 377 ? 0.084 -4.132 -30.058 1.00 79.44 377 GLY A N 1
ATOM 2922 C CA . GLY A 1 377 ? 0.468 -3.132 -31.066 1.00 79.44 377 GLY A CA 1
ATOM 2923 C C . GLY A 1 377 ? 0.437 -1.703 -30.510 1.00 79.44 377 GLY A C 1
ATOM 2924 O O . GLY A 1 377 ? 0.162 -1.507 -29.330 1.00 79.44 377 GLY A O 1
ATOM 2925 N N . GLY A 1 378 ? 0.722 -0.698 -31.345 1.00 83.06 378 GLY A N 1
ATOM 2926 C CA . GLY A 1 378 ? 0.738 0.698 -30.902 1.00 83.06 378 GLY A CA 1
ATOM 2927 C C . GLY A 1 378 ? 1.861 1.540 -31.508 1.00 83.06 378 GLY A C 1
ATOM 2928 O O . GLY A 1 378 ? 2.165 1.382 -32.692 1.00 83.06 378 GLY A O 1
ATOM 2929 N N . GLN A 1 379 ? 2.414 2.479 -30.735 1.00 78.38 379 GLN A N 1
ATOM 2930 C CA . GLN A 1 379 ? 3.435 3.429 -31.198 1.00 78.38 379 GLN A CA 1
ATOM 2931 C C . GLN A 1 379 ? 4.859 2.863 -31.127 1.00 78.38 379 GLN A C 1
ATOM 2933 O O . GLN A 1 379 ? 5.648 3.121 -32.039 1.00 78.38 379 GLN A O 1
ATOM 2938 N N . GLY A 1 380 ? 5.174 2.108 -30.077 1.00 79.50 380 GLY A N 1
ATOM 2939 C CA . GLY A 1 380 ? 6.480 1.524 -29.796 1.00 79.50 380 GLY A CA 1
ATOM 2940 C C . GLY A 1 380 ? 6.411 0.019 -29.541 1.00 79.50 380 GLY A C 1
ATOM 2941 O O . GLY A 1 380 ? 5.462 -0.657 -29.949 1.00 79.50 380 GLY A O 1
ATOM 2942 N N . SER A 1 381 ? 7.455 -0.527 -28.907 1.00 80.06 381 SER A N 1
ATOM 2943 C CA . SER A 1 381 ? 7.488 -1.953 -28.555 1.00 80.06 381 SER A CA 1
ATOM 2944 C C . SER A 1 381 ? 6.861 -2.236 -27.196 1.00 80.06 381 SER A C 1
ATOM 2946 O O . SER A 1 381 ? 6.432 -3.360 -26.994 1.00 80.06 381 SER A O 1
ATOM 2948 N N . LEU A 1 382 ? 6.807 -1.281 -26.268 1.00 89.75 382 LEU A N 1
ATOM 2949 C CA . LEU A 1 382 ? 6.122 -1.433 -24.982 1.00 89.75 382 LEU A CA 1
ATOM 2950 C C . LEU A 1 382 ? 5.247 -0.207 -24.738 1.00 89.75 382 LEU A C 1
ATOM 2952 O O . LEU A 1 382 ? 5.674 0.751 -24.101 1.00 89.75 382 LEU A O 1
ATOM 2956 N N . ASP A 1 383 ? 4.023 -0.276 -25.253 1.00 92.06 383 ASP A N 1
ATOM 2957 C CA . ASP A 1 383 ? 3.007 0.770 -25.135 1.00 92.06 383 ASP A CA 1
ATOM 2958 C C . ASP A 1 383 ? 2.204 0.599 -23.842 1.00 92.06 383 ASP A C 1
ATOM 2960 O O . ASP A 1 383 ? 1.875 -0.527 -23.474 1.00 92.06 383 ASP A O 1
ATOM 2964 N N . VAL A 1 384 ? 1.800 1.697 -23.199 1.00 95.38 384 VAL A N 1
ATOM 2965 C CA . VAL A 1 384 ? 0.941 1.682 -22.007 1.00 95.38 384 VAL A CA 1
ATOM 2966 C C . VAL A 1 384 ? -0.534 1.510 -22.379 1.00 95.38 384 VAL A C 1
ATOM 2968 O O . VAL A 1 384 ? -1.092 2.232 -23.218 1.00 95.38 384 VAL A O 1
ATOM 2971 N N . PHE A 1 385 ? -1.184 0.589 -21.674 1.00 95.69 385 PHE A N 1
ATOM 2972 C CA . PHE A 1 385 ? -2.605 0.282 -21.735 1.00 95.69 385 PHE A CA 1
ATOM 2973 C C . PHE A 1 385 ? -3.267 0.465 -20.370 1.00 95.69 385 PHE A C 1
ATOM 2975 O O . PHE A 1 385 ? -2.639 0.293 -19.325 1.00 95.69 385 PHE A O 1
ATOM 2982 N N . LYS A 1 386 ? -4.565 0.769 -20.389 1.00 95.88 386 LYS A N 1
ATOM 2983 C CA . LYS A 1 386 ? -5.454 0.806 -19.222 1.00 95.88 386 LYS A CA 1
ATOM 2984 C C . LYS A 1 386 ? -6.503 -0.299 -19.327 1.00 95.88 386 LYS A C 1
ATOM 2986 O O . LYS A 1 386 ? -7.028 -0.561 -20.401 1.00 95.88 386 LYS A O 1
ATOM 2991 N N . THR A 1 387 ? -6.852 -0.923 -18.210 1.00 96.06 387 THR A N 1
ATOM 2992 C CA . THR A 1 387 ? -7.984 -1.853 -18.096 1.00 96.06 387 THR A CA 1
ATOM 2993 C C . THR A 1 387 ? -8.651 -1.711 -16.729 1.00 96.06 387 THR A C 1
ATOM 2995 O O . THR A 1 387 ? -8.058 -1.208 -15.771 1.00 96.06 387 THR A O 1
ATOM 2998 N N . THR A 1 388 ? -9.910 -2.125 -16.637 1.00 95.25 388 THR A N 1
ATOM 2999 C CA . THR A 1 388 ? -10.726 -2.034 -15.429 1.00 95.25 388 THR A CA 1
ATOM 3000 C C . THR A 1 388 ? -11.156 -3.418 -14.965 1.00 95.25 388 THR A C 1
ATOM 3002 O O . THR A 1 388 ? -11.720 -4.200 -15.731 1.00 95.25 388 THR A O 1
ATOM 3005 N N . ARG A 1 389 ? -10.935 -3.708 -13.681 1.00 93.94 389 ARG A N 1
ATOM 3006 C CA . ARG A 1 389 ? -11.443 -4.900 -13.001 1.00 93.94 389 ARG A CA 1
ATOM 3007 C C . ARG A 1 389 ? -12.963 -4.816 -12.893 1.00 93.94 389 ARG A C 1
ATOM 3009 O O . ARG A 1 389 ? -13.492 -3.843 -12.356 1.00 93.94 389 ARG A O 1
ATOM 3016 N N . LEU A 1 390 ? -13.661 -5.832 -13.389 1.00 93.06 390 LEU A N 1
ATOM 3017 C CA . LEU A 1 390 ? -15.124 -5.823 -13.507 1.00 93.06 390 LEU A CA 1
ATOM 3018 C C . LEU A 1 390 ? -15.835 -6.490 -12.321 1.00 93.06 390 LEU A C 1
ATOM 3020 O O . LEU A 1 390 ? -17.028 -6.272 -12.123 1.00 93.06 390 LEU A O 1
ATOM 3024 N N . ASP A 1 391 ? -15.115 -7.281 -11.524 1.00 90.06 391 ASP A N 1
ATOM 3025 C CA . ASP A 1 391 ? -15.620 -7.933 -10.314 1.00 90.06 391 ASP A CA 1
ATOM 3026 C C . ASP A 1 391 ? -14.487 -8.251 -9.315 1.00 90.06 391 ASP A C 1
ATOM 3028 O O . ASP A 1 391 ? -13.331 -7.875 -9.511 1.00 90.06 391 ASP A O 1
ATOM 3032 N N . ASP A 1 392 ? -14.810 -8.933 -8.215 1.00 85.62 392 ASP A N 1
ATOM 3033 C CA . ASP A 1 392 ? -13.854 -9.282 -7.154 1.00 85.62 392 ASP A CA 1
ATOM 3034 C C . ASP A 1 392 ? -13.113 -10.611 -7.397 1.00 85.62 392 ASP A C 1
ATOM 3036 O O . ASP A 1 392 ? -12.332 -11.052 -6.554 1.00 85.62 392 ASP A O 1
ATOM 3040 N N . THR A 1 393 ? -13.324 -11.272 -8.542 1.00 87.56 393 THR A N 1
ATOM 3041 C CA . THR A 1 393 ? -12.682 -12.564 -8.849 1.00 87.56 393 THR A CA 1
ATOM 3042 C C . THR A 1 393 ? -11.233 -12.425 -9.298 1.00 87.56 393 THR A C 1
ATOM 3044 O O . THR A 1 393 ? -10.535 -13.437 -9.381 1.00 87.56 393 THR A O 1
ATOM 3047 N N . TRP A 1 394 ? -10.793 -11.199 -9.620 1.00 89.31 394 TRP A N 1
ATOM 3048 C CA . TRP A 1 394 ? -9.487 -10.881 -10.215 1.00 89.31 394 TRP A CA 1
ATOM 3049 C C . TRP A 1 394 ? -9.237 -11.491 -11.607 1.00 89.31 394 TRP A C 1
ATOM 3051 O O . TRP A 1 394 ? -8.149 -11.336 -12.159 1.00 89.31 394 TRP A O 1
ATOM 3061 N N . LYS A 1 395 ? -10.239 -12.155 -12.196 1.00 88.50 395 LYS A N 1
ATOM 3062 C CA . LYS A 1 395 ? -10.150 -12.826 -13.504 1.00 88.50 395 LYS A CA 1
ATOM 3063 C C . LYS A 1 395 ? -10.927 -12.118 -14.608 1.00 88.50 395 LYS A C 1
ATOM 3065 O O . LYS A 1 395 ? -10.788 -12.477 -15.770 1.00 88.50 395 LYS A O 1
ATOM 3070 N N . ASN A 1 396 ? -11.756 -11.146 -14.250 1.00 91.25 396 ASN A N 1
ATOM 3071 C CA . ASN A 1 396 ? -12.638 -10.464 -15.181 1.00 91.25 396 ASN A CA 1
ATOM 3072 C C . ASN A 1 396 ? -12.219 -8.999 -15.330 1.00 91.25 396 ASN A C 1
ATOM 3074 O O . ASN A 1 396 ? -12.366 -8.198 -14.402 1.00 91.25 396 ASN A O 1
ATOM 3078 N N . TRP A 1 397 ? -11.683 -8.672 -16.500 1.00 94.25 397 TRP A N 1
ATOM 3079 C CA . TRP A 1 397 ? -11.114 -7.370 -16.831 1.00 94.25 397 TRP A CA 1
ATOM 3080 C C . TRP A 1 397 ? -11.716 -6.858 -18.138 1.00 94.25 397 TRP A C 1
ATOM 3082 O O . TRP A 1 397 ? -12.029 -7.643 -19.037 1.00 94.25 397 TRP A O 1
ATOM 3092 N N . SER A 1 398 ? -11.883 -5.542 -18.257 1.00 94.00 398 SER A N 1
ATOM 3093 C CA . SER A 1 398 ? -12.289 -4.925 -19.518 1.00 94.00 398 SER A CA 1
ATOM 3094 C C . SER A 1 398 ? -11.209 -5.124 -20.596 1.00 94.00 398 SER A C 1
ATOM 3096 O O . SER A 1 398 ? -10.029 -5.292 -20.265 1.00 94.00 398 SER A O 1
ATOM 3098 N N . PRO A 1 399 ? -11.566 -5.079 -21.894 1.00 93.50 399 PRO A N 1
ATOM 3099 C CA . PRO A 1 399 ? -10.571 -5.007 -22.959 1.00 93.50 399 PRO A CA 1
ATOM 3100 C C . PRO A 1 399 ? -9.564 -3.869 -22.706 1.00 93.50 399 PRO A C 1
ATOM 3102 O O . PRO A 1 399 ? -9.996 -2.795 -22.273 1.00 93.50 399 PRO A O 1
ATOM 3105 N N . PRO A 1 400 ? -8.257 -4.077 -22.955 1.00 94.69 400 PRO A N 1
ATOM 3106 C CA . PRO A 1 400 ? -7.256 -3.033 -22.786 1.00 94.69 400 PRO A CA 1
ATOM 3107 C C . PRO A 1 400 ? -7.515 -1.824 -23.691 1.00 94.69 400 PRO A C 1
ATOM 3109 O O . PRO A 1 400 ? -7.871 -1.958 -24.862 1.00 94.69 400 PRO A O 1
ATOM 3112 N N . GLU A 1 401 ? -7.289 -0.630 -23.163 1.00 93.94 401 GLU A N 1
ATOM 3113 C CA . GLU A 1 401 ? -7.370 0.636 -23.883 1.00 93.94 401 GLU A CA 1
ATOM 3114 C C . GLU A 1 401 ? -5.956 1.204 -24.047 1.00 93.94 401 GLU A C 1
ATOM 3116 O O . GLU A 1 401 ? -5.300 1.511 -23.052 1.00 93.94 401 GLU A O 1
ATOM 3121 N N . ASN A 1 402 ? -5.472 1.350 -25.284 1.00 92.69 402 ASN A N 1
ATOM 3122 C CA . ASN A 1 402 ? -4.166 1.960 -25.558 1.00 92.69 402 ASN A CA 1
ATOM 3123 C C . ASN A 1 402 ? -4.231 3.445 -25.168 1.00 92.69 402 ASN A C 1
ATOM 3125 O O . ASN A 1 402 ? -5.146 4.152 -25.600 1.00 92.69 402 ASN A O 1
ATOM 3129 N N . LEU A 1 403 ? -3.284 3.936 -24.359 1.00 91.75 403 LEU A N 1
ATOM 3130 C CA . LEU A 1 403 ? -3.315 5.322 -23.878 1.00 91.75 403 LEU A CA 1
ATOM 3131 C C . LEU A 1 403 ? -2.996 6.370 -24.953 1.00 91.75 403 LEU A C 1
ATOM 3133 O O . LEU A 1 403 ? -3.263 7.550 -24.731 1.00 91.75 403 LEU A O 1
ATOM 3137 N N . GLY A 1 404 ? -2.534 5.945 -26.127 1.00 88.38 404 GLY A N 1
ATOM 3138 C CA . GLY A 1 404 ? -2.442 6.748 -27.335 1.00 88.38 404 GLY A CA 1
ATOM 3139 C C . GLY A 1 404 ? -1.229 7.677 -27.393 1.00 88.38 404 GLY A C 1
ATOM 3140 O O . GLY A 1 404 ? -0.386 7.742 -26.493 1.00 88.38 404 GLY A O 1
ATOM 3141 N N . LYS A 1 405 ? -1.147 8.420 -28.503 1.00 83.75 405 LYS A N 1
ATOM 3142 C CA . LYS A 1 405 ? -0.041 9.345 -28.789 1.00 83.75 405 LYS A CA 1
ATOM 3143 C C . LYS A 1 405 ? 0.046 10.439 -27.729 1.00 83.75 405 LYS A C 1
ATOM 3145 O O . LYS A 1 405 ? -0.918 11.165 -27.508 1.00 83.75 405 LYS A O 1
ATOM 3150 N N . GLY A 1 406 ? 1.220 10.582 -27.129 1.00 82.50 406 GLY A N 1
ATOM 3151 C CA . GLY A 1 406 ? 1.478 11.537 -26.053 1.00 82.50 406 GLY A CA 1
ATOM 3152 C C . GLY A 1 406 ? 1.939 10.823 -24.794 1.00 82.50 406 GLY A C 1
ATOM 3153 O O . GLY A 1 406 ? 2.943 11.238 -24.233 1.00 82.50 406 GLY A O 1
ATOM 3154 N N . VAL A 1 407 ? 1.259 9.735 -24.408 1.00 89.56 407 VAL A N 1
ATOM 3155 C CA . VAL A 1 407 ? 1.754 8.801 -23.382 1.00 89.56 407 VAL A CA 1
ATOM 3156 C C . VAL A 1 407 ? 2.713 7.805 -24.023 1.00 89.56 407 VAL A C 1
ATOM 3158 O O . VAL A 1 407 ? 3.850 7.697 -23.579 1.00 89.56 407 VAL A O 1
ATOM 3161 N N . ASN A 1 408 ? 2.267 7.150 -25.100 1.00 91.44 408 ASN A N 1
ATOM 3162 C CA . ASN A 1 408 ? 3.059 6.143 -25.798 1.00 91.44 408 ASN A CA 1
ATOM 3163 C C . ASN A 1 408 ? 3.969 6.800 -26.832 1.00 91.44 408 ASN A C 1
ATOM 3165 O O . ASN A 1 408 ? 3.536 7.680 -27.597 1.00 91.44 408 ASN A O 1
ATOM 3169 N N . THR A 1 409 ? 5.228 6.371 -26.848 1.00 88.44 409 THR A N 1
ATOM 3170 C CA . THR A 1 409 ? 6.261 6.874 -27.757 1.00 88.44 409 THR A CA 1
ATOM 3171 C C . THR A 1 409 ? 6.697 5.778 -28.732 1.00 88.44 409 THR A C 1
ATOM 3173 O O . THR A 1 409 ? 6.307 4.627 -28.588 1.00 88.44 409 THR A O 1
ATOM 3176 N N . PRO A 1 410 ? 7.532 6.082 -29.741 1.00 86.44 410 PRO A N 1
ATOM 3177 C CA . PRO A 1 410 ? 8.164 5.041 -30.554 1.00 86.44 410 PRO A CA 1
ATOM 3178 C C . PRO A 1 410 ? 9.179 4.150 -29.807 1.00 86.44 410 PRO A C 1
ATOM 3180 O O . PRO A 1 410 ? 9.840 3.334 -30.451 1.00 86.44 410 PRO A O 1
ATOM 3183 N N . LYS A 1 411 ? 9.393 4.357 -28.500 1.00 89.25 411 LYS A N 1
ATOM 3184 C CA . LYS A 1 411 ? 10.328 3.600 -27.654 1.00 89.25 411 LYS A CA 1
ATOM 3185 C C . LYS A 1 411 ? 9.545 2.697 -26.687 1.00 89.25 411 LYS A C 1
ATOM 3187 O O . LYS A 1 411 ? 8.466 2.227 -27.029 1.00 89.25 411 LYS A O 1
ATOM 3192 N N . ASP A 1 412 ? 10.136 2.395 -25.535 1.00 89.69 412 ASP A N 1
ATOM 3193 C CA . ASP A 1 412 ? 9.540 1.548 -24.507 1.00 89.69 412 ASP A CA 1
ATOM 3194 C C . ASP A 1 412 ? 9.162 2.401 -23.296 1.00 89.69 412 ASP A C 1
ATOM 3196 O O 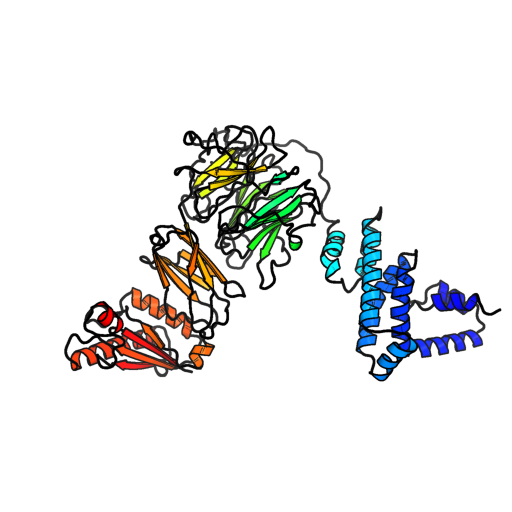. ASP A 1 412 ? 10.004 3.142 -22.777 1.00 89.69 412 ASP A O 1
ATOM 3200 N N . GLU A 1 413 ? 7.936 2.240 -22.802 1.00 92.31 413 GLU A N 1
ATOM 3201 C CA . GLU A 1 413 ? 7.467 2.888 -21.582 1.00 92.31 413 GLU A CA 1
ATOM 3202 C C . GLU A 1 413 ? 7.516 1.920 -20.390 1.00 92.31 413 GLU A C 1
ATOM 3204 O O . GLU A 1 413 ? 6.824 0.898 -20.354 1.00 92.31 413 GLU A O 1
ATOM 3209 N N . TYR A 1 414 ? 8.316 2.264 -19.377 1.00 91.00 414 TYR A N 1
ATOM 3210 C CA . TYR A 1 414 ? 8.504 1.466 -18.165 1.00 91.00 414 TYR A CA 1
ATOM 3211 C C . TYR A 1 414 ? 7.963 2.167 -16.919 1.00 91.00 414 TYR A C 1
ATOM 3213 O O . TYR A 1 414 ? 8.143 3.370 -16.729 1.00 91.00 414 TYR A O 1
ATOM 3221 N N . GLY A 1 415 ? 7.385 1.381 -16.009 1.00 90.31 415 GLY A N 1
ATOM 3222 C CA . GLY A 1 415 ? 7.106 1.814 -14.638 1.00 90.31 415 GLY A CA 1
ATOM 3223 C C . GLY A 1 415 ? 6.071 2.929 -14.556 1.00 90.31 415 GLY A C 1
ATOM 3224 O O . GLY A 1 415 ? 6.245 3.870 -13.789 1.00 90.31 415 GLY A O 1
ATOM 3225 N N . PHE A 1 416 ? 5.021 2.849 -15.375 1.00 93.81 416 PHE A N 1
ATOM 3226 C CA . PHE A 1 416 ? 3.926 3.807 -15.335 1.00 93.81 416 PHE A CA 1
ATOM 3227 C C . PHE A 1 416 ? 3.291 3.834 -13.937 1.00 93.81 416 PHE A C 1
ATOM 3229 O O . PHE A 1 416 ? 2.831 2.806 -13.447 1.00 93.81 416 PHE A O 1
ATOM 3236 N N . CYS A 1 417 ? 3.226 5.001 -13.300 1.00 92.56 417 CYS A N 1
ATOM 3237 C CA . CYS A 1 417 ? 2.546 5.175 -12.022 1.00 92.56 417 CYS A CA 1
ATOM 3238 C C . CYS A 1 417 ? 1.792 6.505 -11.950 1.00 92.56 417 CYS A C 1
ATOM 3240 O O . CYS A 1 417 ? 2.106 7.477 -12.640 1.00 92.56 417 CYS A O 1
ATOM 3242 N N . ILE A 1 418 ? 0.772 6.546 -11.095 1.00 89.94 418 ILE A N 1
ATOM 3243 C CA . ILE A 1 418 ? -0.107 7.704 -10.917 1.00 89.94 418 ILE A CA 1
ATOM 3244 C C . ILE A 1 418 ? -0.227 8.004 -9.411 1.00 89.94 418 ILE A C 1
ATOM 3246 O O . ILE A 1 418 ? -0.474 7.077 -8.635 1.00 89.94 418 ILE A O 1
ATOM 3250 N N . PRO A 1 419 ? -0.079 9.268 -8.969 1.00 82.25 419 PRO A N 1
ATOM 3251 C CA . PRO A 1 419 ? -0.456 9.686 -7.624 1.00 82.25 419 PRO A CA 1
ATOM 3252 C C . PRO A 1 419 ? -1.977 9.566 -7.391 1.00 82.25 419 PRO A C 1
ATOM 3254 O O . PRO A 1 419 ? -2.754 9.450 -8.337 1.00 82.25 419 PRO A O 1
ATOM 3257 N N . PRO A 1 420 ? -2.448 9.674 -6.137 1.00 74.12 420 PRO A N 1
ATOM 3258 C CA . PRO A 1 420 ? -3.878 9.583 -5.804 1.00 74.12 420 PRO A CA 1
ATOM 3259 C C . PRO A 1 420 ? -4.779 10.585 -6.530 1.00 74.12 420 PRO A C 1
ATOM 3261 O O . PRO A 1 420 ? -5.972 10.323 -6.690 1.00 74.12 420 PRO A O 1
ATOM 3264 N N . SER A 1 421 ? -4.215 11.717 -6.970 1.00 72.62 421 SER A N 1
ATOM 3265 C CA . SER A 1 421 ? -4.895 12.719 -7.794 1.00 72.62 421 SER A CA 1
ATOM 3266 C C . SER A 1 421 ? -5.541 12.145 -9.042 1.00 72.62 421 SER A C 1
ATOM 3268 O O . SER A 1 421 ? -6.506 12.713 -9.548 1.00 72.62 421 SER A O 1
ATOM 3270 N N . GLY A 1 422 ? -4.960 11.080 -9.598 1.00 80.44 422 GLY A N 1
ATOM 3271 C CA . GLY A 1 422 ? -5.341 10.559 -10.899 1.00 80.44 422 GLY A CA 1
ATOM 3272 C C . GLY A 1 422 ? -4.913 11.428 -12.087 1.00 80.44 422 GLY A C 1
ATOM 3273 O O . GLY A 1 422 ? -4.980 10.957 -13.213 1.00 80.44 422 GLY A O 1
ATOM 3274 N N . ASN A 1 423 ? -4.489 12.682 -11.885 1.00 83.25 423 ASN A N 1
ATOM 3275 C CA . ASN A 1 423 ? -4.457 13.702 -12.945 1.00 83.25 423 ASN A CA 1
ATOM 3276 C C . ASN A 1 423 ? -3.134 13.822 -13.720 1.00 83.25 423 ASN A C 1
ATOM 3278 O O . ASN A 1 423 ? -3.082 14.488 -14.755 1.00 83.25 423 ASN A O 1
ATOM 3282 N N . VAL A 1 424 ? -2.068 13.201 -13.230 1.00 89.56 424 VAL A N 1
ATOM 3283 C CA . VAL A 1 424 ? -0.743 13.175 -13.855 1.00 89.56 424 VAL A CA 1
ATOM 3284 C C . VAL A 1 424 ? -0.200 11.760 -13.744 1.00 89.56 424 VAL A C 1
ATOM 3286 O O . VAL A 1 424 ? -0.452 11.100 -12.748 1.00 89.56 424 VAL A O 1
ATOM 3289 N N . ALA A 1 425 ? 0.544 11.289 -14.732 1.00 93.75 425 ALA A N 1
ATOM 3290 C CA . ALA A 1 425 ? 1.294 10.045 -14.641 1.00 93.75 425 ALA A CA 1
ATOM 3291 C C . ALA A 1 425 ? 2.793 10.315 -14.706 1.00 93.75 425 ALA A C 1
ATOM 3293 O O . ALA A 1 425 ? 3.225 11.323 -15.273 1.00 93.75 425 ALA A O 1
ATOM 3294 N N . TYR A 1 426 ? 3.561 9.384 -14.158 1.00 95.75 426 TYR A N 1
ATOM 3295 C CA . TYR A 1 426 ? 5.003 9.290 -14.312 1.00 95.75 426 TYR A CA 1
ATOM 3296 C C . TYR A 1 426 ? 5.347 7.973 -14.989 1.00 95.75 426 TYR A C 1
ATOM 3298 O O . TYR A 1 426 ? 4.674 6.972 -14.766 1.00 95.75 426 TYR A O 1
ATOM 3306 N N . LEU A 1 427 ? 6.382 7.981 -15.816 1.00 95.62 427 LEU A N 1
ATOM 3307 C CA . LEU A 1 427 ? 6.916 6.794 -16.478 1.00 95.62 427 LEU A CA 1
ATOM 3308 C C . LEU A 1 427 ? 8.365 7.057 -16.876 1.00 95.62 427 LEU A C 1
ATOM 3310 O O . LEU A 1 427 ? 8.782 8.212 -16.935 1.00 95.62 427 LEU A O 1
ATOM 3314 N N . ALA A 1 428 ? 9.114 6.007 -17.176 1.00 95.44 428 ALA A N 1
ATOM 3315 C CA . ALA A 1 428 ? 10.448 6.118 -17.743 1.00 95.44 428 ALA A CA 1
ATOM 3316 C C . ALA A 1 428 ? 10.440 5.703 -19.214 1.00 95.44 428 ALA A C 1
ATOM 3318 O O . ALA A 1 428 ? 9.871 4.671 -19.566 1.00 95.44 428 ALA A O 1
ATOM 3319 N N . THR A 1 429 ? 11.064 6.505 -20.070 1.00 93.56 429 THR A N 1
ATOM 3320 C CA . THR A 1 429 ? 11.205 6.210 -21.503 1.00 93.56 429 THR A CA 1
ATOM 3321 C C . THR A 1 429 ? 12.458 6.888 -22.049 1.00 93.56 429 THR A C 1
ATOM 3323 O O . THR A 1 429 ? 13.015 7.790 -21.419 1.00 93.56 429 THR A O 1
ATOM 3326 N N . ARG A 1 430 ? 12.918 6.449 -23.223 1.00 89.69 430 ARG A N 1
ATOM 3327 C CA . ARG A 1 430 ? 14.055 7.068 -23.918 1.00 89.69 430 ARG A CA 1
ATOM 3328 C C . ARG A 1 430 ? 13.544 8.170 -24.833 1.00 89.69 430 ARG A C 1
ATOM 3330 O O . ARG A 1 430 ? 12.683 7.918 -25.670 1.00 89.69 430 ARG A O 1
ATOM 3337 N N . ILE A 1 431 ? 14.105 9.371 -24.744 1.00 85.25 431 ILE A N 1
ATOM 3338 C CA . ILE A 1 431 ? 13.753 10.477 -25.644 1.00 85.25 431 ILE A CA 1
ATOM 3339 C C . ILE A 1 431 ? 14.991 10.905 -26.422 1.00 85.25 431 ILE A C 1
ATOM 3341 O O . ILE A 1 431 ? 16.040 11.182 -25.844 1.00 85.25 431 ILE A O 1
ATOM 3345 N N . ASP A 1 432 ? 14.862 10.986 -27.747 1.00 81.38 432 ASP A N 1
ATOM 3346 C CA . ASP A 1 432 ? 15.955 11.432 -28.608 1.00 81.38 432 ASP A CA 1
ATOM 3347 C C . ASP A 1 432 ? 16.428 12.838 -28.180 1.00 81.38 432 ASP A C 1
ATOM 3349 O O . ASP A 1 432 ? 15.641 13.782 -28.090 1.00 81.38 432 ASP A O 1
ATOM 3353 N N . GLY A 1 433 ? 17.729 12.977 -27.914 1.00 79.75 433 GLY A N 1
ATOM 3354 C CA . GLY A 1 433 ? 18.335 14.224 -27.432 1.00 79.75 433 GLY A CA 1
ATOM 3355 C C . GLY A 1 433 ? 18.376 14.388 -25.907 1.00 79.75 433 GLY A C 1
ATOM 3356 O O . GLY A 1 433 ? 18.929 15.388 -25.447 1.00 79.75 433 GLY A O 1
ATOM 3357 N N . LEU A 1 434 ? 17.838 13.434 -25.140 1.00 83.62 434 LEU A N 1
ATOM 3358 C CA . LEU A 1 434 ? 18.086 13.290 -23.700 1.00 83.62 434 LEU A CA 1
ATOM 3359 C C . LEU A 1 434 ? 19.135 12.189 -23.434 1.00 83.62 434 LEU A C 1
ATOM 3361 O O . LEU A 1 434 ? 20.036 12.000 -24.258 1.00 83.62 434 LEU A O 1
ATOM 3365 N N . HIS A 1 435 ? 19.070 11.528 -22.274 1.00 80.25 435 HIS A N 1
ATOM 3366 C CA . HIS A 1 435 ? 20.043 10.528 -21.835 1.00 80.25 435 HIS A CA 1
ATOM 3367 C C . HIS A 1 435 ? 19.512 9.106 -22.096 1.00 80.25 435 HIS A C 1
ATOM 3369 O O . HIS A 1 435 ? 18.949 8.868 -23.165 1.00 80.25 435 HIS A O 1
ATOM 3375 N N . ASP A 1 436 ? 19.769 8.138 -21.204 1.00 87.19 436 ASP A N 1
ATOM 3376 C CA . ASP A 1 436 ? 19.270 6.764 -21.362 1.00 87.19 436 ASP A CA 1
ATOM 3377 C C . ASP A 1 436 ? 17.765 6.689 -21.033 1.00 87.19 436 ASP A C 1
ATOM 3379 O O . ASP A 1 436 ? 16.951 7.233 -21.779 1.00 87.19 436 ASP A O 1
ATOM 3383 N N . LEU A 1 437 ? 17.359 6.027 -19.944 1.00 92.44 437 LEU A N 1
ATOM 3384 C CA . LEU A 1 437 ? 15.992 6.165 -19.445 1.00 92.44 437 LEU A CA 1
ATOM 3385 C C . LEU A 1 437 ? 15.892 7.432 -18.603 1.00 92.44 437 LEU A C 1
ATOM 3387 O O . LEU A 1 437 ? 16.682 7.641 -17.688 1.00 92.44 437 LEU A O 1
ATOM 3391 N N . ASP A 1 438 ? 14.893 8.247 -18.910 1.00 94.50 438 ASP A N 1
ATOM 3392 C CA . ASP A 1 438 ? 14.569 9.465 -18.182 1.00 94.50 438 ASP A CA 1
ATOM 3393 C C . ASP A 1 438 ? 13.172 9.321 -17.572 1.00 94.50 438 ASP A C 1
ATOM 3395 O O . ASP A 1 438 ? 12.234 8.880 -18.245 1.00 94.50 438 ASP A O 1
ATOM 3399 N N . ILE A 1 439 ? 12.993 9.759 -16.321 1.00 96.31 439 ILE A N 1
ATOM 3400 C CA . ILE A 1 439 ? 11.661 9.863 -15.722 1.00 96.31 439 ILE A CA 1
ATOM 3401 C C . ILE A 1 439 ? 10.951 11.080 -16.311 1.00 96.31 439 ILE A C 1
ATOM 3403 O O . ILE A 1 439 ? 11.393 12.232 -16.211 1.00 96.31 439 ILE A O 1
ATOM 3407 N N . MET A 1 440 ? 9.802 10.803 -16.908 1.00 95.19 440 MET A N 1
ATOM 3408 C CA . MET A 1 440 ? 8.916 11.749 -17.558 1.00 95.19 440 MET A CA 1
ATOM 3409 C C . MET A 1 440 ? 7.620 11.871 -16.762 1.00 95.19 440 MET A C 1
ATOM 3411 O O . MET A 1 440 ? 7.226 10.962 -16.031 1.00 95.19 440 MET A O 1
ATOM 3415 N N . ARG A 1 441 ? 6.928 12.997 -16.929 1.00 94.19 441 ARG A N 1
ATOM 3416 C CA . ARG A 1 441 ? 5.559 13.193 -16.449 1.00 94.19 441 ARG A CA 1
ATOM 3417 C C . ARG A 1 441 ? 4.624 13.564 -17.591 1.00 94.19 441 ARG A C 1
ATOM 3419 O O . ARG A 1 441 ? 5.050 14.205 -18.551 1.00 94.19 441 ARG A O 1
ATOM 3426 N N . ILE A 1 442 ? 3.344 13.247 -17.449 1.00 92.31 442 ILE A N 1
ATOM 3427 C CA . ILE A 1 442 ? 2.311 13.639 -18.412 1.00 92.31 442 ILE A CA 1
ATOM 3428 C C . ILE A 1 442 ? 0.964 13.888 -17.723 1.00 92.31 442 ILE A C 1
ATOM 3430 O O . ILE A 1 442 ? 0.522 13.050 -16.938 1.00 92.31 442 ILE A O 1
ATOM 3434 N N . PRO A 1 443 ? 0.278 15.013 -18.000 1.00 90.69 443 PRO A N 1
ATOM 3435 C CA . PRO A 1 443 ? -1.115 15.188 -17.605 1.00 90.69 443 PRO A CA 1
ATOM 3436 C C . PRO A 1 443 ? -2.012 14.140 -18.273 1.00 90.69 443 PRO A C 1
ATOM 3438 O O . PRO A 1 443 ? -1.940 13.940 -19.486 1.00 90.69 443 PRO A O 1
ATOM 3441 N N . LEU A 1 444 ? -2.881 13.502 -17.493 1.00 88.38 444 LEU A N 1
ATOM 3442 C CA . LEU A 1 444 ? -3.844 12.531 -18.003 1.00 88.38 444 LEU A CA 1
ATOM 3443 C C . LEU A 1 444 ? -5.181 13.204 -18.305 1.00 88.38 444 LEU A C 1
ATOM 3445 O O . LEU A 1 444 ? -5.707 13.969 -17.495 1.00 88.38 444 LEU A O 1
ATOM 3449 N N . ASP A 1 445 ? -5.767 12.880 -19.454 1.00 86.75 445 ASP A N 1
ATOM 3450 C CA . ASP A 1 445 ? -7.143 13.259 -19.765 1.00 86.75 445 ASP A CA 1
ATOM 3451 C C . ASP A 1 445 ? -8.148 12.393 -18.988 1.00 86.75 445 ASP A C 1
ATOM 3453 O O . ASP A 1 445 ? -7.823 11.279 -18.584 1.00 86.75 445 ASP A O 1
ATOM 3457 N N . SER A 1 446 ? -9.383 12.869 -18.817 1.00 85.12 446 SER A N 1
ATOM 3458 C CA . SER A 1 446 ? -10.391 12.221 -17.964 1.00 85.12 446 SER A CA 1
ATOM 3459 C C . SER A 1 446 ? -10.694 10.759 -18.307 1.00 85.12 446 SER A C 1
ATOM 3461 O O . SER A 1 446 ? -11.034 10.000 -17.406 1.00 85.12 446 SER A O 1
ATOM 3463 N N . ALA A 1 447 ? -10.562 10.334 -19.566 1.00 85.62 447 ALA A N 1
ATOM 3464 C CA . ALA A 1 447 ? -10.775 8.937 -19.943 1.00 85.62 447 ALA A CA 1
ATOM 3465 C C . ALA A 1 447 ? -9.564 8.052 -19.598 1.00 85.62 447 ALA A C 1
ATOM 3467 O O . ALA A 1 447 ? -9.729 6.861 -19.336 1.00 85.62 447 ALA A O 1
ATOM 3468 N N . ALA A 1 448 ? -8.359 8.624 -19.536 1.00 88.81 448 ALA A N 1
ATOM 3469 C CA . ALA A 1 448 ? -7.161 7.937 -19.060 1.00 88.81 448 ALA A CA 1
ATOM 3470 C C . ALA A 1 448 ? -7.094 7.860 -17.528 1.00 88.81 448 ALA A C 1
ATOM 3472 O O . ALA A 1 448 ? -6.403 6.989 -17.017 1.00 88.81 448 ALA A O 1
ATOM 3473 N N . GLN A 1 449 ? -7.794 8.736 -16.801 1.00 91.00 449 GLN A N 1
ATOM 3474 C CA . GLN A 1 449 ? -7.729 8.793 -15.337 1.00 91.00 449 GLN A CA 1
ATOM 3475 C C . GLN A 1 449 ? -8.422 7.590 -14.667 1.00 91.00 449 GLN A C 1
ATOM 3477 O O . GLN A 1 449 ? -9.373 7.025 -15.225 1.00 91.00 449 GLN A O 1
ATOM 3482 N N . PRO A 1 450 ? -7.957 7.179 -13.476 1.00 90.69 450 PRO A N 1
ATOM 3483 C CA . PRO A 1 450 ? -8.679 6.255 -12.606 1.00 90.69 450 PRO A CA 1
ATOM 3484 C C . PRO A 1 450 ? -9.802 6.971 -11.830 1.00 90.69 450 PRO A C 1
ATOM 3486 O O . PRO A 1 450 ? -9.938 8.194 -11.902 1.00 90.69 450 PRO A O 1
ATOM 3489 N N . ASP A 1 451 ? -10.573 6.228 -11.028 1.00 87.44 451 ASP A N 1
ATOM 3490 C CA . ASP A 1 451 ? -11.528 6.846 -10.100 1.00 87.44 451 ASP A CA 1
ATOM 3491 C C . ASP A 1 451 ? -10.762 7.673 -9.053 1.00 87.44 451 ASP A C 1
ATOM 3493 O O . ASP A 1 451 ? -9.944 7.131 -8.301 1.00 87.44 451 ASP A O 1
ATOM 3497 N N . ALA A 1 452 ? -11.056 8.974 -8.959 1.00 83.94 452 ALA A N 1
ATOM 3498 C CA . ALA A 1 452 ? -10.405 9.872 -8.005 1.00 83.94 452 ALA A CA 1
ATOM 3499 C C . ALA A 1 452 ? -10.569 9.381 -6.556 1.00 83.94 452 ALA A C 1
ATOM 3501 O O . ALA A 1 452 ? -11.670 9.012 -6.128 1.00 83.94 452 ALA A O 1
ATOM 3502 N N . GLN A 1 453 ? -9.479 9.421 -5.785 1.00 85.50 453 GLN A N 1
ATOM 3503 C CA . GLN A 1 453 ? -9.445 8.955 -4.398 1.00 85.50 453 GLN A CA 1
ATOM 3504 C C . GLN A 1 453 ? -9.143 10.098 -3.422 1.00 85.50 453 GLN A C 1
ATOM 3506 O O . GLN A 1 453 ? -8.510 11.096 -3.761 1.00 85.50 453 GLN A O 1
ATOM 3511 N N . VAL A 1 454 ? -9.582 9.929 -2.176 1.00 85.81 454 VAL A N 1
ATOM 3512 C CA . VAL A 1 454 ? -9.107 10.690 -1.017 1.00 85.81 454 VAL A CA 1
ATOM 3513 C C . VAL A 1 454 ? -8.399 9.729 -0.085 1.00 85.81 454 VAL A C 1
ATOM 3515 O O . VAL A 1 454 ? -8.960 8.701 0.289 1.00 85.81 454 VAL A O 1
ATOM 3518 N N . ILE A 1 455 ? -7.182 10.073 0.309 1.00 83.75 455 ILE A N 1
ATOM 3519 C CA . ILE A 1 455 ? -6.425 9.379 1.338 1.00 83.75 455 ILE A CA 1
ATOM 3520 C C . ILE A 1 455 ? -6.713 10.036 2.673 1.00 83.75 455 ILE A C 1
ATOM 3522 O O . ILE A 1 455 ? -6.363 11.191 2.900 1.00 83.75 455 ILE A O 1
ATOM 3526 N N . ILE A 1 456 ? -7.306 9.268 3.573 1.00 86.56 456 ILE A N 1
ATOM 3527 C CA . ILE A 1 456 ? -7.423 9.617 4.977 1.00 86.56 456 ILE A CA 1
ATOM 3528 C C . ILE A 1 456 ? -6.178 9.089 5.675 1.00 86.56 456 ILE A C 1
ATOM 3530 O O . ILE A 1 456 ? -5.890 7.893 5.623 1.00 86.56 456 ILE A O 1
ATOM 3534 N N . THR A 1 457 ? -5.428 9.969 6.321 1.00 85.06 457 THR A N 1
ATOM 3535 C CA . THR A 1 457 ? -4.317 9.600 7.202 1.00 85.06 457 THR A CA 1
ATOM 3536 C C . THR A 1 457 ? -4.670 9.965 8.632 1.00 85.06 457 THR A C 1
ATOM 3538 O O . THR A 1 457 ? -5.459 10.875 8.862 1.00 85.06 457 THR A O 1
ATOM 3541 N N . GLY A 1 458 ? -4.083 9.281 9.603 1.00 86.12 458 GLY A N 1
ATOM 3542 C CA . GLY A 1 458 ? -4.265 9.647 10.996 1.00 86.12 458 GLY A CA 1
ATOM 3543 C C . GLY A 1 458 ? -3.267 8.980 11.915 1.00 86.12 458 GLY A C 1
ATOM 3544 O O . GLY A 1 458 ? -2.397 8.224 11.486 1.00 86.12 458 GLY A O 1
ATOM 3545 N N . THR A 1 459 ? -3.363 9.301 13.200 1.00 85.62 459 THR A N 1
ATOM 3546 C CA . THR A 1 459 ? -2.581 8.644 14.251 1.00 85.62 459 THR A CA 1
ATOM 3547 C C . THR A 1 459 ? -3.525 8.150 15.328 1.00 85.62 459 THR A C 1
ATOM 3549 O O . THR A 1 459 ? -4.341 8.915 15.840 1.00 85.62 459 THR A O 1
ATOM 3552 N N . LEU A 1 460 ? -3.411 6.869 15.646 1.00 84.31 460 LEU A N 1
ATOM 3553 C CA . LEU A 1 460 ? -4.109 6.215 16.731 1.00 84.31 460 LEU A CA 1
ATOM 3554 C C . LEU A 1 460 ? -3.384 6.515 18.043 1.00 84.31 460 LEU A C 1
ATOM 3556 O O . LEU A 1 460 ? -2.205 6.182 18.202 1.00 84.31 460 LEU A O 1
ATOM 3560 N N . MET A 1 461 ? -4.091 7.164 18.963 1.00 80.88 461 MET A N 1
ATOM 3561 C CA . MET A 1 461 ? -3.580 7.544 20.278 1.00 80.88 461 MET A CA 1
ATOM 3562 C C . MET A 1 461 ? -4.575 7.152 21.369 1.00 80.88 461 MET A C 1
ATOM 3564 O O . MET A 1 461 ? -5.783 7.187 21.136 1.00 80.88 461 MET A O 1
ATOM 3568 N N . ASP A 1 462 ? -4.061 6.809 22.547 1.00 76.00 462 ASP A N 1
ATOM 3569 C CA . ASP A 1 462 ? -4.864 6.701 23.765 1.00 76.00 462 ASP A CA 1
ATOM 3570 C C . ASP A 1 462 ? -5.299 8.086 24.286 1.00 76.00 462 ASP A C 1
ATOM 3572 O O . ASP A 1 462 ? -4.894 9.128 23.755 1.00 76.00 462 ASP A O 1
ATOM 3576 N N . GLY A 1 463 ? -6.144 8.111 25.317 1.00 70.00 463 GLY A N 1
ATOM 3577 C CA . GLY A 1 463 ? -6.628 9.337 25.956 1.00 70.00 463 GLY A CA 1
ATOM 3578 C C . GLY A 1 463 ? -5.520 10.213 26.557 1.00 70.00 463 GLY A C 1
ATOM 3579 O O . GLY A 1 463 ? -5.712 11.421 26.698 1.00 70.00 463 GLY A O 1
ATOM 3580 N N . SER A 1 464 ? -4.344 9.648 26.849 1.00 73.19 464 SER A N 1
ATOM 3581 C CA . SER A 1 464 ? -3.148 10.392 27.277 1.00 73.19 464 SER A CA 1
ATOM 3582 C C . SER A 1 464 ? -2.352 11.030 26.126 1.00 73.19 464 SER A C 1
ATOM 3584 O O . SER A 1 464 ? -1.437 11.821 26.368 1.00 73.19 464 SER A O 1
ATOM 3586 N N . GLY A 1 465 ? -2.689 10.709 24.871 1.00 76.88 465 GLY A N 1
ATOM 3587 C CA . GLY A 1 465 ? -1.970 11.151 23.675 1.00 76.88 465 GLY A CA 1
ATOM 3588 C C . GLY A 1 465 ? -0.778 10.263 23.299 1.00 76.88 465 GLY A C 1
ATOM 3589 O O . GLY A 1 465 ? 0.008 10.626 22.420 1.00 76.88 465 GLY A O 1
ATOM 3590 N N . LYS A 1 466 ? -0.619 9.099 23.937 1.00 82.81 466 LYS A N 1
ATOM 3591 C CA . LYS A 1 466 ? 0.405 8.115 23.576 1.00 82.81 466 LYS A CA 1
ATOM 3592 C C . LYS A 1 466 ? -0.069 7.307 22.372 1.00 82.81 466 LYS A C 1
ATOM 3594 O O . LYS A 1 466 ? -1.215 6.877 22.303 1.00 82.81 466 LYS A O 1
ATOM 3599 N N . THR A 1 467 ? 0.828 7.073 21.420 1.00 84.50 467 THR A N 1
ATOM 3600 C CA . THR A 1 467 ? 0.516 6.304 20.213 1.00 84.50 467 THR A CA 1
ATOM 3601 C C . THR A 1 467 ? 0.310 4.817 20.508 1.00 84.50 467 THR A C 1
ATOM 3603 O O . THR A 1 467 ? 0.980 4.237 21.367 1.00 84.50 467 THR A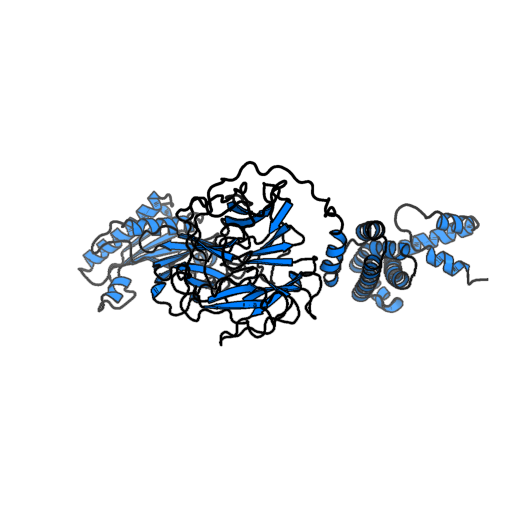 O 1
ATOM 3606 N N . MET A 1 468 ? -0.625 4.202 19.783 1.00 82.12 468 MET A N 1
ATOM 3607 C CA . MET A 1 468 ? -1.065 2.818 19.991 1.00 82.12 468 MET A CA 1
ATOM 3608 C C . MET A 1 468 ? -1.120 2.053 18.670 1.00 82.12 468 MET A C 1
ATOM 3610 O O . MET A 1 468 ? -1.399 2.646 17.635 1.00 82.12 468 MET A O 1
ATOM 3614 N N . SER A 1 469 ? -0.911 0.736 18.709 1.00 84.25 469 SER A N 1
ATOM 3615 C CA . SER A 1 469 ? -1.172 -0.149 17.569 1.00 84.25 469 SER A CA 1
ATOM 3616 C C . SER A 1 469 ? -2.566 -0.780 17.656 1.00 84.25 469 SER A C 1
ATOM 3618 O O . SER A 1 469 ? -2.983 -1.183 18.738 1.00 84.25 469 SER A O 1
ATOM 3620 N N . GLY A 1 470 ? -3.243 -0.935 16.523 1.00 86.81 470 GLY A N 1
ATOM 3621 C CA . GLY A 1 470 ? -4.519 -1.624 16.358 1.00 86.81 470 GLY A CA 1
ATOM 3622 C C . GLY A 1 470 ? -4.901 -1.737 14.881 1.00 86.81 470 GLY A C 1
ATOM 3623 O O . GLY A 1 470 ? -4.047 -1.665 13.993 1.00 86.81 470 GLY A O 1
ATOM 3624 N N . GLU A 1 471 ? -6.192 -1.877 14.617 1.00 88.25 471 GLU A N 1
ATOM 3625 C CA . GLU A 1 471 ? -6.784 -1.890 13.281 1.00 88.25 471 GLU A CA 1
ATOM 3626 C C . GLU A 1 471 ? -7.807 -0.761 13.143 1.00 88.25 471 GLU A C 1
ATOM 3628 O O . GLU A 1 471 ? -8.498 -0.416 14.095 1.00 88.25 471 GLU A O 1
ATOM 3633 N N . ILE A 1 472 ? -7.923 -0.189 11.950 1.00 88.75 472 ILE A N 1
ATOM 3634 C CA . ILE A 1 472 ? -8.953 0.770 11.566 1.00 88.75 472 ILE A CA 1
ATOM 3635 C C . ILE A 1 472 ? -9.941 0.052 10.657 1.00 88.75 472 ILE A C 1
ATOM 3637 O O . ILE A 1 472 ? -9.576 -0.413 9.577 1.00 88.75 472 ILE A O 1
ATOM 3641 N N . ILE A 1 473 ? -11.193 -0.023 11.087 1.00 89.62 473 ILE A 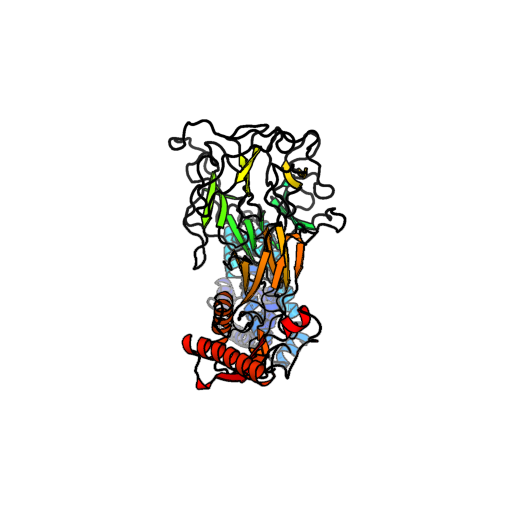N 1
ATOM 3642 C CA . ILE A 1 473 ? -12.299 -0.539 10.288 1.00 89.62 473 ILE A CA 1
ATOM 3643 C C . ILE A 1 473 ? -12.940 0.631 9.557 1.00 89.62 473 ILE A C 1
ATOM 3645 O O . ILE A 1 473 ? -13.297 1.627 10.182 1.00 89.62 473 ILE A O 1
ATOM 3649 N N . VAL A 1 474 ? -13.094 0.500 8.243 1.00 91.00 474 VAL A N 1
ATOM 3650 C CA . VAL A 1 474 ? -13.765 1.468 7.374 1.00 91.00 474 VAL A CA 1
ATOM 3651 C C . VAL A 1 474 ? -15.020 0.811 6.820 1.00 91.00 474 VAL A C 1
ATOM 3653 O O . VAL A 1 474 ? -14.956 -0.242 6.186 1.00 91.00 474 VAL A O 1
ATOM 3656 N N . GLU A 1 475 ? -16.164 1.437 7.046 1.00 92.38 475 GLU A N 1
ATOM 3657 C CA . GLU A 1 475 ? -17.481 0.992 6.606 1.00 92.38 475 GLU A CA 1
ATOM 3658 C C . GLU A 1 475 ? -18.100 2.022 5.666 1.00 92.38 475 GLU A C 1
ATOM 3660 O O . GLU A 1 475 ? -17.960 3.230 5.865 1.00 92.38 475 GLU A O 1
ATOM 3665 N N . ASP A 1 476 ? -18.862 1.550 4.688 1.00 91.69 476 ASP A N 1
ATOM 3666 C CA . ASP A 1 476 ? -19.763 2.408 3.927 1.00 91.69 476 ASP A CA 1
ATOM 3667 C C . ASP A 1 476 ? -20.838 3.010 4.853 1.00 91.69 476 ASP A C 1
ATOM 3669 O O . ASP A 1 476 ? -21.431 2.317 5.690 1.00 91.69 476 ASP A O 1
ATOM 3673 N N . ALA A 1 477 ? -21.074 4.320 4.747 1.00 89.56 477 ALA A N 1
ATOM 3674 C CA . ALA A 1 477 ? -21.905 5.028 5.713 1.00 89.56 477 ALA A CA 1
ATOM 3675 C C . ALA A 1 477 ? -23.380 4.623 5.658 1.00 89.56 477 ALA A C 1
ATOM 3677 O O . ALA A 1 477 ? -24.040 4.674 6.700 1.00 89.56 477 ALA A O 1
ATOM 3678 N N . ASP A 1 478 ? -23.871 4.199 4.496 1.00 86.44 478 ASP A N 1
ATOM 3679 C CA . ASP A 1 478 ? -25.277 3.869 4.285 1.00 86.44 478 ASP A CA 1
ATOM 3680 C C . ASP A 1 478 ? -25.526 2.375 4.523 1.00 86.44 478 ASP A C 1
ATOM 3682 O O . ASP A 1 478 ? -26.326 1.999 5.380 1.00 86.44 478 ASP A O 1
ATOM 3686 N N . SER A 1 479 ? -24.788 1.511 3.823 1.00 87.81 479 SER A N 1
ATOM 3687 C CA . SER A 1 479 ? -24.949 0.053 3.882 1.00 87.81 479 SER A CA 1
ATOM 3688 C C . SER A 1 479 ? -24.327 -0.598 5.118 1.00 87.81 479 SER A C 1
ATOM 3690 O O . SER A 1 479 ? -24.643 -1.751 5.414 1.00 87.81 479 SER A O 1
ATOM 3692 N N . LYS A 1 480 ? -23.436 0.107 5.833 1.00 84.25 480 LYS A N 1
ATOM 3693 C CA . LYS A 1 480 ? -22.661 -0.403 6.984 1.00 84.25 480 LYS A CA 1
ATOM 3694 C C . LYS A 1 480 ? -21.747 -1.586 6.656 1.00 84.25 480 LYS A C 1
ATOM 3696 O O . LYS A 1 480 ? -21.218 -2.230 7.560 1.00 84.25 480 LYS A O 1
ATOM 3701 N N . LYS A 1 481 ? -21.545 -1.897 5.373 1.00 88.00 481 LYS A N 1
ATOM 3702 C CA . LYS A 1 481 ? -20.624 -2.951 4.950 1.00 88.00 481 LYS A CA 1
ATOM 3703 C C . LYS A 1 481 ? -19.192 -2.490 5.216 1.00 88.00 481 LYS A C 1
ATOM 3705 O O . LYS A 1 481 ? -18.817 -1.399 4.790 1.00 88.00 481 LYS A O 1
ATOM 3710 N N . VAL A 1 482 ? -18.389 -3.332 5.868 1.00 89.19 482 VAL A N 1
ATOM 3711 C CA . VAL A 1 482 ? -16.939 -3.118 5.972 1.00 89.19 482 VAL A CA 1
ATOM 3712 C C . VAL A 1 482 ? -16.355 -3.128 4.563 1.00 89.19 482 VAL A C 1
ATOM 3714 O O . VAL A 1 482 ? -16.476 -4.118 3.839 1.00 89.19 482 VAL A O 1
ATOM 3717 N N . VAL A 1 483 ? -15.761 -2.006 4.170 1.00 87.75 483 VAL A N 1
ATOM 3718 C CA . VAL A 1 483 ? -15.103 -1.840 2.872 1.00 87.75 483 VAL A CA 1
ATOM 3719 C C . VAL A 1 483 ? -13.600 -2.059 2.976 1.00 87.75 483 VAL A C 1
ATOM 3721 O O . VAL A 1 483 ? -13.006 -2.544 2.019 1.00 87.75 483 VAL A O 1
ATOM 3724 N N . GLN A 1 484 ? -12.982 -1.719 4.115 1.00 86.06 484 GLN A N 1
ATOM 3725 C CA . GLN A 1 484 ? -11.549 -1.913 4.359 1.00 86.06 484 GLN A CA 1
ATOM 3726 C C . GLN A 1 484 ? -11.266 -2.156 5.847 1.00 86.06 484 GLN A C 1
ATOM 3728 O O . GLN A 1 484 ? -11.932 -1.595 6.716 1.00 86.06 484 GLN A O 1
ATOM 3733 N N . THR A 1 485 ? -10.216 -2.931 6.118 1.00 86.81 485 THR A N 1
ATOM 3734 C CA . THR A 1 485 ? -9.583 -3.070 7.435 1.00 86.81 485 THR A CA 1
ATOM 3735 C C . THR A 1 485 ? -8.108 -2.728 7.277 1.00 86.81 485 THR A C 1
ATOM 3737 O O . THR A 1 485 ? -7.431 -3.299 6.423 1.00 86.81 485 THR A O 1
ATOM 3740 N N . VAL A 1 486 ? -7.613 -1.770 8.060 1.00 84.19 486 VAL A N 1
ATOM 3741 C CA . VAL A 1 486 ? -6.258 -1.222 7.921 1.00 84.19 486 VAL A CA 1
ATOM 3742 C C . VAL A 1 486 ? -5.497 -1.348 9.227 1.00 84.19 486 VAL A C 1
ATOM 3744 O O . VAL A 1 486 ? -5.888 -0.769 10.233 1.00 84.19 486 VAL A O 1
ATOM 3747 N N . ALA A 1 487 ? -4.374 -2.058 9.213 1.00 83.44 487 ALA A N 1
ATOM 3748 C CA . ALA A 1 487 ? -3.489 -2.114 10.368 1.00 83.44 487 ALA A CA 1
ATOM 3749 C C . ALA A 1 487 ? -2.801 -0.757 10.584 1.00 83.44 487 ALA A C 1
ATOM 3751 O O . ALA A 1 487 ? -2.289 -0.136 9.648 1.00 83.44 487 ALA A O 1
ATOM 3752 N N . THR A 1 488 ? -2.750 -0.294 11.829 1.00 85.00 488 THR A N 1
ATOM 3753 C CA . THR A 1 488 ? -1.923 0.862 12.182 1.00 85.00 488 THR A CA 1
ATOM 3754 C C . THR A 1 488 ? -0.461 0.449 12.298 1.00 85.00 488 THR A C 1
ATOM 3756 O O . THR A 1 488 ? -0.139 -0.668 12.707 1.00 85.00 488 THR A O 1
ATOM 3759 N N . ARG A 1 489 ? 0.438 1.396 12.066 1.00 81.50 489 ARG A N 1
ATOM 3760 C CA . ARG A 1 489 ? 1.861 1.250 12.360 1.00 81.50 489 ARG A CA 1
ATOM 3761 C C . ARG A 1 489 ? 2.128 1.112 13.865 1.00 81.50 489 ARG A C 1
ATOM 3763 O O . ARG A 1 489 ? 1.314 1.556 14.673 1.00 81.50 489 ARG A O 1
ATOM 3770 N N . PRO A 1 490 ? 3.318 0.625 14.265 1.00 79.12 490 PRO A N 1
ATOM 3771 C CA . PRO A 1 490 ? 3.727 0.619 15.672 1.00 79.12 490 PRO A CA 1
ATOM 3772 C C . PRO A 1 490 ? 3.791 2.012 16.326 1.00 79.12 490 PRO A C 1
ATOM 3774 O O . PRO A 1 490 ? 3.697 2.119 17.542 1.00 79.12 490 PRO A O 1
ATOM 3777 N N . ASP A 1 491 ? 3.950 3.081 15.535 1.00 81.50 491 ASP A N 1
ATOM 3778 C CA . ASP A 1 491 ? 3.862 4.479 15.985 1.00 81.50 491 ASP A CA 1
ATOM 3779 C C . ASP A 1 491 ? 2.425 5.039 15.909 1.00 81.50 491 ASP A C 1
ATOM 3781 O O . ASP A 1 491 ? 2.229 6.250 15.977 1.00 81.50 491 ASP A O 1
ATOM 3785 N N . GLY A 1 492 ? 1.427 4.169 15.741 1.00 83.06 492 GLY A N 1
ATOM 3786 C CA . GLY A 1 492 ? -0.004 4.461 15.668 1.00 83.06 492 GLY A CA 1
ATOM 3787 C C . GLY A 1 492 ? -0.482 5.123 14.384 1.00 83.06 492 GLY A C 1
ATOM 3788 O O . GLY A 1 492 ? -1.684 5.283 14.186 1.00 83.06 492 GLY A O 1
ATOM 3789 N N . LYS A 1 493 ? 0.415 5.492 13.471 1.00 84.56 493 LYS A N 1
ATOM 3790 C CA . LYS A 1 493 ? 0.025 6.102 12.198 1.00 84.56 493 LYS A CA 1
ATOM 3791 C C . LYS A 1 493 ? -0.711 5.106 11.304 1.00 84.56 493 LYS A C 1
ATOM 3793 O O . LYS A 1 493 ? -0.319 3.947 11.208 1.00 84.56 493 LYS A O 1
ATOM 3798 N N . TYR A 1 494 ? -1.736 5.562 10.602 1.00 84.88 494 TYR A N 1
ATOM 3799 C CA . TYR A 1 494 ? -2.475 4.766 9.624 1.00 84.88 494 TYR A CA 1
ATOM 3800 C C . TYR A 1 494 ? -2.863 5.616 8.418 1.00 84.88 494 TYR A C 1
ATOM 3802 O O . TYR A 1 494 ? -2.896 6.846 8.498 1.00 84.88 494 TYR A O 1
ATOM 3810 N N . SER A 1 495 ? -3.182 4.960 7.301 1.00 83.56 495 SER A N 1
ATOM 3811 C CA . SER A 1 495 ? -3.856 5.626 6.192 1.00 83.56 495 SER A CA 1
ATOM 3812 C C . SER A 1 495 ? -4.681 4.678 5.322 1.00 83.56 495 SER A C 1
ATOM 3814 O O . SER A 1 495 ? -4.262 3.562 5.022 1.00 83.56 495 SER A O 1
ATOM 3816 N N . PHE A 1 496 ? -5.836 5.137 4.846 1.00 84.00 496 PHE A N 1
ATOM 3817 C CA . PHE A 1 496 ? -6.713 4.405 3.925 1.00 84.00 496 PHE A CA 1
ATOM 3818 C C . PHE A 1 496 ? -7.233 5.329 2.806 1.00 84.00 496 PHE A C 1
ATOM 3820 O O . PHE A 1 496 ? -7.271 6.540 2.994 1.00 84.00 496 PHE A O 1
ATOM 3827 N N . SER A 1 497 ? -7.584 4.795 1.629 1.00 83.38 497 SER A N 1
ATOM 3828 C CA . SER A 1 497 ? -8.183 5.582 0.535 1.00 83.38 497 SER A CA 1
ATOM 3829 C C . SER A 1 497 ? -9.633 5.219 0.369 1.00 83.38 497 SER A C 1
ATOM 3831 O O . SER A 1 497 ? -10.007 4.058 0.504 1.00 83.38 497 SER A O 1
ATOM 3833 N N . VAL A 1 498 ? -10.432 6.205 0.006 1.00 87.69 498 VAL A N 1
ATOM 3834 C CA . VAL A 1 498 ? -11.809 6.004 -0.419 1.00 87.69 498 VAL A CA 1
ATOM 3835 C C . VAL A 1 498 ? -12.076 6.805 -1.678 1.00 87.69 498 VAL A C 1
ATOM 3837 O O . VAL A 1 498 ? -11.431 7.827 -1.919 1.00 87.69 498 VAL A O 1
ATOM 3840 N N . SER A 1 499 ? -13.048 6.355 -2.469 1.00 88.56 499 SER A N 1
ATOM 3841 C CA . SER A 1 499 ? -13.510 7.116 -3.627 1.00 88.56 499 SER A CA 1
ATOM 3842 C C . SER A 1 499 ? -13.891 8.535 -3.208 1.00 88.56 499 SER A C 1
ATOM 3844 O O . SER A 1 499 ? -14.450 8.746 -2.129 1.00 88.56 499 SER A O 1
ATOM 3846 N N . LYS A 1 500 ? -13.632 9.515 -4.077 1.00 87.94 500 LYS A N 1
ATOM 3847 C CA . LYS A 1 500 ? -13.952 10.927 -3.837 1.00 87.94 500 LYS A CA 1
ATOM 3848 C C . LYS A 1 500 ? -15.428 11.176 -3.523 1.00 87.94 500 LYS A C 1
ATOM 3850 O O . LYS A 1 500 ? -15.753 12.174 -2.896 1.00 87.94 500 LYS A O 1
ATOM 3855 N N . THR A 1 501 ? -16.317 10.282 -3.941 1.00 90.25 501 THR A N 1
ATOM 3856 C CA . THR A 1 501 ? -17.760 10.378 -3.690 1.00 90.25 501 THR A CA 1
ATOM 3857 C C . THR A 1 501 ? -18.225 9.523 -2.512 1.00 90.25 501 THR A C 1
ATOM 3859 O O . THR A 1 501 ? -19.422 9.471 -2.238 1.00 90.25 501 THR A O 1
ATOM 3862 N N . ALA A 1 502 ? -17.316 8.813 -1.838 1.00 92.06 502 ALA A N 1
ATOM 3863 C CA . ALA A 1 502 ? -17.666 7.910 -0.754 1.00 92.06 502 ALA A CA 1
ATOM 3864 C C . ALA A 1 502 ? -18.081 8.675 0.506 1.00 92.06 502 ALA A C 1
ATOM 3866 O O . ALA A 1 502 ? -17.448 9.653 0.912 1.00 92.06 502 ALA A O 1
ATOM 3867 N N . LYS A 1 503 ? -19.112 8.156 1.168 1.00 94.81 503 LYS A N 1
ATOM 3868 C CA . LYS A 1 503 ? -19.460 8.503 2.542 1.00 94.81 503 LYS A CA 1
ATOM 3869 C C . LYS A 1 503 ? -19.157 7.291 3.396 1.00 94.81 503 LYS A C 1
ATOM 3871 O O . LYS A 1 503 ? -19.678 6.212 3.131 1.00 94.81 503 LYS A O 1
ATOM 3876 N N . ILE A 1 504 ? -18.312 7.455 4.400 1.00 93.94 504 ILE A N 1
ATOM 3877 C CA . ILE A 1 504 ? -17.840 6.346 5.224 1.00 93.94 504 ILE A CA 1
ATOM 3878 C C . ILE A 1 504 ? -17.991 6.644 6.708 1.00 93.94 504 ILE A C 1
ATOM 3880 O O . ILE A 1 504 ? -18.037 7.796 7.135 1.00 93.94 504 ILE A O 1
ATOM 3884 N N . ASN A 1 505 ? -18.026 5.577 7.493 1.00 90.88 505 ASN A N 1
ATOM 3885 C CA . ASN A 1 505 ? -17.735 5.613 8.914 1.00 90.88 505 ASN A CA 1
ATOM 3886 C C . ASN A 1 505 ? -16.462 4.813 9.158 1.00 90.88 505 ASN A C 1
ATOM 3888 O O . ASN A 1 505 ? -16.314 3.729 8.604 1.00 90.88 505 ASN A O 1
ATOM 3892 N N . TYR A 1 506 ? -15.561 5.298 10.001 1.00 90.81 506 TYR A N 1
ATOM 3893 C CA . TYR A 1 506 ? -14.401 4.508 10.397 1.00 90.81 506 TYR A CA 1
ATOM 3894 C C . TYR A 1 506 ? -14.100 4.638 11.884 1.00 90.81 506 TYR A C 1
ATOM 3896 O O . TYR A 1 506 ? -14.474 5.616 12.533 1.00 90.81 506 TYR A O 1
ATOM 3904 N N . TYR A 1 507 ? -13.478 3.606 12.439 1.00 87.06 507 TYR A N 1
ATOM 3905 C CA . TYR A 1 507 ? -13.196 3.487 13.866 1.00 87.06 507 TYR A CA 1
ATOM 3906 C C . TYR A 1 507 ? -12.041 2.517 14.103 1.00 87.06 507 TYR A C 1
ATOM 3908 O O . TYR A 1 507 ? -11.730 1.700 13.239 1.00 87.06 507 TYR A O 1
ATOM 3916 N N . ALA A 1 508 ? -11.406 2.600 15.271 1.00 87.38 508 ALA A N 1
ATOM 3917 C CA . ALA A 1 508 ? -10.342 1.673 15.637 1.00 87.38 508 ALA A CA 1
ATOM 3918 C C . ALA A 1 508 ? -10.875 0.457 16.409 1.00 87.38 508 ALA A C 1
ATOM 3920 O O . ALA A 1 508 ? -11.853 0.559 17.146 1.00 87.38 508 ALA A O 1
ATOM 3921 N N . THR A 1 509 ? -10.189 -0.671 16.288 1.00 84.69 509 THR A N 1
ATOM 3922 C CA . THR A 1 509 ? -10.403 -1.894 17.066 1.00 84.69 509 THR A CA 1
ATOM 3923 C C . THR A 1 509 ? -9.057 -2.569 17.343 1.00 84.69 509 THR A C 1
ATOM 3925 O O . THR A 1 509 ? -8.049 -2.242 16.715 1.00 84.69 509 THR A O 1
ATOM 3928 N N . GLY A 1 510 ? -9.009 -3.476 18.313 1.00 79.88 510 GLY A N 1
ATOM 3929 C CA . GLY A 1 510 ? -7.805 -4.226 18.661 1.00 79.88 510 GLY A CA 1
ATOM 3930 C C . GLY A 1 510 ? -7.771 -4.638 20.126 1.00 79.88 510 GLY A C 1
ATOM 3931 O O . GLY A 1 510 ? -8.583 -4.187 20.938 1.00 79.88 510 GLY A O 1
ATOM 3932 N N . ASP A 1 511 ? -6.796 -5.478 20.470 1.00 70.31 511 ASP A N 1
ATOM 3933 C CA . ASP A 1 511 ? -6.610 -5.958 21.835 1.00 70.31 511 ASP A CA 1
ATOM 3934 C C . ASP A 1 511 ? -6.382 -4.771 22.778 1.00 70.31 511 ASP A C 1
ATOM 3936 O O . ASP A 1 511 ? -5.357 -4.092 22.721 1.00 70.31 511 ASP A O 1
ATOM 3940 N N . SER A 1 512 ? -7.324 -4.546 23.696 1.00 74.12 512 SER A N 1
ATOM 3941 C CA . SER A 1 512 ? -7.319 -3.436 24.663 1.00 74.12 512 SER A CA 1
ATOM 3942 C C . SER A 1 512 ? -7.751 -2.059 24.139 1.00 74.12 512 SER A C 1
ATOM 3944 O O . SER A 1 512 ? -7.504 -1.061 24.825 1.00 74.12 512 SER A O 1
ATOM 3946 N N . LEU A 1 513 ? -8.404 -1.970 22.977 1.00 77.62 513 LEU A N 1
ATOM 3947 C CA . LEU A 1 513 ? -8.924 -0.710 22.434 1.00 77.62 513 LEU A CA 1
ATOM 3948 C C . LEU A 1 513 ? -10.454 -0.676 22.477 1.00 77.62 513 LEU A C 1
ATOM 3950 O O . LEU A 1 513 ? -11.109 -1.630 22.072 1.00 77.62 513 LEU A O 1
ATOM 3954 N N . ILE A 1 514 ? -11.022 0.450 22.914 1.00 73.88 514 ILE A N 1
ATOM 3955 C CA . ILE A 1 514 ? -12.462 0.705 22.858 1.00 73.88 514 ILE A CA 1
ATOM 3956 C C . ILE A 1 514 ? -12.675 1.975 22.049 1.00 73.88 514 ILE A C 1
ATOM 3958 O O . ILE A 1 514 ? -12.377 3.090 22.491 1.00 73.88 514 ILE A O 1
ATOM 3962 N N . SER A 1 515 ? -13.220 1.820 20.843 1.00 71.69 515 SER A N 1
ATOM 3963 C CA . SER A 1 515 ? -13.672 2.984 20.092 1.00 71.69 515 SER A CA 1
ATOM 3964 C C . SER A 1 515 ? -15.008 3.461 20.650 1.00 71.69 515 SER A C 1
ATOM 3966 O O . SER A 1 515 ? -16.025 2.764 20.595 1.00 71.69 515 SER A O 1
ATOM 3968 N N . THR A 1 516 ? -15.004 4.675 21.192 1.00 65.69 516 THR A N 1
ATOM 3969 C CA . THR A 1 516 ? -16.185 5.310 21.785 1.00 65.69 516 THR A CA 1
ATOM 3970 C C . THR A 1 516 ? -17.137 5.877 20.733 1.00 65.69 516 THR A C 1
ATOM 3972 O O . THR A 1 516 ? -18.305 6.108 21.034 1.00 65.69 516 THR A O 1
ATOM 3975 N N . LYS A 1 517 ? -16.668 6.088 19.494 1.00 71.62 517 LYS A N 1
ATOM 3976 C CA . LYS A 1 517 ? -17.457 6.662 18.402 1.00 71.62 517 LYS A CA 1
ATOM 3977 C C . LYS A 1 517 ? -16.867 6.313 17.033 1.00 71.62 517 LYS A C 1
ATOM 3979 O O . LYS A 1 517 ? -15.652 6.310 16.856 1.00 71.62 517 LYS A O 1
ATOM 3984 N N . LYS A 1 518 ? -17.746 6.130 16.044 1.00 81.50 518 LYS A N 1
ATOM 3985 C CA . LYS A 1 518 ? -17.381 6.107 14.622 1.00 81.50 518 LYS A CA 1
ATOM 3986 C C . LYS A 1 518 ? -17.210 7.524 14.067 1.00 81.50 518 LYS A C 1
ATOM 3988 O O . LYS A 1 518 ? -18.080 8.381 14.249 1.00 81.50 518 LYS A O 1
ATOM 3993 N N . THR A 1 519 ? -16.122 7.763 13.350 1.00 84.75 519 THR A N 1
ATOM 3994 C CA . THR A 1 519 ? -15.901 9.019 12.631 1.00 84.75 519 THR A CA 1
ATOM 3995 C C . THR A 1 519 ? -16.579 8.945 11.272 1.00 84.75 519 THR A C 1
ATOM 3997 O O . THR A 1 519 ? -16.223 8.104 10.449 1.00 84.75 519 THR A O 1
ATOM 4000 N N . PHE A 1 520 ? -17.553 9.827 11.041 1.00 87.94 520 PHE A N 1
ATOM 4001 C CA . PHE A 1 520 ? -18.176 9.995 9.732 1.00 87.94 520 PHE A CA 1
ATOM 4002 C C . PHE A 1 520 ? -17.308 10.893 8.853 1.00 87.94 520 PHE A C 1
ATOM 4004 O O . PHE A 1 520 ? -16.891 11.967 9.288 1.00 87.94 520 PHE A O 1
ATOM 4011 N N . VAL A 1 521 ? -17.091 10.473 7.611 1.00 90.00 521 VAL A N 1
ATOM 4012 C CA . VAL A 1 521 ? -16.386 11.241 6.588 1.00 90.00 521 VAL A CA 1
ATOM 4013 C C . VAL A 1 521 ? -17.205 11.248 5.301 1.00 90.00 521 VAL A C 1
ATOM 4015 O O . VAL A 1 521 ? -17.560 10.197 4.772 1.00 90.00 521 VAL A O 1
ATOM 4018 N N . ASP A 1 522 ? -17.458 12.448 4.777 1.00 92.50 522 ASP A N 1
ATOM 4019 C CA . ASP A 1 522 ? -17.914 12.661 3.404 1.00 92.50 522 ASP A CA 1
ATOM 4020 C C . ASP A 1 522 ? -16.712 13.087 2.555 1.00 92.50 522 ASP A C 1
ATOM 4022 O O . ASP A 1 522 ? -16.263 14.239 2.611 1.00 92.50 522 ASP A O 1
ATOM 4026 N N . ALA A 1 523 ? -16.167 12.142 1.784 1.00 90.00 523 ALA A N 1
ATOM 4027 C CA . ALA A 1 523 ? -14.940 12.339 1.018 1.00 90.00 523 ALA A CA 1
ATOM 4028 C C . ALA A 1 523 ? -15.067 13.458 -0.034 1.00 90.00 523 ALA A C 1
ATOM 4030 O O . ALA A 1 523 ? -14.060 14.066 -0.420 1.00 90.00 523 ALA A O 1
ATOM 4031 N N . SER A 1 524 ? -16.297 13.781 -0.451 1.00 90.19 524 SER A N 1
ATOM 4032 C CA . SER A 1 524 ? -16.561 14.804 -1.467 1.00 90.19 524 SER A CA 1
ATOM 4033 C C . SER A 1 524 ? -16.270 16.223 -0.977 1.00 90.19 524 SER A C 1
ATOM 4035 O O . SER A 1 524 ? -16.054 17.128 -1.782 1.00 90.19 524 SER A O 1
ATOM 4037 N N . THR A 1 525 ? -16.201 16.414 0.343 1.00 89.56 525 THR A N 1
ATOM 4038 C CA . THR A 1 525 ? -15.965 17.717 0.979 1.00 89.56 525 THR A CA 1
ATOM 4039 C C . THR A 1 525 ? -14.496 18.144 0.988 1.00 89.56 525 THR A C 1
ATOM 4041 O O . THR A 1 525 ? -14.202 19.339 1.084 1.00 89.56 525 THR A O 1
ATOM 4044 N N . TYR A 1 526 ? -13.553 17.206 0.859 1.00 84.50 526 TYR A N 1
ATOM 4045 C CA . TYR A 1 526 ? -12.132 17.545 0.855 1.00 84.50 526 TYR A CA 1
ATOM 4046 C C . TYR A 1 526 ? -11.737 18.174 -0.476 1.00 84.50 526 TYR A C 1
ATOM 4048 O O . TYR A 1 526 ? -12.036 17.648 -1.543 1.00 84.50 526 TYR A O 1
ATOM 4056 N N . LYS A 1 527 ? -11.001 19.283 -0.439 1.00 76.31 527 LYS A N 1
ATOM 4057 C CA . LYS A 1 527 ? -10.413 19.872 -1.654 1.00 76.31 527 LYS A CA 1
ATOM 4058 C C . LYS A 1 527 ? -9.110 19.180 -2.049 1.00 76.31 527 LYS A C 1
ATOM 4060 O O . LYS A 1 527 ? -8.849 19.013 -3.233 1.00 76.31 527 LYS A O 1
ATOM 4065 N N . ASN A 1 528 ? -8.339 18.749 -1.053 1.00 70.94 528 ASN A N 1
ATOM 4066 C CA . ASN A 1 528 ? -7.081 18.036 -1.240 1.00 70.94 528 ASN A CA 1
ATOM 4067 C C . ASN A 1 528 ? -7.320 16.524 -1.348 1.00 70.94 528 ASN A C 1
ATOM 4069 O O . ASN A 1 528 ? -8.346 16.002 -0.904 1.00 70.94 528 ASN A O 1
ATOM 4073 N N . GLU A 1 529 ? -6.352 15.828 -1.932 1.00 74.75 529 GLU A N 1
ATOM 4074 C CA . GLU A 1 529 ? -6.349 14.365 -2.070 1.00 74.75 529 GLU A CA 1
ATOM 4075 C C . GLU A 1 529 ? -5.921 13.654 -0.792 1.00 74.75 529 GLU A C 1
ATOM 4077 O O . GLU A 1 529 ? -6.234 12.485 -0.614 1.00 74.75 529 GLU A O 1
ATOM 4082 N N . VAL A 1 530 ? -5.230 14.356 0.106 1.00 74.88 530 VAL A N 1
ATOM 4083 C CA . VAL A 1 530 ? -4.843 13.848 1.420 1.00 74.88 530 VAL A CA 1
ATOM 4084 C C . VAL A 1 530 ? -5.563 14.666 2.484 1.00 74.88 530 VAL A C 1
ATOM 4086 O O . VAL A 1 530 ? -5.450 15.894 2.518 1.00 74.88 530 VAL A O 1
ATOM 4089 N N . ALA A 1 531 ? -6.299 13.974 3.345 1.00 77.69 531 ALA A N 1
ATOM 4090 C CA . ALA A 1 531 ? -6.920 14.513 4.541 1.00 77.69 531 ALA A CA 1
ATOM 4091 C C . ALA A 1 531 ? -6.238 13.911 5.773 1.00 77.69 531 ALA A C 1
ATOM 4093 O O . ALA A 1 531 ? -6.022 12.699 5.849 1.00 77.69 531 ALA A O 1
ATOM 4094 N N . GLU A 1 532 ? -5.873 14.759 6.729 1.00 77.44 532 GLU A N 1
ATOM 4095 C CA . GLU A 1 532 ? -5.339 14.318 8.016 1.00 77.44 532 GLU A CA 1
ATOM 4096 C C . GLU A 1 532 ? -6.450 14.355 9.061 1.00 77.44 532 GLU A C 1
ATOM 4098 O O . GLU A 1 532 ? -7.020 15.406 9.344 1.00 77.44 532 GLU A O 1
ATOM 4103 N N . GLU A 1 533 ? -6.729 13.202 9.652 1.00 75.38 533 GLU A N 1
ATOM 4104 C CA . GLU A 1 533 ? -7.742 13.011 10.673 1.00 75.38 533 GLU A CA 1
ATOM 4105 C C . GLU A 1 533 ? -7.102 12.520 11.974 1.00 75.38 533 GLU A C 1
ATOM 4107 O O . GLU A 1 533 ? -6.136 11.752 11.994 1.00 75.38 533 GLU A O 1
ATOM 4112 N N . LYS A 1 534 ? -7.653 12.955 13.106 1.00 65.69 534 LYS A N 1
ATOM 4113 C CA . LYS A 1 534 ? -7.247 12.459 14.424 1.00 65.69 534 LYS A CA 1
ATOM 4114 C C . LYS A 1 534 ? -8.370 11.619 14.993 1.00 65.69 534 LYS A C 1
ATOM 4116 O O . LYS A 1 534 ? -9.457 12.126 15.252 1.00 65.69 534 LYS A O 1
ATOM 4121 N N . VAL A 1 535 ? -8.082 10.344 15.230 1.00 66.12 535 VAL A N 1
ATOM 4122 C CA . VAL A 1 535 ? -9.008 9.451 15.924 1.00 66.12 535 VAL A CA 1
ATOM 4123 C C . VAL A 1 535 ? -8.494 9.265 17.338 1.00 66.12 535 VAL A C 1
ATOM 4125 O O . VAL A 1 535 ? -7.540 8.526 17.573 1.00 66.12 535 VAL A O 1
ATOM 4128 N N . ALA A 1 536 ? -9.123 9.980 18.267 1.00 60.38 536 ALA A N 1
ATOM 4129 C CA . ALA A 1 536 ? -8.959 9.726 19.687 1.00 60.38 536 ALA A CA 1
ATOM 4130 C C . ALA A 1 536 ? -9.770 8.481 20.061 1.00 60.38 536 ALA A C 1
ATOM 4132 O O . ALA A 1 536 ? -10.936 8.357 19.679 1.00 60.38 536 ALA A O 1
ATOM 4133 N N . ILE A 1 537 ? -9.152 7.570 20.805 1.00 69.44 537 ILE A N 1
ATOM 4134 C CA . ILE A 1 537 ? -9.810 6.382 21.348 1.00 69.44 537 ILE A CA 1
ATOM 4135 C C . ILE A 1 537 ? -9.571 6.288 22.848 1.00 69.44 537 ILE A C 1
ATOM 4137 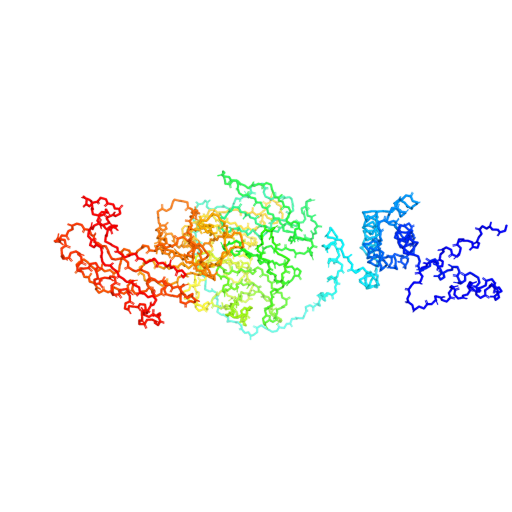O O . ILE A 1 537 ? -8.712 6.979 23.389 1.00 69.44 537 ILE A O 1
ATOM 4141 N N . VAL A 1 538 ? -10.322 5.409 23.508 1.00 62.59 538 VAL A N 1
ATOM 4142 C CA . VAL A 1 538 ? -10.081 5.068 24.907 1.00 62.59 538 VAL A CA 1
ATOM 4143 C C . VAL A 1 538 ? -9.480 3.672 24.963 1.00 62.59 538 VAL A C 1
ATOM 4145 O O . VAL A 1 538 ? -9.976 2.735 24.336 1.00 62.59 538 VAL A O 1
ATOM 4148 N N . THR A 1 539 ? -8.390 3.517 25.704 1.00 70.06 539 THR A N 1
ATOM 4149 C CA . THR A 1 539 ? -7.831 2.188 25.966 1.00 70.06 539 THR A CA 1
ATOM 4150 C C . THR A 1 539 ? -8.571 1.510 27.107 1.00 70.06 539 THR A C 1
ATOM 4152 O O . THR A 1 539 ? -9.118 2.151 27.999 1.00 70.06 539 THR A O 1
ATOM 4155 N N . VAL A 1 540 ? -8.519 0.184 27.147 1.00 68.56 540 VAL A N 1
ATOM 4156 C CA . VAL A 1 540 ? -9.072 -0.609 28.253 1.00 68.56 540 VAL A CA 1
ATOM 4157 C C . VAL A 1 540 ? -8.457 -0.204 29.590 1.00 68.56 540 VAL A C 1
ATOM 4159 O O . VAL A 1 540 ? -9.163 -0.134 30.588 1.00 68.56 540 VAL A O 1
ATOM 4162 N N . LYS A 1 541 ? -7.166 0.145 29.620 1.00 68.19 541 LYS A N 1
ATOM 4163 C CA . LYS A 1 541 ? -6.499 0.621 30.838 1.00 68.19 541 LYS A CA 1
ATOM 4164 C C . LYS A 1 541 ? -7.076 1.950 31.337 1.00 68.19 541 LYS A C 1
ATOM 4166 O O . LYS A 1 541 ? -7.275 2.103 32.536 1.00 68.19 541 LYS A O 1
ATOM 4171 N N . GLU A 1 542 ? -7.341 2.893 30.438 1.00 67.12 542 GLU A N 1
ATOM 4172 C CA . GLU A 1 542 ? -7.990 4.164 30.783 1.00 67.12 542 GLU A CA 1
ATOM 4173 C C . GLU A 1 542 ? -9.443 3.940 31.210 1.00 67.12 542 GLU A C 1
ATOM 4175 O O . GLU A 1 542 ? -9.885 4.514 32.204 1.00 67.12 542 GLU A O 1
ATOM 4180 N N . ALA A 1 543 ? -10.150 3.028 30.536 1.00 66.81 543 ALA A N 1
ATOM 4181 C CA . ALA A 1 543 ? -11.506 2.636 30.902 1.00 66.81 543 ALA A CA 1
ATOM 4182 C C . ALA A 1 543 ? -11.610 2.051 32.314 1.00 66.81 543 ALA A C 1
ATOM 4184 O O . ALA A 1 543 ? -12.571 2.341 33.028 1.00 66.81 543 ALA A O 1
ATOM 4185 N N . GLU A 1 544 ? -10.600 1.300 32.759 1.00 66.25 544 GLU A N 1
ATOM 4186 C CA . GLU A 1 544 ? -10.521 0.824 34.143 1.00 66.25 544 GLU A CA 1
ATOM 4187 C C . GLU A 1 544 ? -10.302 1.952 35.166 1.00 66.25 544 GLU A C 1
ATOM 4189 O O . GLU A 1 544 ? -10.763 1.827 36.301 1.00 66.25 544 GLU A O 1
ATOM 4194 N N . GLN A 1 545 ? -9.587 3.019 34.797 1.00 65.19 545 GLN A N 1
ATOM 4195 C CA . GLN A 1 545 ? -9.145 4.069 35.724 1.00 65.19 545 GLN A CA 1
ATOM 4196 C C . GLN A 1 545 ? -10.144 5.225 35.861 1.00 65.19 545 GLN A C 1
ATOM 4198 O O . GLN A 1 545 ? -10.317 5.739 36.963 1.00 65.19 545 GLN A O 1
ATOM 4203 N N . GLU A 1 546 ? -10.820 5.609 34.776 1.00 62.91 546 GLU A N 1
ATOM 4204 C CA . GLU A 1 546 ? -11.518 6.903 34.676 1.00 62.91 546 GLU A CA 1
ATOM 4205 C C . GLU A 1 546 ? -13.055 6.805 34.623 1.00 62.91 546 GLU A C 1
ATOM 4207 O O . GLU A 1 546 ? -13.723 7.804 34.371 1.00 62.91 546 GLU A O 1
ATOM 4212 N N . HIS A 1 547 ? -13.654 5.626 34.841 1.00 66.06 547 HIS A N 1
ATOM 4213 C CA . HIS A 1 547 ? -15.099 5.415 34.628 1.00 66.06 547 HIS A CA 1
ATOM 4214 C C . HIS A 1 547 ? -15.546 5.902 33.239 1.00 66.06 547 HIS A C 1
ATOM 4216 O O . HIS A 1 547 ? -16.370 6.812 33.112 1.00 66.06 547 HIS A O 1
ATOM 4222 N N . THR A 1 548 ? -14.981 5.314 32.181 1.00 68.44 548 THR A N 1
ATOM 4223 C CA . THR A 1 548 ? -15.263 5.752 30.809 1.00 68.44 548 THR A CA 1
ATOM 4224 C C . THR A 1 548 ? -16.748 5.661 30.485 1.00 68.44 548 THR A C 1
ATOM 4226 O O . THR A 1 548 ? -17.359 4.599 30.603 1.00 68.44 548 THR A O 1
ATOM 4229 N N . SER A 1 549 ? -17.297 6.792 30.039 1.00 71.56 549 SER A N 1
ATOM 4230 C CA . SER A 1 549 ? -18.655 6.921 29.520 1.00 71.56 549 SER A CA 1
ATOM 4231 C C . SER A 1 549 ? -18.627 6.898 27.994 1.00 71.56 549 SER A C 1
ATOM 4233 O O . SER A 1 549 ? -17.919 7.685 27.366 1.00 71.56 549 SER A O 1
ATOM 4235 N N . ILE A 1 550 ? -19.396 5.995 27.398 1.00 72.75 550 ILE A N 1
ATOM 4236 C CA . ILE A 1 550 ? -19.654 5.904 25.964 1.00 72.75 550 ILE A CA 1
ATOM 4237 C C . ILE A 1 550 ? -21.043 6.499 25.724 1.00 72.75 550 ILE A C 1
ATOM 4239 O O . ILE A 1 550 ? -22.047 5.949 26.176 1.00 72.75 550 ILE A O 1
ATOM 4243 N N . GLU A 1 551 ? -21.111 7.632 25.030 1.00 72.38 551 GLU A N 1
ATOM 4244 C CA . GLU A 1 551 ? -22.375 8.302 24.709 1.00 72.38 551 GLU A CA 1
ATOM 4245 C C . GLU A 1 551 ? -22.945 7.803 23.377 1.00 72.38 551 GLU A C 1
ATOM 4247 O O . GLU A 1 551 ? -22.270 7.822 22.348 1.00 72.38 551 GLU A O 1
ATOM 4252 N N . LEU A 1 552 ? -24.211 7.383 23.380 1.00 69.88 552 LEU A N 1
ATOM 4253 C CA . LEU A 1 552 ? -24.882 6.763 22.240 1.00 69.88 552 LEU A CA 1
ATOM 4254 C C . LEU A 1 552 ? -26.248 7.421 22.005 1.00 69.88 552 LEU A C 1
ATOM 4256 O O . LEU A 1 552 ? -27.209 7.181 22.732 1.00 69.88 552 LEU A O 1
ATOM 4260 N N . SER A 1 553 ? -26.365 8.257 20.972 1.00 62.91 553 SER A N 1
ATOM 4261 C CA . SER A 1 553 ? -27.577 9.069 20.744 1.00 62.91 553 SER A CA 1
ATOM 4262 C C . SER A 1 553 ? -28.585 8.500 19.735 1.00 62.91 553 SER A C 1
ATOM 4264 O O . SER A 1 553 ? -29.670 9.052 19.583 1.00 62.91 553 SER A O 1
ATOM 4266 N N . LEU A 1 554 ? -28.272 7.417 19.012 1.00 63.16 554 LEU A N 1
ATOM 4267 C CA . LEU A 1 554 ? -28.927 7.133 17.720 1.00 63.16 554 LEU A CA 1
ATOM 4268 C C . LEU A 1 554 ? -29.691 5.802 17.624 1.00 63.16 554 LEU A C 1
ATOM 4270 O O . LEU A 1 554 ? -29.962 5.337 16.526 1.00 63.16 554 LEU A O 1
ATOM 4274 N N . PHE A 1 555 ? -30.066 5.163 18.731 1.00 68.69 555 PHE A N 1
ATOM 4275 C CA . PHE A 1 555 ? -30.627 3.799 18.668 1.00 68.69 555 PHE A CA 1
ATOM 4276 C C . PHE A 1 555 ? -32.151 3.709 18.653 1.00 68.69 555 PHE A C 1
ATOM 4278 O O . PHE A 1 555 ? -32.688 2.607 18.555 1.00 68.69 555 PHE A O 1
ATOM 4285 N N . PHE A 1 556 ? -32.851 4.839 18.754 1.00 78.94 556 PHE A N 1
ATOM 4286 C CA . PHE A 1 556 ? -34.298 4.871 18.950 1.00 78.94 556 PHE A CA 1
ATOM 4287 C C . PHE A 1 556 ? -34.960 5.923 18.063 1.00 78.94 556 PHE A C 1
ATOM 4289 O O . PHE A 1 556 ? -34.453 7.037 17.927 1.00 78.94 556 PHE A O 1
ATOM 4296 N N . ASP A 1 557 ? -36.133 5.596 17.520 1.00 78.12 557 ASP A N 1
ATOM 4297 C CA . ASP A 1 557 ? -36.994 6.589 16.874 1.00 78.12 557 ASP A CA 1
ATOM 4298 C C . ASP A 1 557 ? -37.599 7.557 17.904 1.00 78.12 557 ASP A C 1
ATOM 4300 O O . ASP A 1 557 ? -37.632 7.300 19.117 1.00 78.12 557 ASP A O 1
ATOM 4304 N N . PHE A 1 558 ? -38.127 8.679 17.407 1.00 78.00 558 PHE A N 1
ATOM 4305 C CA . PHE A 1 558 ? -38.865 9.643 18.218 1.00 78.00 558 PHE A CA 1
ATOM 4306 C C . PHE A 1 558 ? -39.968 8.952 19.034 1.00 78.00 558 PHE A C 1
ATOM 4308 O O . PHE A 1 558 ? -40.747 8.169 18.495 1.00 78.00 558 PHE A O 1
A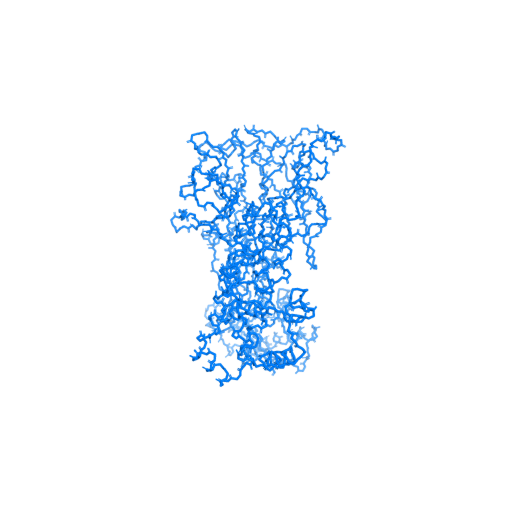TOM 4315 N N . ALA A 1 559 ? -39.999 9.227 20.342 1.00 79.12 559 ALA A N 1
ATOM 4316 C CA . ALA A 1 559 ? -40.925 8.640 21.317 1.00 79.12 559 ALA A CA 1
ATOM 4317 C C . ALA A 1 559 ? -40.960 7.093 21.396 1.00 79.12 559 ALA A C 1
ATOM 4319 O O . ALA A 1 559 ? -41.836 6.542 22.059 1.00 79.12 559 ALA A O 1
ATOM 4320 N N . LYS A 1 560 ? -40.008 6.375 20.781 1.00 85.50 560 LYS A N 1
ATOM 4321 C CA . LYS A 1 560 ? -39.899 4.908 20.870 1.00 85.50 560 LYS A CA 1
ATOM 4322 C C . LYS A 1 560 ? -38.725 4.463 21.738 1.00 85.50 560 LYS A C 1
ATOM 4324 O O . LYS A 1 560 ? -37.771 5.217 21.956 1.00 85.50 560 LYS A O 1
ATOM 4329 N N . TYR A 1 561 ? -38.799 3.222 22.208 1.00 86.75 561 TYR A N 1
ATOM 4330 C CA . TYR A 1 561 ? -37.753 2.539 22.978 1.00 86.75 561 TYR A CA 1
ATOM 4331 C C . TYR A 1 561 ? -37.349 1.185 22.371 1.00 86.75 561 TYR A C 1
ATOM 4333 O O . TYR A 1 561 ? -36.572 0.455 22.978 1.00 86.75 561 TYR A O 1
ATOM 4341 N N . ASP A 1 562 ? -37.833 0.856 21.173 1.00 87.31 562 ASP A N 1
ATOM 4342 C CA . ASP A 1 562 ? -37.351 -0.300 20.420 1.00 87.31 562 ASP A CA 1
ATOM 4343 C C . ASP A 1 562 ? -36.007 0.030 19.768 1.00 87.31 562 ASP A C 1
ATOM 4345 O O . ASP A 1 562 ? -35.875 1.048 19.079 1.00 87.31 562 ASP A O 1
ATOM 4349 N N . LEU A 1 563 ? -35.011 -0.833 19.982 1.00 87.75 563 LEU A N 1
ATOM 4350 C CA . LEU A 1 563 ? -33.700 -0.693 19.354 1.00 87.75 563 LEU A CA 1
ATOM 4351 C C . LEU A 1 563 ? -33.826 -0.857 17.840 1.00 87.75 563 LEU A C 1
ATOM 4353 O O . LEU A 1 563 ? -34.193 -1.929 17.343 1.00 87.75 563 LEU A O 1
ATOM 4357 N N . ARG A 1 564 ? -33.462 0.195 17.109 1.00 86.56 564 ARG A N 1
ATOM 4358 C CA . ARG A 1 564 ? -33.351 0.154 15.653 1.00 86.56 564 ARG A CA 1
ATOM 4359 C C . ARG A 1 564 ? -32.245 -0.815 15.211 1.00 86.56 564 ARG A C 1
ATOM 4361 O O . ARG A 1 564 ? -31.298 -1.046 15.968 1.00 86.56 564 ARG A O 1
ATOM 4368 N N . PRO A 1 565 ? -32.314 -1.365 13.984 1.00 84.69 565 PRO A N 1
ATOM 4369 C CA . PRO A 1 565 ? -31.288 -2.275 13.475 1.00 84.69 565 PRO A CA 1
ATOM 4370 C C . PRO A 1 565 ? -29.867 -1.693 13.503 1.00 84.69 565 PRO A C 1
ATOM 4372 O O . PRO A 1 565 ? -28.936 -2.386 13.901 1.00 84.69 565 PRO A O 1
ATOM 4375 N N . ASP A 1 566 ? -29.701 -0.416 13.149 1.00 77.31 566 ASP A N 1
ATOM 4376 C CA . ASP A 1 566 ? -28.411 0.283 13.204 1.00 77.31 566 ASP A CA 1
ATOM 4377 C C . ASP A 1 566 ? -27.872 0.387 14.637 1.00 77.31 566 ASP A C 1
ATOM 4379 O O . ASP A 1 566 ? -26.678 0.197 14.869 1.00 77.31 566 ASP A O 1
ATOM 4383 N N . GLY A 1 567 ? -28.761 0.607 15.609 1.00 82.38 567 GLY A N 1
ATOM 4384 C CA . GLY A 1 567 ? -28.396 0.620 17.017 1.00 82.38 567 GLY A CA 1
ATOM 4385 C C . GLY A 1 567 ? -28.008 -0.741 17.575 1.00 82.38 567 GLY A C 1
ATOM 4386 O O . GLY A 1 567 ? -27.048 -0.832 18.336 1.00 82.38 567 GLY A O 1
ATOM 4387 N N . LYS A 1 568 ? -28.678 -1.815 17.145 1.00 86.94 568 LYS A N 1
ATOM 4388 C CA . LYS A 1 568 ? -28.272 -3.185 17.496 1.00 86.94 568 LYS A CA 1
ATOM 4389 C C . LYS A 1 568 ? -26.869 -3.504 16.978 1.00 86.94 568 LYS A C 1
ATOM 4391 O O . LYS A 1 568 ? -26.069 -4.053 17.727 1.00 86.94 568 LYS A O 1
ATOM 4396 N N . SER A 1 569 ? -26.546 -3.124 15.740 1.00 83.25 569 SER A N 1
ATOM 4397 C CA . SER A 1 569 ? -25.204 -3.325 15.173 1.00 83.25 569 SER A CA 1
ATOM 4398 C C . SER A 1 569 ? -24.119 -2.580 15.956 1.00 83.25 569 SER A C 1
ATOM 4400 O O . SER A 1 569 ? -23.043 -3.125 16.194 1.00 83.25 569 SER A O 1
ATOM 4402 N N . GLU A 1 570 ? -24.397 -1.354 16.401 1.00 81.69 570 GLU A N 1
ATOM 4403 C CA . GLU A 1 570 ? -23.444 -0.579 17.199 1.00 81.69 570 GLU A CA 1
ATOM 4404 C C . GLU A 1 570 ? -23.266 -1.152 18.614 1.00 81.69 570 GLU A C 1
ATOM 4406 O O . GLU A 1 570 ? -22.143 -1.266 19.102 1.00 81.69 570 GLU A O 1
ATOM 4411 N N . LEU A 1 571 ? -24.352 -1.587 19.259 1.00 87.81 571 LEU A N 1
ATOM 4412 C CA . LEU A 1 571 ? -24.273 -2.282 20.545 1.00 87.81 571 LEU A CA 1
ATOM 4413 C C . LEU A 1 571 ? -23.533 -3.620 20.426 1.00 87.81 571 LEU A C 1
ATOM 4415 O O . LEU A 1 571 ? -22.774 -3.969 21.328 1.00 87.81 571 LEU A O 1
ATOM 4419 N N . GLN A 1 572 ? -23.692 -4.340 19.311 1.00 88.06 572 GLN A N 1
ATOM 4420 C CA . GLN A 1 572 ? -22.941 -5.567 19.038 1.00 88.06 572 GLN A CA 1
ATOM 4421 C C . GLN A 1 572 ? -21.434 -5.305 18.985 1.00 88.06 572 GLN A C 1
ATOM 4423 O O . GLN A 1 572 ? -20.654 -6.089 19.527 1.00 88.06 572 GLN A O 1
ATOM 4428 N N . ARG A 1 573 ? -21.023 -4.201 18.349 1.00 84.88 573 ARG A N 1
ATOM 4429 C CA . ARG A 1 573 ? -19.622 -3.771 18.302 1.00 84.88 573 ARG A CA 1
ATOM 4430 C C . ARG A 1 573 ? -19.092 -3.495 19.708 1.00 84.88 573 ARG A C 1
ATOM 4432 O O . ARG A 1 573 ? -18.081 -4.068 20.092 1.00 84.88 573 ARG A O 1
ATOM 4439 N N . ILE A 1 574 ? -19.810 -2.690 20.492 1.00 84.31 574 ILE A N 1
ATOM 4440 C CA . ILE A 1 574 ? -19.416 -2.371 21.873 1.00 84.31 574 ILE A CA 1
ATOM 4441 C C . ILE A 1 574 ? -19.335 -3.646 22.720 1.00 84.31 574 ILE A C 1
ATOM 4443 O O . ILE A 1 574 ? -18.372 -3.825 23.457 1.00 84.31 574 ILE A O 1
ATOM 4447 N N . TYR A 1 575 ? -20.298 -4.565 22.587 1.00 87.19 575 TYR A N 1
ATOM 4448 C CA . TYR A 1 575 ? -20.249 -5.871 23.246 1.00 87.19 575 TYR A CA 1
ATOM 4449 C C . TYR A 1 575 ? -18.994 -6.659 22.857 1.00 87.19 575 TYR A C 1
ATOM 4451 O O . TYR A 1 575 ? -18.324 -7.201 23.734 1.00 87.19 575 TYR A O 1
ATOM 4459 N N . ALA A 1 576 ? -18.643 -6.708 21.568 1.00 85.38 576 ALA A N 1
ATOM 4460 C CA . ALA A 1 576 ? -17.433 -7.383 21.110 1.00 85.38 576 ALA A CA 1
ATOM 4461 C C . ALA A 1 576 ? -16.159 -6.789 21.733 1.00 85.38 576 ALA A C 1
ATOM 4463 O O . ALA A 1 576 ? -15.282 -7.565 22.114 1.00 85.38 576 ALA A O 1
ATOM 4464 N N . ASP A 1 577 ? -16.112 -5.463 21.900 1.00 79.62 577 ASP A N 1
ATOM 4465 C CA . ASP A 1 577 ? -14.992 -4.748 22.520 1.00 79.62 577 ASP A CA 1
ATOM 4466 C C . ASP A 1 577 ? -14.898 -5.021 24.037 1.00 79.62 577 ASP A C 1
ATOM 4468 O O . ASP A 1 577 ? -13.796 -5.073 24.577 1.00 79.62 577 ASP A O 1
ATOM 4472 N N . ILE A 1 578 ? -16.022 -5.230 24.745 1.00 82.06 578 ILE A N 1
ATOM 4473 C CA . ILE A 1 578 ? -16.025 -5.338 26.221 1.00 82.06 578 ILE A CA 1
ATOM 4474 C C . ILE A 1 578 ? -16.212 -6.755 26.791 1.00 82.06 578 ILE A C 1
ATOM 4476 O O . ILE A 1 578 ? -15.913 -6.979 27.964 1.00 82.06 578 ILE A O 1
ATOM 4480 N N . LYS A 1 579 ? -16.699 -7.730 26.010 1.00 85.44 579 LYS A N 1
ATOM 4481 C CA . LYS A 1 579 ? -17.073 -9.079 26.502 1.00 85.44 579 LYS A CA 1
ATOM 4482 C C . LYS A 1 579 ? -15.928 -9.876 27.136 1.00 85.44 579 LYS A C 1
ATOM 4484 O O . LYS A 1 579 ? -16.182 -10.790 27.912 1.00 85.44 579 LYS A O 1
ATOM 4489 N N . GLY A 1 580 ? -14.679 -9.562 26.787 1.00 83.69 580 GLY A N 1
ATOM 4490 C CA . GLY A 1 580 ? -13.492 -10.205 27.359 1.00 83.69 580 GLY A CA 1
ATOM 4491 C C . GLY A 1 580 ? -13.142 -9.716 28.768 1.00 83.69 580 GLY A C 1
ATOM 4492 O O . GLY A 1 580 ? -12.289 -10.313 29.424 1.00 83.69 580 GLY A O 1
ATOM 4493 N N . TYR A 1 581 ? -13.789 -8.647 29.241 1.00 82.56 581 TYR A N 1
ATOM 4494 C CA . TYR A 1 581 ? -13.485 -7.993 30.509 1.00 82.56 581 TYR A CA 1
ATOM 4495 C C . TYR A 1 581 ? -14.585 -8.243 31.546 1.00 82.56 581 TYR A C 1
ATOM 4497 O O . TYR A 1 581 ? -15.775 -8.213 31.241 1.00 82.56 581 TYR A O 1
ATOM 4505 N N . ASN A 1 582 ? -14.191 -8.444 32.809 1.00 83.88 582 ASN A N 1
ATOM 4506 C CA . ASN A 1 582 ? -15.109 -8.696 33.931 1.00 83.88 582 ASN A CA 1
ATOM 4507 C C . ASN A 1 582 ? -15.717 -7.403 34.518 1.00 83.88 582 ASN A C 1
ATOM 4509 O O . ASN A 1 582 ? -15.817 -7.243 35.739 1.00 83.88 582 ASN A O 1
ATOM 4513 N N . TRP A 1 583 ? -16.069 -6.454 33.661 1.00 87.06 583 TRP A N 1
ATOM 4514 C CA . TRP A 1 583 ? -16.506 -5.126 34.072 1.00 87.06 583 TRP A CA 1
ATOM 4515 C C . TRP A 1 583 ? -17.977 -5.086 34.497 1.00 87.06 583 TRP A C 1
ATOM 4517 O O . TRP A 1 583 ? -18.805 -5.889 34.075 1.00 87.06 583 TRP A O 1
ATOM 4527 N N . ALA A 1 584 ? -18.296 -4.146 35.378 1.00 89.62 584 ALA A N 1
ATOM 4528 C CA . ALA A 1 584 ? -19.643 -3.668 35.624 1.00 89.62 584 ALA A CA 1
ATOM 4529 C C . ALA A 1 584 ? -20.005 -2.566 34.616 1.00 89.62 584 ALA A C 1
ATOM 4531 O O . ALA A 1 584 ? -19.174 -1.728 34.259 1.00 89.62 584 ALA A O 1
ATOM 4532 N N . ILE A 1 585 ? -21.263 -2.558 34.187 1.00 90.44 585 ILE A N 1
ATOM 4533 C CA . ILE A 1 585 ? -21.831 -1.607 33.238 1.00 90.44 585 ILE A CA 1
ATOM 4534 C C . ILE A 1 585 ? -22.948 -0.817 33.933 1.00 90.44 585 ILE A C 1
ATOM 4536 O O . ILE A 1 585 ? -23.817 -1.392 34.591 1.00 90.44 585 ILE A O 1
ATOM 4540 N N . GLU A 1 586 ? -22.954 0.502 33.770 1.00 91.88 586 GLU A N 1
ATOM 4541 C CA . GLU A 1 586 ? -24.067 1.381 34.140 1.00 91.88 586 GLU A CA 1
ATOM 4542 C C . GLU A 1 586 ? -24.636 2.042 32.883 1.00 91.88 586 GLU A C 1
ATOM 4544 O O . GLU A 1 586 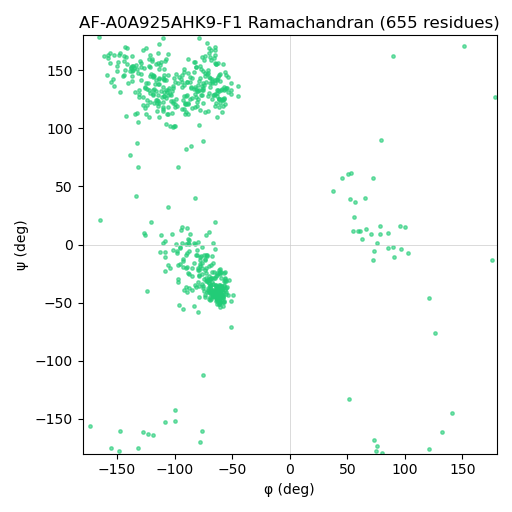? -23.912 2.691 32.131 1.00 91.88 586 GLU A O 1
ATOM 4549 N N . ILE A 1 587 ? -25.939 1.884 32.653 1.00 93.38 587 ILE A N 1
ATOM 4550 C CA . ILE A 1 587 ? -26.633 2.402 31.472 1.00 93.38 587 ILE A CA 1
ATOM 4551 C C . ILE A 1 587 ? -27.564 3.548 31.882 1.00 93.38 587 ILE A C 1
ATOM 4553 O O . ILE A 1 587 ? -28.552 3.341 32.586 1.00 93.38 587 ILE A O 1
ATOM 4557 N N . GLY A 1 588 ? -27.278 4.761 31.419 1.00 93.12 588 GLY A N 1
ATOM 4558 C CA . GLY A 1 588 ? -28.071 5.963 31.682 1.00 93.12 588 GLY A CA 1
ATOM 4559 C C . GLY A 1 588 ? -28.931 6.360 30.486 1.00 93.12 588 GLY A C 1
ATOM 4560 O O . GLY A 1 588 ? -28.401 6.588 29.409 1.00 93.12 588 GLY A O 1
ATOM 4561 N N . GLY A 1 589 ? -30.247 6.481 30.643 1.00 93.12 589 GLY A N 1
ATOM 4562 C CA . GLY A 1 589 ? -31.140 6.988 29.594 1.00 93.12 589 GLY A CA 1
ATOM 4563 C C . GLY A 1 589 ? -31.462 8.472 29.768 1.00 93.12 589 GLY A C 1
ATOM 4564 O O . GLY A 1 589 ? -31.766 8.906 30.879 1.00 93.12 589 GLY A O 1
ATOM 4565 N N . HIS A 1 590 ? -31.490 9.235 28.674 1.00 92.88 590 HIS A N 1
ATOM 4566 C CA . HIS A 1 590 ? -31.767 10.676 28.672 1.00 92.88 590 HIS A CA 1
ATOM 4567 C C . HIS A 1 590 ? -32.736 11.074 27.545 1.00 92.88 590 HIS A C 1
ATOM 4569 O O . HIS A 1 590 ? -32.785 10.443 26.482 1.00 92.88 590 HIS A O 1
ATOM 4575 N N . THR A 1 591 ? -33.514 12.131 27.772 1.00 91.44 591 THR A N 1
ATOM 4576 C CA . THR A 1 591 ? -34.405 12.749 26.776 1.00 91.44 591 THR A CA 1
ATOM 4577 C C . THR A 1 591 ? -34.104 14.240 26.626 1.00 91.44 591 THR A C 1
ATOM 4579 O O . THR A 1 591 ? -33.386 14.830 27.434 1.00 91.44 591 THR A O 1
ATOM 4582 N N . ASP A 1 592 ? -34.680 14.860 25.596 1.00 89.69 592 ASP A N 1
ATOM 4583 C CA . ASP A 1 592 ? -34.817 16.316 25.532 1.00 89.69 592 ASP A CA 1
ATOM 4584 C C . ASP A 1 592 ? -35.982 16.798 26.421 1.00 89.69 592 ASP A C 1
ATOM 4586 O O . ASP A 1 592 ? -36.523 16.028 27.224 1.00 89.69 592 ASP A O 1
ATOM 4590 N N . ASN A 1 593 ? -36.342 18.079 26.298 1.00 91.75 593 ASN A N 1
ATOM 4591 C CA . ASN A 1 593 ? -37.419 18.709 27.060 1.00 91.75 593 ASN A CA 1
ATOM 4592 C C . ASN A 1 593 ? -38.824 18.576 26.438 1.00 91.75 593 ASN A C 1
ATOM 4594 O O . ASN A 1 593 ? -39.751 19.256 26.883 1.00 91.75 593 ASN A O 1
ATOM 4598 N N . VAL A 1 594 ? -39.003 17.763 25.392 1.00 89.88 594 VAL A N 1
ATOM 4599 C CA . VAL A 1 594 ? -40.293 17.630 24.706 1.00 89.88 594 VAL A CA 1
ATOM 4600 C C . VAL A 1 594 ? -41.115 16.535 25.383 1.00 89.88 594 VAL A C 1
ATOM 4602 O O . VAL A 1 594 ? -40.776 15.359 25.306 1.00 89.88 594 VAL A O 1
ATOM 4605 N N . GLY A 1 595 ? -42.215 16.914 26.036 1.00 88.88 595 GLY A N 1
ATOM 4606 C CA . GLY A 1 595 ? -43.106 15.998 26.758 1.00 88.88 595 GLY A CA 1
ATOM 4607 C C . GLY A 1 595 ? -43.235 16.345 28.242 1.00 88.88 595 GLY A C 1
ATOM 4608 O O . GLY A 1 595 ? -42.720 17.358 28.707 1.00 88.88 595 GLY A O 1
ATOM 4609 N N . THR A 1 596 ? -43.961 15.517 28.997 1.00 94.19 596 THR A N 1
ATOM 4610 C CA . THR A 1 596 ? -44.044 15.671 30.458 1.00 94.19 596 THR A CA 1
ATOM 4611 C C . THR A 1 596 ? -42.826 15.043 31.128 1.00 94.19 596 THR A C 1
ATOM 4613 O O . THR A 1 596 ? -42.253 14.079 30.619 1.00 94.19 596 THR A O 1
ATOM 4616 N N . GLU A 1 597 ? -42.451 15.543 32.306 1.00 93.19 597 GLU A N 1
ATOM 4617 C CA . GLU A 1 597 ? -41.327 14.998 33.078 1.00 93.19 597 GLU A CA 1
ATOM 4618 C C . GLU A 1 597 ? -41.485 13.493 33.344 1.00 93.19 597 GLU A C 1
ATOM 4620 O O . GLU A 1 597 ? -40.543 12.727 33.140 1.00 93.19 597 GLU A O 1
ATOM 4625 N N . GLN A 1 598 ? -42.698 13.059 33.701 1.00 94.75 598 GLN A N 1
ATOM 4626 C CA . GLN A 1 598 ? -43.012 11.648 33.914 1.00 94.75 598 GLN A CA 1
ATOM 4627 C C . GLN A 1 598 ? -42.851 10.819 32.631 1.00 94.75 598 GLN A C 1
ATOM 4629 O O . GLN A 1 598 ? -42.178 9.790 32.652 1.00 94.75 598 GLN A O 1
ATOM 4634 N N . SER A 1 599 ? -43.398 11.281 31.499 1.00 93.19 599 SER A N 1
ATOM 4635 C CA . SER A 1 599 ? -43.263 10.582 30.213 1.00 93.19 599 SER A CA 1
ATOM 4636 C C . SER A 1 599 ? -41.797 10.462 29.785 1.00 93.19 599 SER A C 1
ATOM 4638 O O . SER A 1 599 ? -41.372 9.425 29.279 1.00 93.19 599 SER A O 1
ATOM 4640 N N . ASN A 1 600 ? -41.006 11.511 30.006 1.00 93.81 600 ASN A N 1
ATOM 4641 C CA . ASN A 1 600 ? -39.583 11.544 29.681 1.00 93.81 600 ASN A CA 1
ATOM 4642 C C . ASN A 1 600 ? -38.763 10.604 30.576 1.00 93.81 600 ASN A C 1
ATOM 4644 O O . ASN A 1 600 ? -37.856 9.906 30.102 1.00 93.81 600 ASN A O 1
ATOM 4648 N N . LEU A 1 601 ? -39.102 10.526 31.863 1.00 95.88 601 LEU A N 1
ATOM 4649 C CA . LEU A 1 601 ? -38.487 9.585 32.794 1.00 95.88 601 LEU A CA 1
ATOM 4650 C C . LEU A 1 601 ? -38.813 8.128 32.432 1.00 95.88 601 LEU A C 1
ATOM 4652 O O . LEU A 1 601 ? -37.915 7.285 32.403 1.00 95.88 601 LEU A O 1
ATOM 4656 N N . GLU A 1 602 ? -40.067 7.829 32.097 1.00 95.50 602 GLU A N 1
ATOM 4657 C CA . GLU A 1 602 ? -40.482 6.493 31.657 1.00 95.50 602 GLU A CA 1
ATOM 4658 C C . GLU A 1 602 ? -39.794 6.092 30.344 1.00 95.50 602 GLU A C 1
ATOM 4660 O O . GLU A 1 602 ? -39.214 5.006 30.255 1.00 95.50 602 GLU A O 1
ATOM 4665 N N . LEU A 1 603 ? -39.782 6.982 29.344 1.00 93.50 603 LEU A N 1
ATOM 4666 C CA . LEU A 1 603 ? -39.148 6.737 28.046 1.00 93.50 603 LEU A CA 1
ATOM 4667 C C . LEU A 1 603 ? -37.646 6.466 28.185 1.00 93.50 603 LEU A C 1
ATOM 4669 O O . LEU A 1 603 ? -37.138 5.481 27.648 1.00 93.50 603 LEU A O 1
ATOM 4673 N N . SER A 1 604 ? -36.928 7.322 28.915 1.00 94.75 604 SER A N 1
ATOM 4674 C CA . SER A 1 604 ? -35.493 7.133 29.155 1.00 94.75 604 SER A CA 1
ATOM 4675 C C . SER A 1 604 ? -35.188 5.846 29.923 1.00 94.75 604 SER A C 1
ATOM 4677 O O . SER A 1 604 ? -34.228 5.155 29.583 1.00 94.75 604 SER A O 1
ATOM 4679 N N . THR A 1 605 ? -36.017 5.485 30.907 1.00 96.19 605 THR A N 1
ATOM 4680 C CA . THR A 1 605 ? -35.863 4.235 31.667 1.00 96.19 605 THR A CA 1
ATOM 4681 C C . THR A 1 605 ? -36.023 3.017 30.762 1.00 96.19 605 THR A C 1
ATOM 4683 O O . THR A 1 605 ? -35.167 2.135 30.779 1.00 96.19 605 THR A O 1
ATOM 4686 N N . ARG A 1 606 ? -37.060 2.989 29.912 1.00 94.94 606 ARG A N 1
ATOM 4687 C CA . ARG A 1 606 ? -37.278 1.884 28.962 1.00 94.94 606 ARG A CA 1
ATOM 4688 C C . ARG A 1 606 ? -36.159 1.767 27.931 1.00 94.94 606 ARG A C 1
ATOM 4690 O O . ARG A 1 606 ? -35.755 0.659 27.604 1.00 94.94 606 ARG A O 1
ATOM 4697 N N . ARG A 1 607 ? -35.616 2.889 27.450 1.00 93.50 607 ARG A N 1
ATOM 4698 C CA . ARG A 1 607 ? -34.455 2.889 26.541 1.00 93.50 607 ARG A CA 1
ATOM 4699 C C . ARG A 1 607 ? -33.210 2.302 27.201 1.00 93.50 607 ARG A C 1
ATOM 4701 O O . ARG A 1 607 ? -32.546 1.464 26.600 1.00 93.50 607 ARG A O 1
ATOM 4708 N N . ALA A 1 608 ? -32.915 2.705 28.436 1.00 94.69 608 ALA A N 1
ATOM 4709 C CA . ALA A 1 608 ? -31.792 2.158 29.193 1.00 94.69 608 ALA A CA 1
ATOM 4710 C C . ALA A 1 608 ? -31.972 0.651 29.461 1.00 94.69 608 ALA A C 1
ATOM 4712 O O . ALA A 1 608 ? -31.029 -0.125 29.314 1.00 94.69 608 ALA A O 1
ATOM 4713 N N . GLN A 1 609 ? -33.202 0.226 29.765 1.00 95.44 609 GLN A N 1
ATOM 4714 C CA . GLN A 1 609 ? -33.550 -1.184 29.914 1.00 95.44 609 GLN A CA 1
ATOM 4715 C C . GLN A 1 609 ? -33.364 -1.972 28.609 1.00 95.44 609 GLN A C 1
ATOM 4717 O O . GLN A 1 609 ? -32.759 -3.036 28.635 1.00 95.44 609 GLN A O 1
ATOM 4722 N N . ALA A 1 610 ? -33.811 -1.447 27.465 1.00 94.31 610 ALA A N 1
ATOM 4723 C CA . ALA A 1 610 ? -33.665 -2.119 26.172 1.00 94.31 610 ALA A CA 1
ATOM 4724 C C . ALA A 1 610 ? -32.191 -2.381 25.817 1.00 94.31 610 ALA A C 1
ATOM 4726 O O . ALA A 1 610 ? -31.852 -3.446 25.303 1.00 94.31 610 ALA A O 1
ATOM 4727 N N . VAL A 1 611 ? -31.298 -1.434 26.133 1.00 93.69 611 VAL A N 1
ATOM 4728 C CA . VAL A 1 611 ? -29.849 -1.627 25.970 1.00 93.69 611 VAL A CA 1
ATOM 4729 C C . VAL A 1 611 ? -29.327 -2.701 26.927 1.00 93.69 611 VAL A C 1
ATOM 4731 O O . VAL A 1 611 ? -28.579 -3.576 26.500 1.00 93.69 611 VAL A O 1
ATOM 4734 N N . ARG A 1 612 ? -29.747 -2.689 28.200 1.00 94.75 612 ARG A N 1
ATOM 4735 C CA . ARG A 1 612 ? -29.395 -3.741 29.169 1.00 94.75 612 ARG A CA 1
ATOM 4736 C C . ARG A 1 612 ? -29.819 -5.119 28.669 1.00 94.75 612 ARG A C 1
ATOM 4738 O O . ARG A 1 612 ? -29.016 -6.047 28.700 1.00 94.75 612 ARG A O 1
ATOM 4745 N N . ASP A 1 613 ? -31.060 -5.246 28.214 1.00 95.19 613 ASP A N 1
ATOM 4746 C CA . ASP A 1 613 ? -31.630 -6.514 27.761 1.00 95.19 613 ASP A CA 1
ATOM 4747 C C . ASP A 1 613 ? -30.887 -7.042 26.531 1.00 95.19 613 ASP A C 1
ATOM 4749 O O . ASP A 1 613 ? -30.582 -8.230 26.477 1.00 95.19 613 ASP A O 1
ATOM 4753 N N . PHE A 1 614 ? -30.481 -6.156 25.616 1.00 94.88 614 PHE A N 1
ATOM 4754 C CA . PHE A 1 614 ? -29.616 -6.516 24.494 1.00 94.88 614 PHE A CA 1
ATOM 4755 C C . PHE A 1 614 ? -28.281 -7.124 24.955 1.00 94.88 614 PHE A C 1
ATOM 4757 O O . PHE A 1 614 ? -27.899 -8.191 24.481 1.00 94.88 614 PHE A O 1
ATOM 4764 N N . PHE A 1 615 ? -27.567 -6.489 25.893 1.00 93.56 615 PHE A N 1
ATOM 4765 C CA . PHE A 1 615 ? -26.294 -7.030 26.395 1.00 93.56 615 PHE A CA 1
ATOM 4766 C C . PHE A 1 615 ? -26.469 -8.388 27.086 1.00 93.56 615 PHE A C 1
ATOM 4768 O O . PHE A 1 615 ? -25.634 -9.274 26.906 1.00 93.56 615 PHE A O 1
ATOM 4775 N N . VAL A 1 616 ? -27.555 -8.565 27.844 1.00 95.19 616 VAL A N 1
ATOM 4776 C CA . VAL A 1 616 ? -27.885 -9.849 28.480 1.00 95.19 616 VAL A CA 1
ATOM 4777 C C . VAL A 1 616 ? -28.189 -10.921 27.433 1.00 95.19 616 VAL A C 1
ATOM 4779 O O . VAL A 1 616 ? -27.691 -12.037 27.555 1.00 95.19 616 VAL A O 1
ATOM 4782 N N . GLU A 1 617 ? -28.942 -10.590 26.382 1.00 95.75 617 GLU A N 1
ATOM 4783 C CA . GLU A 1 617 ? -29.235 -11.497 25.264 1.00 95.75 617 GLU A CA 1
ATOM 4784 C C . GLU A 1 617 ? -27.959 -11.926 24.522 1.00 95.75 617 GLU A C 1
ATOM 4786 O O . GLU A 1 617 ? -27.824 -13.090 24.149 1.00 95.75 617 GLU A O 1
ATOM 4791 N N . GLN A 1 618 ? -26.983 -11.023 24.375 1.00 94.69 618 GLN A N 1
ATOM 4792 C CA . GLN A 1 618 ? -25.658 -11.348 23.830 1.00 94.69 618 GLN A CA 1
ATOM 4793 C C . GLN A 1 618 ? -24.783 -12.176 24.790 1.00 94.69 618 GLN A C 1
ATOM 4795 O O . GLN A 1 618 ? -23.732 -12.667 24.385 1.00 94.69 618 GLN A O 1
ATOM 4800 N N . GLY A 1 619 ? -25.197 -12.360 26.048 1.00 93.44 619 GLY A N 1
ATOM 4801 C CA . GLY A 1 619 ? -24.514 -13.198 27.036 1.00 93.44 619 GLY A CA 1
ATOM 4802 C C . GLY A 1 619 ? -23.643 -12.442 28.043 1.00 93.44 619 GLY A C 1
ATOM 4803 O O . GLY A 1 619 ? -22.815 -13.065 28.706 1.00 93.44 619 GLY A O 1
ATOM 4804 N N . TYR A 1 620 ? -23.785 -11.119 28.172 1.00 93.94 620 TYR A N 1
ATOM 4805 C CA . TYR A 1 620 ? -23.137 -10.372 29.254 1.00 93.94 620 TYR A CA 1
ATOM 4806 C C . TYR A 1 620 ? -23.867 -10.630 30.591 1.00 93.94 620 TYR A C 1
ATOM 4808 O O . TYR A 1 620 ? -25.102 -10.621 30.606 1.00 93.94 620 TYR A O 1
ATOM 4816 N N . PRO A 1 621 ? -23.165 -10.850 31.722 1.00 93.69 621 PRO A N 1
ATOM 4817 C CA . PRO A 1 621 ? -23.820 -11.222 32.977 1.00 93.69 621 PRO A CA 1
ATOM 4818 C C . PRO A 1 621 ? -24.788 -10.142 33.474 1.00 93.69 621 PRO A C 1
ATOM 4820 O O . PRO A 1 621 ? -24.411 -8.985 33.658 1.00 93.69 621 PRO A O 1
ATOM 4823 N N . ALA A 1 622 ? -26.046 -10.515 33.709 1.00 94.81 622 ALA A N 1
ATOM 4824 C CA . ALA A 1 622 ? -27.114 -9.584 34.072 1.00 94.81 622 ALA A CA 1
ATOM 4825 C C . ALA A 1 622 ? -26.834 -8.822 35.377 1.00 94.81 622 ALA A C 1
ATOM 4827 O O . ALA A 1 622 ? -27.186 -7.652 35.498 1.00 94.81 622 ALA A O 1
ATOM 4828 N N . GLU A 1 623 ? -26.186 -9.475 36.337 1.00 94.88 623 GLU A N 1
ATOM 4829 C CA . GLU A 1 623 ? -25.773 -8.928 37.629 1.00 94.88 623 GLU A CA 1
ATOM 4830 C C . GLU A 1 623 ? -24.661 -7.877 37.521 1.00 94.88 623 GLU A C 1
ATOM 4832 O O . GLU A 1 623 ? -24.456 -7.094 38.448 1.00 94.88 623 GLU A O 1
ATOM 4837 N N . LYS A 1 624 ? -23.952 -7.839 36.387 1.00 94.00 624 LYS A N 1
ATOM 4838 C CA . LYS A 1 624 ? -22.929 -6.835 36.092 1.00 94.00 624 LYS A CA 1
ATOM 4839 C C . LYS A 1 624 ? -23.507 -5.585 35.441 1.00 94.00 624 LYS A C 1
ATOM 4841 O O . LYS A 1 624 ? -22.763 -4.631 35.254 1.00 94.00 624 LYS A O 1
ATOM 4846 N N . ILE A 1 625 ? -24.796 -5.558 35.102 1.00 95.12 625 ILE A N 1
ATOM 4847 C CA . ILE A 1 625 ? -25.411 -4.439 34.385 1.00 95.12 625 ILE A CA 1
ATOM 4848 C C . ILE A 1 625 ? -26.454 -3.759 35.266 1.00 95.12 625 ILE A C 1
ATOM 4850 O O . ILE A 1 625 ? -27.451 -4.355 35.669 1.00 95.12 625 ILE A O 1
ATOM 4854 N N . SER A 1 626 ? -26.254 -2.469 35.499 1.00 95.62 626 SER A N 1
ATOM 4855 C CA . SER A 1 626 ? -27.233 -1.570 36.104 1.00 95.62 626 SER A CA 1
ATOM 4856 C C . SER A 1 626 ? -27.761 -0.593 35.054 1.00 95.62 626 SER A C 1
ATOM 4858 O O . SER A 1 626 ? -27.063 -0.268 34.095 1.00 95.62 626 SER A O 1
ATOM 4860 N N . PHE A 1 627 ? -29.002 -0.129 35.201 1.00 95.88 627 PHE A N 1
ATOM 4861 C CA . PHE A 1 627 ? -29.580 0.865 34.295 1.00 95.88 627 PHE A CA 1
ATOM 4862 C C . PHE A 1 627 ? -30.480 1.857 35.040 1.00 95.88 627 PHE A C 1
ATOM 4864 O O . PHE A 1 627 ? -31.083 1.516 36.060 1.00 95.88 627 PHE A O 1
ATOM 4871 N N . LYS A 1 628 ? -30.571 3.093 34.538 1.00 96.06 628 LYS A N 1
ATOM 4872 C CA . LYS A 1 628 ? -31.393 4.165 35.114 1.00 96.06 628 LYS A CA 1
ATOM 4873 C C . LYS A 1 628 ? -31.832 5.177 34.053 1.00 96.06 628 LYS A C 1
ATOM 4875 O O . LYS A 1 628 ? -31.025 5.624 33.246 1.00 96.06 628 LYS A O 1
ATOM 4880 N N . GLY A 1 629 ? -33.098 5.591 34.083 1.00 95.62 629 GLY A N 1
ATOM 4881 C CA . GLY A 1 629 ? -33.572 6.756 33.332 1.00 95.62 629 GLY A CA 1
ATOM 4882 C C . GLY A 1 629 ? -33.375 8.057 34.113 1.00 95.62 629 GLY A C 1
ATOM 4883 O O . GLY A 1 629 ? -33.605 8.105 35.322 1.00 95.62 629 GLY A O 1
ATOM 4884 N N . TYR A 1 630 ? -32.963 9.117 33.421 1.00 95.50 630 TYR A N 1
ATOM 4885 C CA . TYR A 1 630 ? -32.832 10.473 33.965 1.00 95.50 630 TYR A CA 1
ATOM 4886 C C . TYR A 1 630 ? -33.837 11.463 33.356 1.00 95.50 630 TYR A C 1
ATOM 4888 O O . TYR A 1 630 ? -33.900 12.614 33.795 1.00 95.50 630 TYR A O 1
ATOM 4896 N N . GLY A 1 631 ? -34.609 11.052 32.346 1.00 94.31 631 GLY A N 1
ATOM 4897 C CA . GLY A 1 631 ? -35.477 11.941 31.576 1.00 94.31 631 GLY A CA 1
ATOM 4898 C C . GLY A 1 631 ? -34.715 13.163 31.062 1.00 94.31 631 GLY A C 1
ATOM 4899 O O . GLY A 1 631 ? -33.592 13.048 30.569 1.00 94.31 631 GLY A O 1
ATOM 4900 N N . GLN A 1 632 ? -35.309 14.339 31.249 1.00 93.00 632 GLN A N 1
ATOM 4901 C CA . GLN A 1 632 ? -34.763 15.629 30.818 1.00 93.00 632 GLN A CA 1
ATOM 4902 C C . GLN A 1 632 ? -33.843 16.306 31.852 1.00 93.00 632 GLN A C 1
ATOM 4904 O O . GLN A 1 632 ? -33.367 17.413 31.621 1.00 93.00 632 GLN A O 1
ATOM 4909 N N . SER A 1 633 ? -33.597 15.676 33.009 1.00 94.19 633 SER A N 1
ATOM 4910 C CA . SER A 1 633 ? -32.937 16.322 34.163 1.00 94.19 633 SER A CA 1
ATOM 4911 C C . SER A 1 633 ? -31.425 16.544 34.008 1.00 94.19 633 SER A C 1
ATOM 4913 O O . SER A 1 633 ? -30.827 17.273 34.797 1.00 94.19 633 SER A O 1
ATOM 4915 N N . LYS A 1 634 ? -30.793 15.911 33.009 1.00 92.25 634 LYS A N 1
ATOM 4916 C CA . LYS A 1 634 ? -29.344 15.982 32.743 1.00 92.25 634 LYS A CA 1
ATOM 4917 C C . LYS A 1 634 ? -29.043 16.265 31.259 1.00 92.25 634 LYS A C 1
ATOM 4919 O O . LYS A 1 634 ? -28.546 15.366 30.562 1.00 92.25 634 LYS A O 1
ATOM 4924 N N . PRO A 1 635 ? -29.383 17.463 30.749 1.00 90.75 635 PRO A N 1
ATOM 4925 C CA . PRO A 1 635 ? -29.070 17.842 29.375 1.00 90.75 635 PRO A CA 1
ATOM 4926 C C . PRO A 1 635 ? -27.555 18.038 29.193 1.00 90.75 635 PRO A C 1
ATOM 4928 O O . PRO A 1 635 ? -26.881 18.527 30.095 1.00 90.75 635 PRO A O 1
ATOM 4931 N N . LEU A 1 636 ? -27.031 17.654 28.027 1.00 87.50 636 LEU A N 1
ATOM 4932 C CA . LEU A 1 636 ? -25.667 17.982 27.587 1.00 87.50 636 LEU A CA 1
ATOM 4933 C C . LEU A 1 636 ? -25.600 19.328 26.863 1.00 87.50 636 LEU A C 1
ATOM 4935 O O . LEU A 1 636 ? -24.539 19.940 26.812 1.00 87.50 636 LEU A O 1
ATOM 4939 N N . ASP A 1 637 ? -26.709 19.766 26.268 1.00 89.50 637 ASP A N 1
ATOM 4940 C CA . ASP A 1 637 ? -26.792 20.994 25.478 1.00 89.50 637 ASP A CA 1
ATOM 4941 C C . ASP A 1 637 ? -28.148 21.691 25.692 1.00 89.50 637 ASP A C 1
ATOM 4943 O O . ASP A 1 637 ? -29.075 21.136 26.295 1.00 89.50 637 ASP A O 1
ATOM 4947 N N . VAL A 1 638 ? -28.286 22.917 25.195 1.00 91.00 638 VAL A N 1
ATOM 4948 C CA . VAL A 1 638 ? -29.531 23.688 25.275 1.00 91.00 638 VAL A CA 1
ATOM 4949 C C . VAL A 1 638 ? -30.657 23.002 24.497 1.00 91.00 638 VAL A C 1
ATOM 4951 O O . VAL A 1 638 ? -30.454 22.453 23.416 1.00 91.00 638 VAL A O 1
ATOM 4954 N N . ASN A 1 639 ? -31.882 23.049 25.020 1.00 90.25 639 ASN A N 1
ATOM 4955 C CA . ASN A 1 639 ? -33.040 22.425 24.367 1.00 90.25 639 ASN A CA 1
ATOM 4956 C C . ASN A 1 639 ? -33.753 23.340 23.352 1.00 90.25 639 ASN A C 1
ATOM 4958 O O . ASN A 1 639 ? -34.725 22.931 22.713 1.00 90.25 639 ASN A O 1
ATOM 4962 N N . ASP A 1 640 ? -33.259 24.562 23.171 1.00 92.50 640 ASP A N 1
ATOM 4963 C CA . ASP A 1 640 ? -33.893 25.570 22.315 1.00 92.50 640 ASP A CA 1
ATOM 4964 C C . ASP A 1 640 ? -33.713 25.259 20.823 1.00 92.50 640 ASP A C 1
ATOM 4966 O O . ASP A 1 640 ? -34.513 25.670 19.983 1.00 92.50 640 ASP A O 1
ATOM 4970 N N . THR A 1 641 ? -32.694 24.468 20.478 1.00 90.31 641 THR A N 1
ATOM 4971 C CA . THR A 1 641 ? -32.386 24.081 19.097 1.00 90.31 641 THR A CA 1
ATOM 4972 C C . THR A 1 641 ? -32.586 22.586 18.881 1.00 90.31 641 THR A C 1
ATOM 4974 O O . THR A 1 641 ? -32.389 21.783 19.790 1.00 90.31 641 THR A O 1
ATOM 4977 N N . GLU A 1 642 ? -32.930 22.182 17.654 1.00 86.50 642 GLU A N 1
ATOM 4978 C CA . GLU A 1 642 ? -33.050 20.753 17.331 1.00 86.50 642 GLU A CA 1
ATOM 4979 C C . GLU A 1 642 ? -31.710 20.019 17.459 1.00 86.50 642 GLU A C 1
ATOM 4981 O O . GLU A 1 642 ? -31.672 18.884 17.924 1.00 86.50 642 GLU A O 1
ATOM 4986 N N . SER A 1 643 ? -30.602 20.688 17.123 1.00 82.44 643 SER A N 1
ATOM 4987 C CA . SER A 1 643 ? -29.251 20.144 17.298 1.00 82.44 643 SER A CA 1
ATOM 4988 C C . SER A 1 643 ? -28.943 19.842 18.770 1.00 82.44 643 SER A C 1
ATOM 4990 O O . SER A 1 643 ? -28.471 18.753 19.095 1.00 82.44 643 SER A O 1
ATOM 4992 N N . GLY A 1 644 ? -29.275 20.765 19.680 1.00 85.19 644 GLY A N 1
ATOM 4993 C CA . GLY A 1 644 ? -29.084 20.557 21.116 1.00 85.19 644 GLY A CA 1
ATOM 4994 C C . GLY A 1 644 ? -30.014 19.482 21.689 1.00 85.19 644 GLY A C 1
ATOM 4995 O O . GLY A 1 644 ? -29.559 18.579 22.395 1.00 85.19 644 GLY A O 1
ATOM 4996 N N . ARG A 1 645 ? -31.295 19.470 21.289 1.00 87.69 645 ARG A N 1
ATOM 4997 C CA . ARG A 1 645 ? -32.232 18.390 21.655 1.00 87.69 645 ARG A CA 1
ATOM 4998 C C . ARG A 1 645 ? -31.759 17.018 21.172 1.00 87.69 645 ARG A C 1
ATOM 5000 O O . ARG A 1 645 ? -31.838 16.049 21.923 1.00 87.69 645 ARG A O 1
ATOM 5007 N N . ALA A 1 646 ? -31.207 16.928 19.963 1.00 82.44 646 ALA A N 1
ATOM 5008 C CA . ALA A 1 646 ? -30.655 15.683 19.434 1.00 82.44 646 ALA A CA 1
ATOM 5009 C C . ALA A 1 646 ? -29.509 15.126 20.290 1.00 82.44 646 ALA A C 1
ATOM 5011 O O . ALA A 1 646 ? -29.461 13.916 20.500 1.00 82.44 646 ALA A O 1
ATOM 5012 N N . LYS A 1 647 ? -28.639 15.981 20.846 1.00 81.44 647 LYS A N 1
ATOM 5013 C CA . LYS A 1 647 ? -27.595 15.554 21.797 1.00 81.44 647 LYS A CA 1
ATOM 5014 C C . LYS A 1 647 ? -28.174 15.094 23.137 1.00 81.44 647 LYS A C 1
ATOM 5016 O O . LYS A 1 647 ? -27.664 14.156 23.747 1.00 81.44 647 LYS A O 1
ATOM 5021 N N . ASN A 1 648 ? -29.255 15.725 23.595 1.00 87.94 648 ASN A N 1
ATOM 5022 C CA . ASN A 1 648 ? -29.906 15.378 24.861 1.00 87.94 648 ASN A CA 1
ATOM 5023 C C . ASN A 1 648 ? -30.638 14.028 24.805 1.00 87.94 648 ASN A C 1
ATOM 5025 O O . ASN A 1 648 ? -30.681 13.314 25.808 1.00 87.94 648 ASN A O 1
ATOM 5029 N N . ARG A 1 649 ? -31.152 13.635 23.634 1.00 87.44 649 ARG A N 1
ATOM 5030 C CA . ARG A 1 649 ? -31.721 12.303 23.381 1.00 87.44 649 ARG A CA 1
ATOM 5031 C C . ARG A 1 649 ? -30.606 11.262 23.233 1.00 87.44 649 ARG A C 1
ATOM 5033 O O . ARG A 1 649 ? -30.142 10.997 22.129 1.00 87.44 649 ARG A O 1
ATOM 5040 N N . ARG A 1 650 ? -30.179 10.655 24.342 1.00 88.62 650 ARG A N 1
ATOM 5041 C CA . ARG A 1 650 ? -29.071 9.684 24.347 1.00 88.62 650 ARG A CA 1
ATOM 5042 C C . ARG A 1 650 ? -29.217 8.578 25.381 1.00 88.62 650 ARG A C 1
ATOM 5044 O O . ARG A 1 650 ? -29.987 8.693 26.333 1.00 88.62 650 ARG A O 1
ATOM 5051 N N . VAL A 1 651 ? -28.423 7.534 25.199 1.00 89.56 651 VAL A N 1
ATOM 5052 C CA . VAL A 1 651 ? -28.079 6.547 26.215 1.00 89.56 651 VAL A CA 1
ATOM 5053 C C . VAL A 1 651 ? -26.576 6.625 26.473 1.00 89.56 651 VAL A C 1
ATOM 5055 O O . VAL A 1 651 ? -25.788 6.656 25.537 1.00 89.56 651 VAL A O 1
ATOM 5058 N N . GLU A 1 652 ? -26.178 6.672 27.733 1.00 88.56 652 GLU A N 1
ATOM 5059 C CA . GLU A 1 652 ? -24.785 6.593 28.167 1.00 88.56 652 GLU A CA 1
ATOM 5060 C C . GLU A 1 652 ? -24.496 5.181 28.671 1.00 88.56 652 GLU A C 1
ATOM 5062 O O . GLU A 1 652 ? -25.293 4.623 29.422 1.00 88.56 652 GLU A O 1
ATOM 5067 N N . ILE A 1 653 ? -23.357 4.612 28.289 1.00 86.94 653 ILE A N 1
ATOM 5068 C CA . ILE A 1 653 ? -22.845 3.354 28.831 1.00 86.94 653 ILE A CA 1
ATOM 5069 C C . ILE A 1 653 ? -21.552 3.662 29.567 1.00 86.94 653 ILE A C 1
ATOM 5071 O O . ILE A 1 653 ? -20.562 4.040 28.948 1.00 86.94 653 ILE A O 1
ATOM 5075 N N . LYS A 1 654 ? -21.539 3.474 30.881 1.00 85.88 654 LYS A N 1
ATOM 5076 C CA . LYS A 1 654 ? -20.335 3.597 31.700 1.00 85.88 654 LYS A CA 1
ATOM 5077 C C . LYS A 1 654 ? -19.811 2.223 32.040 1.00 85.88 654 LYS A C 1
ATOM 5079 O O . LYS A 1 654 ? -20.573 1.371 32.488 1.00 85.88 654 LYS A O 1
ATOM 5084 N N . VAL A 1 655 ? -18.515 2.022 31.853 1.00 82.19 655 VAL A N 1
ATOM 5085 C CA . VAL A 1 655 ? -17.833 0.781 32.228 1.00 82.19 655 VAL A CA 1
ATOM 5086 C C . VAL A 1 655 ? -16.958 1.010 33.457 1.00 82.19 655 VAL A C 1
ATOM 5088 O O . VAL A 1 655 ? -16.354 2.072 33.627 1.00 82.19 655 VAL A O 1
ATOM 5091 N N . LYS A 1 656 ? -16.919 0.023 34.353 1.00 76.81 656 LYS A N 1
ATOM 5092 C CA . LYS A 1 656 ? -16.130 0.048 35.587 1.00 76.81 656 LYS A CA 1
ATOM 5093 C C . LYS A 1 656 ? -15.613 -1.350 35.907 1.00 76.81 656 LYS A C 1
ATOM 5095 O O . LYS A 1 656 ? -16.315 -2.324 35.679 1.00 76.81 656 LYS A O 1
ATOM 5100 N N . LYS A 1 657 ? -14.408 -1.450 36.461 1.00 70.81 657 LYS A N 1
ATOM 5101 C CA . LYS A 1 657 ? -13.838 -2.726 36.906 1.00 70.81 657 LYS A CA 1
ATOM 5102 C C . LYS A 1 657 ? -14.573 -3.347 38.092 1.00 70.81 657 LYS A C 1
ATOM 5104 O O . LYS A 1 657 ? -14.936 -2.585 39.019 1.00 70.81 657 LYS A O 1
#

pLDDT: mean 79.32, std 15.78, range [26.84, 96.5]

Mean predicted aligned error: 15.99 Å

Radius of gyration: 34.56 Å; Cα contacts (8 Å, |Δi|>4): 1374; chains: 1; bounding box: 117×58×73 Å